Protein 6FZE (pdb70)

Organism: Borreliella burgdorferi (strain ATCC 35210 / DSM 4680 / CIP 102532 / B31) (NCBI:txid224326)

Sequence (410 aa):
GAMGKPNKQIKNKLLDDLKNLIETANEDRKKYEKKLEEEPSNQYGISIFKEIYWVASYETVADNTDRSKNYRKFTYATLNPINTNKLANLSKILIQSKQKTLLFGTFCNLGRTFDTAINHLYPKKDALDKLEISNLEKLKNSFEKLLSMKSIVSDMLNQLLLDYQDDKDSIKTDIAKLESHLTELYKQIEKKSSQATKLKNNILSISNLQIKNKLLDDLKNLIETANEDRKKYEKKLEEEPSNQYGISIFKEIYWVASYETVADNTDRSKNYRKFTYATLNPINTNKLANLSKILIQSKQKTLLFGTFCNLGRTFDTAINHLYPKKDALDKLEISNLEKLKNSFEKLLSMKSIVSDMLNQLLLDYQDDKDSIKTDIAKLESHLTELYKQIEKKSSQATKLKNNILSISNL

Secondary structure (DSSP, 8-state):
------HHHHHHHHHHHHHHHHHHHHHHHHHHHHHHHT--TTGGG-GGGGG-B-TTSS-BTTSSSHHHHHHHHHHHHHTTTS-GGGHHHHHHHHTT-TTHHHHHHHHHHHHHHHHHHHHHHGGGTTSGGGS-HHHHHHHHHHHHHHHHHHHHHHHHHHHHHHHHHTTGGGTTT-HHHHHHHHHHHHHHHHHHHHHHHHHHHHHHHT---/--HHHHHHHHHHHHHHHHHHHHHHHHHHHT--TTGGG-GGGGG-B-TTSS-BTTSSSHHHHHHHHHHHHHHTTS-TTTHHHHHHHHTT-TTHHHHHHHHHHHHHHHHHHHHHHGGGTT-GGGS-HHHHHHHHHHHHHHHHHHHHHHHHHHHHHHHHHTTGGGTTT-HHHHHHHHHHHHHHHHHHHHHHHHHHHHHHHHS--

InterPro domains:
  IPR008421 Borrelia lipoprotein paralogus family 54/60 [PF05714] (69-242)

Radius of gyration: 23.32 Å; Cα contacts (8 Å, |Δi|>4): 454; chains: 2; bounding box: 54×62×66 Å

Foldseek 3Di:
DDDDDDDVVLLVVLLVLLLVLLVVLVVLLVQLVVCLVPQDLCRLQLCVQCVADDDPDNDGLSDDDVVSSLLSSLLCSLLVVPPSNCNNVLNVLCVLEPCSNLLSVLSSLLSVLSVLQSVVCVVCSPVLSVADSVLSVVLSVLSVVSVVLSVVSNVLSVVVSVCCVVCPVVLVPDSVRSHVVSVVSSVVSVVSSVSSNVSSCSNCVRPPD/DCVVVLLVLQLVLLVVLVVLLVQLVVCLVPQDPCRLQLCVQCVADDDPDNDGLSDPDPNSSLLSSLLCSLQPVPPSNCNNVLSVLLVLEPCNNLQSVLSSLLSVLSVLLSVVDVVCSVVLVPADVVLSVLLSVLSVVSVVLSVVSNVVSVVVSVCCVVCPVPLVPDVVSVHVSVVVSSVVSVVSSVSSNVSSVSNCVSPVD

Nearest PDB structures (foldseek):
  6fze-assembly2_B  TM=9.910E-01  e=1.616E-23  Borreliella burgdorferi B31
  6fzz-assembly1_A  TM=9.660E-01  e=1.392E-14  Borreliella spielmanii A14S
  7unh-assembly1_A  TM=1.693E-01  e=1.681E-01  synthetic construct
  3ma9-assembly1_A  TM=4.115E-01  e=6.939E+00  Human immunodeficiency virus 1
  7jh5-assembly1_A  TM=2.436E-01  e=5.546E+00  synthetic construct

B-factor: mean 38.41, std 12.55, range [18.83, 102.34]

Structure (mmCIF, N/CA/C/O backbone):
data_6FZE
#
_entry.id   6FZE
#
_cell.length_a   73.820
_cell.length_b   77.410
_cell.length_c   87.390
_cell.angle_alpha   90.000
_cell.angle_beta   90.000
_cell.angle_gamma   90.000
#
_symmetry.space_group_name_H-M   'P 21 21 21'
#
loop_
_entity.id
_entity.type
_entity.pdbx_description
1 polymer 'Putative surface protein'
2 non-polymer GLUTATHIONE
3 non-polymer 'SULFATE ION'
4 water water
#
loop_
_atom_site.group_PDB
_atom_site.id
_atom_site.type_symbol
_atom_site.label_atom_id
_atom_site.label_alt_id
_atom_site.label_comp_id
_atom_site.label_asym_id
_atom_site.label_entity_id
_atom_site.label_seq_id
_atom_site.pdbx_PDB_ins_code
_atom_site.Cartn_x
_atom_site.Cartn_y
_atom_site.Cartn_z
_atom_site.occupancy
_atom_site.B_iso_or_equiv
_atom_site.auth_seq_id
_atom_site.auth_comp_id
_atom_site.auth_asym_id
_atom_site.auth_atom_id
_atom_site.pdbx_PDB_model_num
ATOM 1 N N . GLY A 1 1 ? -37.856 -18.024 -28.718 1.00 54.38 2 GLY A N 1
ATOM 2 C CA . GLY A 1 1 ? -37.875 -19.473 -28.313 1.00 56.06 2 GLY A CA 1
ATOM 3 C C . GLY A 1 1 ? -36.902 -19.598 -27.156 1.00 61.81 2 GLY A C 1
ATOM 4 O O . GLY A 1 1 ? -36.921 -18.706 -26.283 1.00 68.69 2 GLY A O 1
ATOM 5 N N . ALA A 1 2 ? -36.093 -20.675 -27.059 1.00 58.65 3 ALA A N 1
ATOM 6 C CA . ALA A 1 2 ? -36.415 -22.086 -27.454 1.00 57.33 3 ALA A CA 1
ATOM 7 C C . ALA A 1 2 ? -35.544 -22.842 -26.474 1.00 50.06 3 ALA A C 1
ATOM 8 O O . ALA A 1 2 ? -34.735 -23.656 -26.861 1.00 57.08 3 ALA A O 1
ATOM 10 N N . MET A 1 3 ? -35.789 -22.469 -25.214 1.00 46.89 4 MET A N 1
ATOM 11 C CA . MET A 1 3 ? -35.164 -22.797 -23.919 1.00 45.56 4 MET A CA 1
ATOM 12 C C . MET A 1 3 ? -33.885 -22.288 -23.272 1.00 48.34 4 MET A C 1
ATOM 13 O O . MET A 1 3 ? -33.191 -22.987 -22.581 1.00 57.08 4 MET A O 1
ATOM 18 N N . GLY A 1 4 ? -33.638 -21.004 -23.490 1.00 52.82 5 GLY A N 1
ATOM 19 C CA . GLY A 1 4 ? -32.370 -20.318 -23.299 1.00 56.84 5 GLY A CA 1
ATOM 20 C C . GLY A 1 4 ? -31.843 -20.444 -21.883 1.00 58.50 5 GLY A C 1
ATOM 21 O O . GLY A 1 4 ? -32.587 -20.770 -20.941 1.00 52.66 5 GLY A O 1
ATOM 22 N N . LYS A 1 5 ? -30.542 -20.174 -21.767 1.00 62.50 6 LYS A N 1
ATOM 23 C CA . LYS A 1 5 ? -29.744 -20.338 -20.525 1.00 64.89 6 LYS A CA 1
ATOM 24 C C . LYS A 1 5 ? -29.979 -19.209 -19.531 1.00 59.16 6 LYS A C 1
ATOM 25 O O . LYS A 1 5 ? -30.668 -18.261 -19.866 1.00 64.85 6 LYS A O 1
ATOM 31 N N . PRO A 1 7 ? -28.526 -16.546 -18.869 1.00 48.35 8 PRO A N 1
ATOM 32 C CA . PRO A 1 7 ? -27.905 -15.449 -19.638 1.00 54.40 8 PRO A CA 1
ATOM 33 C C . PRO A 1 7 ? -26.744 -14.839 -18.861 1.00 60.54 8 PRO A C 1
ATOM 34 O O . PRO A 1 7 ? -26.879 -14.570 -17.658 1.00 59.91 8 PRO A O 1
ATOM 38 N N . ASN A 1 8 ? -25.620 -14.623 -19.527 1.00 61.36 9 ASN A N 1
ATOM 39 C CA . ASN A 1 8 ? -24.400 -14.180 -18.826 1.00 64.36 9 ASN A CA 1
ATOM 40 C C . ASN A 1 8 ? -24.509 -12.842 -18.077 1.00 63.85 9 ASN A C 1
ATOM 41 O O . ASN A 1 8 ? -24.246 -12.777 -16.872 1.00 59.30 9 ASN A O 1
ATOM 46 N N . LYS A 1 9 ? -24.923 -11.795 -18.791 1.00 64.68 10 LYS A N 1
ATOM 47 C CA . LYS A 1 9 ? -24.991 -10.451 -18.227 1.00 61.85 10 LYS A CA 1
ATOM 48 C C . LYS A 1 9 ? -25.872 -10.399 -16.993 1.00 61.16 10 LYS A C 1
ATOM 49 O O . LYS A 1 9 ? -25.688 -9.576 -16.100 1.00 57.02 10 LYS A O 1
ATOM 55 N N . GLN A 1 10 ? -26.838 -11.295 -16.961 1.00 59.89 11 GLN A N 1
ATOM 56 C CA . GLN A 1 10 ? -27.734 -11.398 -15.849 1.00 57.18 11 GLN A CA 1
ATOM 57 C C . GLN A 1 10 ? -27.109 -12.203 -14.716 1.00 53.77 11 GLN A C 1
ATOM 58 O O . GLN A 1 10 ? -27.199 -11.827 -13.562 1.00 50.10 11 GLN A O 1
ATOM 64 N N . ILE A 1 11 ? -26.468 -13.313 -15.032 1.00 49.03 12 ILE A N 1
ATOM 65 C CA . ILE A 1 11 ? -25.730 -14.039 -14.002 1.00 47.74 12 ILE A CA 1
ATOM 66 C C . ILE A 1 11 ? -24.707 -13.097 -13.309 1.00 49.04 12 ILE A C 1
ATOM 67 O O . ILE A 1 11 ? -24.497 -13.175 -12.084 1.00 37.45 12 ILE A O 1
ATOM 72 N N . LYS A 1 12 ? -24.087 -12.214 -14.096 1.00 45.54 13 LYS A N 1
ATOM 73 C CA . LYS A 1 12 ? -23.111 -11.294 -13.559 1.00 45.97 13 LYS A CA 1
ATOM 74 C C . LYS A 1 12 ? -23.764 -10.280 -12.611 1.00 48.01 13 LYS A C 1
ATOM 75 O O . LYS A 1 12 ? -23.218 -10.006 -11.535 1.00 46.81 13 LYS A O 1
ATOM 81 N N . ASN A 1 13 ? -24.922 -9.747 -13.004 1.00 46.07 14 ASN A N 1
ATOM 82 C CA . ASN A 1 13 ? -25.622 -8.745 -12.196 1.00 43.84 14 ASN A CA 1
ATOM 83 C C . ASN A 1 13 ? -26.097 -9.255 -10.849 1.00 37.58 14 ASN A C 1
ATOM 84 O O . ASN A 1 13 ? -25.926 -8.601 -9.859 1.00 37.44 14 ASN A O 1
ATOM 89 N N . LYS A 1 14 ? -26.700 -10.423 -10.807 1.00 39.67 15 LYS A N 1
ATOM 90 C CA . LYS A 1 14 ? -27.049 -11.040 -9.527 1.00 43.08 15 LYS A CA 1
ATOM 91 C C . LYS A 1 14 ? -25.817 -11.239 -8.606 1.00 39.36 15 LYS A C 1
ATOM 92 O O . LYS A 1 14 ? -25.941 -11.046 -7.408 1.00 36.48 15 LYS A O 1
ATOM 98 N N . LEU A 1 15 ? -24.654 -11.608 -9.166 1.00 37.69 16 LEU A N 1
ATOM 99 C CA . LEU A 1 15 ? -23.416 -11.769 -8.384 1.00 36.97 16 LEU A CA 1
ATOM 100 C C . LEU A 1 15 ? -22.946 -10.405 -7.892 1.00 31.96 16 LEU A C 1
ATOM 101 O O . LEU A 1 15 ? -22.626 -10.266 -6.751 1.00 32.39 16 LEU A O 1
ATOM 106 N N . LEU A 1 16 ? -22.936 -9.404 -8.753 1.00 31.31 17 LEU A N 1
ATOM 107 C CA . LEU A 1 16 ? -22.622 -8.051 -8.334 1.00 30.19 17 LEU A CA 1
ATOM 108 C C . LEU A 1 16 ? -23.570 -7.532 -7.243 1.00 35.40 17 LEU A C 1
ATOM 109 O O . LEU A 1 16 ? -23.110 -7.062 -6.169 1.00 33.85 17 LEU A O 1
ATOM 114 N N . ASP A 1 17 ? -24.884 -7.673 -7.440 1.00 34.17 18 ASP A N 1
ATOM 115 C CA . ASP A 1 17 ? -25.799 -7.228 -6.411 1.00 36.44 18 ASP A CA 1
ATOM 116 C C . ASP A 1 17 ? -25.647 -7.994 -5.110 1.00 32.36 18 ASP A C 1
ATOM 117 O O . ASP A 1 17 ? -25.692 -7.372 -4.034 1.00 29.59 18 ASP A O 1
ATOM 122 N N . ASP A 1 18 ? -25.485 -9.312 -5.201 1.00 30.29 19 ASP A N 1
ATOM 123 C CA . ASP A 1 18 ? -25.199 -10.125 -4.014 1.00 33.26 19 ASP A CA 1
ATOM 124 C C . ASP A 1 18 ? -23.954 -9.590 -3.301 1.00 36.44 19 ASP A C 1
ATOM 125 O O . ASP A 1 18 ? -23.941 -9.472 -2.063 1.00 36.70 19 ASP A O 1
ATOM 130 N N . LEU A 1 19 ? -22.928 -9.235 -4.088 1.00 35.43 20 LEU A N 1
ATOM 131 C CA . LEU A 1 19 ? -21.667 -8.750 -3.518 1.00 35.27 20 LEU A CA 1
ATOM 132 C C . LEU A 1 19 ? -21.818 -7.387 -2.881 1.00 31.97 20 LEU A C 1
ATOM 133 O O . LEU A 1 19 ? -21.374 -7.179 -1.777 1.00 33.98 20 LEU A O 1
ATOM 138 N N . LYS A 1 20 ? -22.484 -6.465 -3.531 1.00 33.42 21 LYS A N 1
ATOM 139 C CA . LYS A 1 20 ? -22.636 -5.158 -2.924 1.00 35.04 21 LYS A CA 1
ATOM 140 C C . LYS A 1 20 ? -23.411 -5.265 -1.604 1.00 33.66 21 LYS A C 1
ATOM 141 O O . LYS A 1 20 ? -23.062 -4.580 -0.653 1.00 30.53 21 LYS A O 1
ATOM 147 N N . ASN A 1 21 ? -24.361 -6.200 -1.509 1.00 30.30 22 ASN A N 1
ATOM 148 C CA . ASN A 1 21 ? -25.084 -6.433 -0.260 1.00 32.07 22 ASN A CA 1
ATOM 149 C C . ASN A 1 21 ? -24.257 -7.076 0.863 1.00 30.56 22 ASN A C 1
ATOM 150 O O . ASN A 1 21 ? -24.410 -6.722 2.022 1.00 25.42 22 ASN A O 1
ATOM 155 N N . LEU A 1 22 ? -23.483 -8.106 0.545 1.00 25.76 23 LEU A N 1
ATOM 156 C CA . LEU A 1 22 ? -22.599 -8.687 1.555 1.00 27.55 23 LEU A CA 1
ATOM 157 C C . LEU A 1 22 ? -21.575 -7.644 2.048 1.00 24.75 23 LEU A C 1
ATOM 158 O O . LEU A 1 22 ? -21.276 -7.607 3.196 1.00 20.82 23 LEU A O 1
ATOM 163 N N . ILE A 1 23 ? -21.023 -6.857 1.133 1.00 25.64 24 ILE A N 1
ATOM 164 C CA . ILE A 1 23 ? -20.033 -5.853 1.451 1.00 25.29 24 ILE A CA 1
ATOM 165 C C . ILE A 1 23 ? -20.696 -4.789 2.362 1.00 29.58 24 ILE A C 1
ATOM 166 O O . ILE A 1 23 ? -20.105 -4.358 3.362 1.00 27.96 24 ILE A O 1
ATOM 171 N N . GLU A 1 24 ? -21.934 -4.409 2.066 1.00 31.75 25 GLU A N 1
ATOM 172 C CA . GLU A 1 24 ? -22.572 -3.377 2.891 1.00 34.55 25 GLU A CA 1
ATOM 173 C C . GLU A 1 24 ? -22.838 -3.869 4.265 1.00 29.55 25 GLU A C 1
ATOM 174 O O . GLU A 1 24 ? -22.551 -3.192 5.246 1.00 26.26 25 GLU A O 1
ATOM 180 N N . THR A 1 25 ? -23.359 -5.078 4.353 1.00 28.95 26 THR A N 1
ATOM 181 C CA . THR A 1 25 ? -23.626 -5.662 5.648 1.00 29.81 26 THR A CA 1
ATOM 182 C C . THR A 1 25 ? -22.332 -5.996 6.455 1.00 29.48 26 THR A C 1
ATOM 183 O O . THR A 1 25 ? -22.262 -5.750 7.664 1.00 30.15 26 THR A O 1
ATOM 187 N N . ALA A 1 26 ? -21.291 -6.480 5.785 1.00 28.98 27 ALA A N 1
ATOM 188 C CA . ALA A 1 26 ? -19.948 -6.609 6.424 1.00 27.96 27 ALA A CA 1
ATOM 189 C C . ALA A 1 26 ? -19.461 -5.284 6.998 1.00 28.86 27 ALA A C 1
ATOM 190 O O . ALA A 1 26 ? -18.977 -5.235 8.117 1.00 27.12 27 ALA A O 1
ATOM 192 N N . ASN A 1 27 ? -19.594 -4.219 6.217 1.00 26.89 28 ASN A N 1
ATOM 193 C CA . ASN A 1 27 ? -19.195 -2.922 6.670 1.00 29.73 28 ASN A CA 1
ATOM 194 C C . ASN A 1 27 ? -19.939 -2.339 7.902 1.00 28.78 28 ASN A C 1
ATOM 195 O O . ASN A 1 27 ? -19.330 -1.648 8.703 1.00 29.54 28 ASN A O 1
ATOM 200 N N . GLU A 1 28 ? -21.223 -2.619 8.032 1.00 29.81 29 GLU A N 1
ATOM 201 C CA . GLU A 1 28 ? -21.983 -2.261 9.206 1.00 32.60 29 GLU A CA 1
ATOM 202 C C . GLU A 1 28 ? -21.432 -3.023 10.402 1.00 32.97 29 GLU A C 1
ATOM 203 O O . GLU A 1 28 ? -21.354 -2.473 11.503 1.00 34.34 29 GLU A O 1
ATOM 209 N N . ASP A 1 29 ? -21.064 -4.288 10.184 1.00 28.62 30 ASP A N 1
ATOM 210 C CA . ASP A 1 29 ? -20.517 -5.110 11.242 1.00 27.38 30 ASP A CA 1
ATOM 211 C C . ASP A 1 29 ? -19.224 -4.446 11.697 1.00 27.72 30 ASP A C 1
ATOM 212 O O . ASP A 1 29 ? -19.043 -4.212 12.898 1.00 26.69 30 ASP A O 1
ATOM 217 N N . ARG A 1 30 ? -18.376 -4.064 10.737 1.00 27.35 31 ARG A N 1
ATOM 218 C CA . ARG A 1 30 ? -17.139 -3.343 11.033 1.00 29.08 31 ARG A CA 1
ATOM 219 C C . ARG A 1 30 ? -17.356 -2.008 11.803 1.00 31.11 31 ARG A C 1
ATOM 220 O O . ARG A 1 30 ? -16.659 -1.706 12.760 1.00 28.89 31 ARG A O 1
ATOM 228 N N . LYS A 1 31 ? -18.292 -1.195 11.347 1.00 34.29 32 LYS A N 1
ATOM 229 C CA . LYS A 1 31 ? -18.577 0.039 12.021 1.00 32.77 32 LYS A CA 1
ATOM 230 C C . LYS A 1 31 ? -19.047 -0.267 13.414 1.00 29.67 32 LYS A C 1
ATOM 231 O O . LYS A 1 31 ? -18.637 0.352 14.356 1.00 32.59 32 LYS A O 1
ATOM 237 N N . LYS A 1 32 ? -19.832 -1.294 13.596 1.00 28.87 33 LYS A N 1
ATOM 238 C CA . LYS A 1 32 ? -20.187 -1.668 14.974 1.00 27.26 33 LYS A CA 1
ATOM 239 C C . LYS A 1 32 ? -19.025 -2.168 15.881 1.00 29.15 33 LYS A C 1
ATOM 240 O O . LYS A 1 32 ? -19.056 -1.890 17.091 1.00 27.43 33 LYS A O 1
ATOM 246 N N . TYR A 1 33 ? -17.990 -2.859 15.361 1.00 27.78 34 TYR A N 1
ATOM 247 C CA . TYR A 1 33 ? -16.951 -3.279 16.296 1.00 25.73 34 TY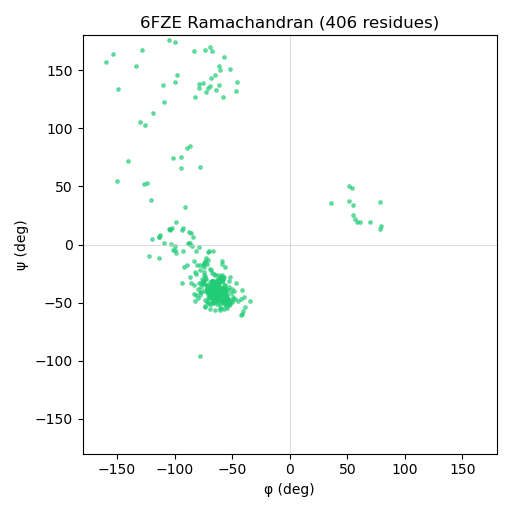R A CA 1
ATOM 248 C C . TYR A 1 33 ? -15.917 -2.214 16.488 1.00 25.05 34 TYR A C 1
ATOM 249 O O . TYR A 1 33 ? -15.308 -2.160 17.541 1.00 24.73 34 TYR A O 1
ATOM 258 N N . GLU A 1 34 ? -15.718 -1.372 15.489 1.00 24.08 35 GLU A N 1
ATOM 259 C CA . GLU A 1 34 ? -14.948 -0.154 15.693 1.00 26.38 35 GLU A CA 1
ATOM 260 C C . GLU A 1 34 ? -15.575 0.746 16.806 1.00 27.94 35 GLU A C 1
ATOM 261 O O . GLU A 1 34 ? -14.894 1.211 17.701 1.00 29.06 35 GLU A O 1
ATOM 267 N N . LYS A 1 35 ? -16.866 0.959 16.751 1.00 26.75 36 LYS A N 1
ATOM 268 C CA . LYS A 1 35 ? -17.525 1.726 17.767 1.00 31.50 36 LYS A CA 1
ATOM 269 C C . LYS A 1 35 ? -17.394 1.029 19.126 1.00 31.85 36 LYS A C 1
ATOM 270 O O . LYS A 1 35 ? -17.138 1.669 20.177 1.00 32.78 36 LYS A O 1
ATOM 276 N N . LYS A 1 36 ? -17.532 -0.293 19.119 1.00 28.87 37 LYS A N 1
ATOM 277 C CA . LYS A 1 36 ? -17.406 -1.058 20.372 1.00 29.56 37 LYS A CA 1
ATOM 278 C C . LYS A 1 36 ? -16.026 -0.870 21.040 1.00 29.28 37 LYS A C 1
ATOM 279 O O . LYS A 1 36 ? -15.889 -0.913 22.263 1.00 25.96 37 LYS A O 1
ATOM 285 N N . LEU A 1 37 ? -15.002 -0.614 20.230 1.00 30.61 38 LEU A N 1
ATOM 286 C CA . LEU A 1 37 ? -13.694 -0.270 20.784 1.00 31.26 38 LEU A CA 1
ATOM 287 C C . LEU A 1 37 ? -13.641 1.187 21.202 1.00 34.39 38 LEU A C 1
ATOM 288 O O . LEU A 1 37 ? -13.156 1.499 22.290 1.00 34.64 38 LEU A O 1
ATOM 293 N N . GLU A 1 38 ? -14.116 2.081 20.345 1.00 35.04 39 GLU A N 1
ATOM 294 C CA . GLU A 1 38 ? -14.039 3.498 20.628 1.00 36.20 39 GLU A CA 1
ATOM 295 C C . GLU A 1 38 ? -14.733 3.755 21.968 1.00 34.30 39 GLU A C 1
ATOM 296 O O . GLU A 1 38 ? -14.191 4.467 22.784 1.00 32.60 39 GLU A O 1
ATOM 302 N N . GLU A 1 39 ? -15.860 3.094 22.213 1.00 30.07 40 GLU A N 1
ATOM 303 C CA . GLU A 1 39 ? -16.690 3.304 23.411 1.00 31.87 40 GLU A CA 1
ATOM 304 C C . GLU A 1 39 ? -16.465 2.267 24.513 1.00 31.79 40 GLU A C 1
ATOM 305 O O . GLU A 1 39 ? -17.305 2.043 25.377 1.00 29.53 40 GLU A O 1
ATOM 311 N N . GLU A 1 40 ? -15.336 1.597 24.437 1.00 32.46 41 GLU A N 1
ATOM 312 C CA . GLU A 1 40 ? -14.996 0.589 25.383 1.00 34.51 41 GLU A CA 1
ATOM 313 C C . GLU A 1 40 ? -14.983 1.164 26.803 1.00 36.95 41 GLU A C 1
ATOM 314 O O . GLU A 1 40 ? -14.248 2.116 27.051 1.00 40.24 41 GLU A O 1
ATOM 320 N N . PRO A 1 41 ? -15.714 0.545 27.754 1.00 34.47 42 PRO A N 1
ATOM 321 C CA . PRO A 1 41 ? -15.620 0.941 29.175 1.00 34.69 42 PRO A CA 1
ATOM 322 C C . PRO A 1 41 ? -14.276 0.623 29.776 1.00 36.14 42 PRO A C 1
ATOM 323 O O . PRO A 1 41 ? -13.496 -0.142 29.208 1.00 40.84 42 PRO A O 1
ATOM 327 N N . SER A 1 42 ? -14.008 1.178 30.942 1.00 34.89 43 SER A N 1
ATOM 328 C CA . SER A 1 42 ? -12.723 0.991 31.608 1.00 36.19 43 SER A CA 1
ATOM 329 C C . SER A 1 42 ? -12.499 -0.437 31.946 1.00 30.83 43 SER A C 1
ATOM 330 O O . SER A 1 42 ? -11.388 -0.890 31.907 1.00 36.01 43 SER A O 1
ATOM 333 N N . ASN A 1 43 ? -13.545 -1.164 32.276 1.00 28.97 44 ASN A N 1
ATOM 334 C CA . ASN A 1 43 ? -13.401 -2.570 32.536 1.00 28.46 44 ASN A CA 1
ATOM 335 C C . ASN A 1 43 ? -13.516 -3.462 31.274 1.00 29.83 44 ASN A C 1
ATOM 336 O O . ASN A 1 43 ? -13.659 -4.677 31.397 1.00 32.59 44 ASN A O 1
ATOM 341 N N . GLN A 1 44 ? -13.517 -2.871 30.076 1.00 29.49 45 GLN A N 1
ATOM 342 C CA . GLN A 1 44 ? -13.485 -3.645 28.847 1.00 28.91 45 GLN A CA 1
ATOM 343 C C . GLN A 1 44 ? -14.601 -4.642 28.837 1.00 29.56 45 GLN A C 1
ATOM 344 O O . GLN A 1 44 ? -14.358 -5.832 28.612 1.00 28.64 45 GLN A O 1
ATOM 350 N N . TYR A 1 45 ? 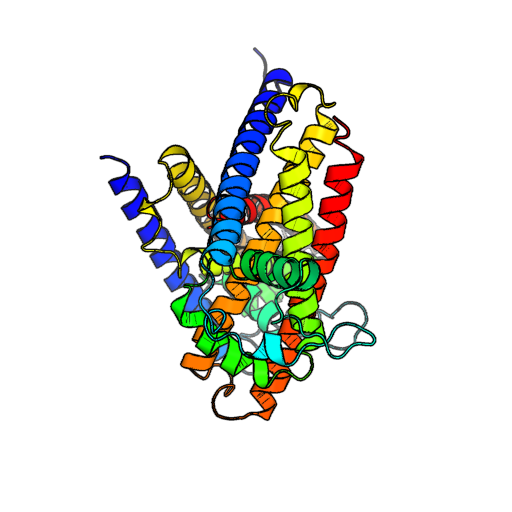-15.815 -4.155 29.161 1.00 28.71 46 TYR A N 1
ATOM 351 C CA . TYR A 1 45 ? -17.052 -4.973 29.179 1.00 26.99 46 TYR A CA 1
ATOM 352 C C . TYR A 1 45 ? -16.938 -6.130 30.128 1.00 27.22 46 TYR A C 1
ATOM 353 O O . TYR A 1 45 ? -17.653 -7.102 30.020 1.00 30.86 46 TYR A O 1
ATOM 362 N N . GLY A 1 46 ? -16.009 -6.043 31.059 1.00 30.47 47 GLY A N 1
ATOM 363 C CA . GLY A 1 46 ? -15.824 -7.127 32.013 1.00 30.03 47 GLY A CA 1
ATOM 364 C C . GLY A 1 46 ? -15.048 -8.278 31.438 1.00 29.00 47 GLY A C 1
ATOM 365 O O . GLY A 1 46 ? -15.064 -9.345 32.002 1.00 30.73 47 GLY A O 1
ATOM 366 N N . ILE A 1 47 ? -14.351 -8.089 30.323 1.00 31.24 48 ILE A N 1
ATOM 367 C CA . ILE A 1 47 ? -13.557 -9.197 29.775 1.00 29.29 48 ILE A CA 1
ATOM 368 C C . ILE A 1 47 ? -12.209 -9.150 30.443 1.00 27.54 48 ILE A C 1
ATOM 369 O O . ILE A 1 47 ? -11.295 -8.559 29.911 1.00 25.39 48 ILE A O 1
ATOM 374 N N . SER A 1 48 ? -12.117 -9.762 31.614 1.00 26.90 49 SER A N 1
ATOM 375 C CA . SER A 1 48 ? -10.939 -9.637 32.476 1.00 27.85 49 SER A CA 1
ATOM 376 C C . SER A 1 48 ? -9.797 -10.503 31.982 1.00 28.12 49 SER A C 1
ATOM 377 O O . SER A 1 48 ? -8.629 -10.298 32.346 1.00 30.50 49 SER A O 1
ATOM 380 N N . ILE A 1 49 ? -10.139 -11.454 31.131 1.00 28.56 50 ILE A N 1
ATOM 381 C CA . ILE A 1 49 ? -9.158 -12.326 30.493 1.00 28.45 50 ILE A CA 1
ATOM 382 C C . ILE A 1 49 ? -8.144 -11.529 29.699 1.00 28.38 50 ILE A C 1
ATOM 383 O O . ILE A 1 49 ? -7.007 -11.990 29.542 1.00 30.28 50 ILE A O 1
ATOM 388 N N . PHE A 1 50 ? -8.526 -10.355 29.167 1.00 27.98 51 PHE A N 1
ATOM 389 C CA . PHE A 1 50 ? -7.562 -9.540 28.432 1.00 27.61 51 PHE A CA 1
ATOM 390 C C . PHE A 1 50 ? -6.372 -9.177 29.303 1.00 29.82 51 PHE A C 1
ATOM 391 O O . PHE A 1 50 ? -5.271 -9.018 28.806 1.00 32.56 51 PHE A O 1
ATOM 399 N N . LYS A 1 51 ? -6.607 -9.026 30.602 1.00 34.27 52 LYS A N 1
ATOM 400 C CA . LYS A 1 51 ? -5.541 -8.698 31.546 1.00 38.51 52 LYS A CA 1
ATOM 401 C C . LYS A 1 51 ? -4.636 -9.889 31.831 1.00 37.61 52 LYS A C 1
ATOM 402 O O . LYS A 1 51 ? -3.577 -9.697 32.406 1.00 40.01 52 LYS A O 1
ATOM 408 N N . GLU A 1 52 ? -5.041 -11.109 31.506 1.00 32.73 53 GLU A N 1
ATOM 409 C CA . GLU A 1 52 ? -4.131 -12.256 31.708 1.00 33.70 53 GLU A CA 1
ATOM 410 C C . GLU A 1 52 ? -3.450 -12.751 30.423 1.00 31.85 53 GLU A C 1
ATOM 411 O O . GLU A 1 52 ? -2.934 -13.889 30.399 1.00 26.40 53 GLU A O 1
ATOM 417 N N . ILE A 1 53 ? -3.495 -11.977 29.336 1.00 32.30 54 ILE A N 1
ATOM 418 C CA . ILE A 1 53 ? -2.928 -12.472 28.073 1.00 28.40 54 ILE A CA 1
ATOM 419 C C . ILE A 1 53 ? -1.832 -11.527 27.717 1.00 28.77 54 ILE A C 1
ATOM 420 O O . ILE A 1 53 ? -2.114 -10.358 27.406 1.00 30.74 54 ILE A O 1
ATOM 425 N N . TYR A 1 54 ? -0.599 -12.042 27.758 1.00 29.37 55 TYR A N 1
ATOM 426 C CA . TYR A 1 54 ? 0.644 -11.271 27.504 1.00 31.46 55 TYR A CA 1
ATOM 427 C C . TYR A 1 54 ? 1.146 -11.486 26.086 1.00 30.74 55 TYR A C 1
ATOM 428 O O . TYR A 1 54 ? 1.081 -12.590 25.550 1.00 34.31 55 TYR A O 1
ATOM 437 N N . TRP A 1 55 ? 1.618 -10.421 25.472 1.00 30.89 56 TRP A N 1
ATOM 438 C CA . TRP A 1 55 ? 2.435 -10.495 24.245 1.00 30.86 56 TRP A CA 1
ATOM 439 C C . TRP A 1 55 ? 3.732 -11.247 24.476 1.00 33.23 56 TRP A C 1
ATOM 440 O O . TRP A 1 55 ? 4.272 -11.232 25.585 1.00 34.16 56 TRP A O 1
ATOM 451 N N . VAL A 1 56 ? 4.237 -11.826 23.392 1.00 34.86 57 VAL A N 1
ATOM 452 C CA . VAL A 1 56 ? 5.281 -12.834 23.399 1.00 39.64 57 VAL A CA 1
ATOM 453 C C . VAL A 1 56 ? 6.466 -12.715 24.364 1.00 48.38 57 VAL A C 1
ATOM 454 O O . VAL A 1 56 ? 6.880 -13.725 24.961 1.00 59.18 57 VAL A O 1
ATOM 458 N N . ALA A 1 57 ? 7.090 -11.570 24.520 1.00 45.00 58 ALA A N 1
ATOM 459 C CA . ALA A 1 57 ? 8.168 -11.589 25.524 1.00 44.47 58 ALA A CA 1
ATOM 460 C C . ALA A 1 57 ? 8.051 -10.285 26.210 1.00 43.02 58 ALA A C 1
ATOM 461 O O . ALA A 1 57 ? 8.832 -9.400 25.972 1.00 39.60 58 ALA A O 1
ATOM 463 N N . SER A 1 58 ? 7.008 -10.155 27.019 1.00 42.28 59 SER A N 1
ATOM 464 C CA . SER A 1 58 ? 6.535 -8.860 27.412 1.00 38.83 59 SER A CA 1
ATOM 465 C C . SER A 1 58 ? 5.701 -8.949 28.670 1.00 38.86 59 SER A C 1
ATOM 466 O O . SER A 1 58 ? 5.195 -10.006 29.032 1.00 41.76 59 SER A O 1
ATOM 469 N N . TYR A 1 59 ? 5.628 -7.827 29.359 1.00 38.50 60 TYR A N 1
ATOM 470 C CA . TYR A 1 59 ? 4.763 -7.638 30.494 1.00 40.99 60 TYR A CA 1
ATOM 471 C C . TYR A 1 59 ? 3.542 -6.901 30.020 1.00 38.67 60 TYR A C 1
ATOM 472 O O . TYR A 1 59 ? 2.678 -6.611 30.803 1.00 39.64 60 TYR A O 1
ATOM 481 N N . GLU A 1 60 ? 3.494 -6.548 28.745 1.00 35.89 61 GLU A N 1
ATOM 482 C CA . GLU A 1 60 ? 2.341 -5.834 28.229 1.00 36.27 61 GLU A CA 1
ATOM 483 C C . GLU A 1 60 ? 1.209 -6.848 27.994 1.00 37.34 61 GLU A C 1
ATOM 484 O O . GLU A 1 60 ? 1.443 -7.957 27.447 1.00 33.81 61 GLU A O 1
ATOM 490 N N . THR A 1 61 ? 0.001 -6.478 28.425 1.00 36.01 62 THR A N 1
ATOM 491 C CA . THR A 1 61 ? -1.163 -7.324 28.234 1.00 35.60 62 THR A CA 1
ATOM 492 C C . THR A 1 61 ? -1.976 -6.843 27.043 1.00 32.99 62 THR A C 1
ATOM 493 O O . THR A 1 61 ? -1.739 -5.811 26.440 1.00 34.20 62 THR A O 1
ATOM 497 N N . VAL A 1 62 ? -2.981 -7.629 26.731 1.00 30.52 63 VAL A N 1
ATOM 498 C CA . VAL A 1 62 ? -3.876 -7.347 25.638 1.00 28.49 63 VAL A CA 1
ATOM 499 C C . VAL A 1 62 ? -4.899 -6.313 26.126 1.00 28.10 63 VAL A C 1
ATOM 500 O O . VAL A 1 62 ? -5.501 -5.590 25.344 1.00 30.71 63 VAL A O 1
ATOM 504 N N . ALA A 1 63 ? -5.003 -6.188 27.435 1.00 28.92 64 ALA A N 1
ATOM 505 C CA . ALA A 1 63 ? -5.735 -5.095 28.088 1.00 31.86 64 ALA A CA 1
ATOM 506 C C . ALA A 1 63 ? -5.124 -3.681 27.987 1.00 32.46 64 ALA A C 1
ATOM 507 O O . ALA A 1 63 ? -5.822 -2.703 28.217 1.00 32.33 64 ALA A O 1
ATOM 509 N N . ASP A 1 64 ? -3.829 -3.565 27.716 1.00 34.82 65 ASP A N 1
ATOM 510 C CA . ASP A 1 64 ? -3.132 -2.264 27.842 1.00 34.42 65 ASP A CA 1
ATOM 511 C C . ASP A 1 64 ? -3.497 -1.339 26.719 1.00 35.17 65 ASP A C 1
ATOM 512 O O . ASP A 1 64 ? -4.044 -1.752 25.711 1.00 34.86 65 ASP A O 1
ATOM 517 N N . ASN A 1 65 ? -3.123 -0.086 26.902 1.00 35.35 66 ASN A N 1
ATOM 518 C CA . ASN A 1 65 ? -3.416 0.963 25.976 1.00 39.72 66 ASN A CA 1
ATOM 519 C C . ASN A 1 65 ? -2.261 1.203 24.975 1.00 44.62 66 ASN A C 1
ATOM 520 O O . ASN A 1 65 ? -1.512 2.163 25.078 1.00 52.45 66 ASN A O 1
ATOM 525 N N . THR A 1 66 ? -2.153 0.293 24.018 1.00 44.17 67 THR A N 1
ATOM 526 C CA . THR A 1 66 ? -1.149 0.258 22.969 1.00 40.35 67 THR A CA 1
ATOM 527 C C . THR A 1 66 ? -1.930 -0.011 21.691 1.00 38.50 67 THR A C 1
ATOM 528 O O . THR A 1 66 ? -3.002 -0.588 21.758 1.00 41.42 67 THR A O 1
ATOM 532 N N . ASP A 1 67 ? -1.452 0.397 20.534 1.00 37.19 68 ASP A N 1
ATOM 533 C CA . ASP A 1 67 ? -2.158 0.080 19.278 1.00 39.82 68 ASP A CA 1
ATOM 534 C C . ASP A 1 67 ? -2.367 -1.393 19.059 1.00 36.74 68 ASP A C 1
ATOM 535 O O . ASP A 1 67 ? -3.467 -1.820 18.680 1.00 36.76 68 ASP A O 1
ATOM 540 N N . ARG A 1 68 ? -1.316 -2.177 19.269 1.00 33.48 69 ARG A N 1
ATOM 541 C CA . ARG A 1 68 ? -1.458 -3.612 19.033 1.00 33.46 69 ARG A CA 1
ATOM 542 C C . ARG A 1 68 ? -2.469 -4.222 20.047 1.00 32.24 69 ARG A C 1
ATOM 543 O O . ARG A 1 68 ? -3.243 -5.081 19.681 1.00 26.71 69 ARG A O 1
ATOM 551 N N . SER A 1 69 ? -2.528 -3.709 21.280 1.00 29.79 70 SER A N 1
ATOM 552 C CA . SER A 1 69 ? -3.463 -4.245 22.220 1.00 29.52 70 SER A CA 1
ATOM 553 C C . SER A 1 69 ? -4.904 -3.792 21.928 1.00 29.27 70 SER A C 1
ATOM 554 O O . SER A 1 69 ? -5.831 -4.538 22.089 1.00 29.42 70 SER A O 1
ATOM 557 N N . LYS A 1 70 ? -5.085 -2.584 21.437 1.00 30.64 71 LYS A N 1
ATOM 558 C CA . LYS A 1 70 ? -6.408 -2.106 21.062 1.00 28.47 71 LYS A CA 1
ATOM 559 C C . LYS A 1 70 ? -6.956 -2.823 19.827 1.00 26.50 71 LYS A C 1
ATOM 560 O O . LYS A 1 70 ? -8.161 -3.073 19.738 1.00 23.00 71 LYS A O 1
ATOM 566 N N . ASN A 1 71 ? -6.081 -3.155 18.881 1.00 25.37 72 ASN A N 1
ATOM 567 C CA . ASN A 1 71 ? -6.492 -3.963 17.724 1.00 26.00 72 ASN A CA 1
ATOM 568 C C . ASN A 1 71 ? -6.837 -5.334 18.084 1.00 24.60 72 ASN A C 1
ATOM 569 O O . ASN A 1 71 ? -7.792 -5.867 17.572 1.00 25.70 72 ASN A O 1
ATOM 574 N N . TYR A 1 72 ? -6.061 -5.933 18.988 1.00 26.84 73 TYR A N 1
ATOM 575 C CA . TYR A 1 72 ? -6.367 -7.261 19.435 1.00 24.36 73 TYR A CA 1
ATOM 576 C C . TYR A 1 72 ? -7.782 -7.271 19.975 1.00 24.71 73 TYR A C 1
ATOM 577 O O . TYR A 1 72 ? -8.586 -8.146 19.607 1.00 26.91 73 TYR A O 1
ATOM 586 N N . ARG A 1 73 ? -8.082 -6.336 20.876 1.00 24.58 74 ARG A N 1
ATOM 587 C CA . ARG A 1 73 ? -9.405 -6.285 21.477 1.00 25.06 74 ARG A CA 1
ATOM 588 C C . ARG A 1 73 ? -10.474 -5.959 20.432 1.00 25.84 74 ARG A C 1
ATOM 589 O O . ARG A 1 73 ? 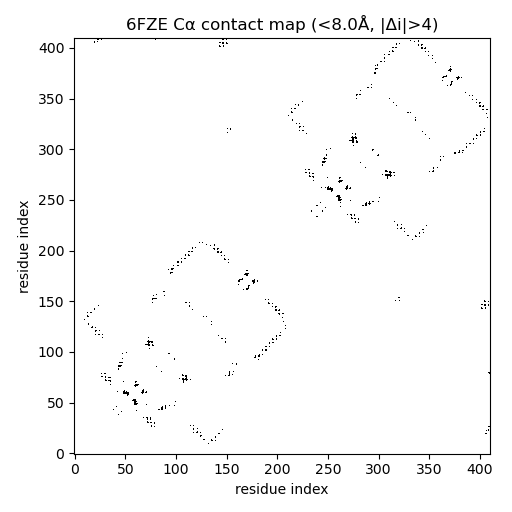-11.563 -6.527 20.470 1.00 25.84 74 ARG A O 1
ATOM 597 N N . LYS A 1 74 ? -10.163 -5.090 19.478 1.00 25.31 75 LYS A N 1
ATOM 598 C CA . LYS A 1 74 ? -11.130 -4.778 18.397 1.00 25.31 75 LYS A CA 1
ATOM 599 C C . LYS A 1 74 ? -11.455 -6.033 17.548 1.00 25.20 75 LYS A C 1
ATOM 600 O O . LYS A 1 74 ? -12.629 -6.292 17.191 1.00 22.71 75 LYS A O 1
ATOM 606 N N . PHE A 1 75 ? -10.416 -6.795 17.189 1.00 23.69 76 PHE A N 1
ATOM 607 C CA . PHE A 1 75 ? -10.649 -7.978 16.389 1.00 22.96 76 PHE A CA 1
ATOM 608 C C . PHE A 1 75 ? -11.417 -9.013 17.230 1.00 22.41 76 PHE A C 1
ATOM 609 O O . PHE A 1 75 ? -12.297 -9.736 16.723 1.00 22.77 76 PHE A O 1
ATOM 617 N N . THR A 1 76 ? -11.158 -9.027 18.525 1.00 21.57 77 THR A N 1
ATOM 618 C CA . THR A 1 76 ? -11.954 -9.871 19.413 1.00 21.80 77 THR A CA 1
ATOM 619 C C . THR A 1 76 ? -13.411 -9.470 19.440 1.00 23.58 77 THR A C 1
ATOM 620 O O . THR A 1 76 ? -14.315 -10.340 19.374 1.00 26.42 77 THR A O 1
ATOM 624 N N . TYR A 1 77 ? -13.661 -8.162 19.487 1.00 24.11 78 TYR A N 1
ATOM 625 C CA . TYR A 1 77 ? -15.036 -7.667 19.468 1.00 23.66 78 TYR A CA 1
ATOM 626 C C . TYR A 1 77 ? -15.687 -7.987 18.131 1.00 23.60 78 TYR A C 1
ATOM 627 O O . TYR A 1 77 ? -16.900 -8.208 18.094 1.00 24.91 78 TYR A O 1
ATOM 636 N N . ALA A 1 78 ? -14.925 -8.005 17.024 1.00 22.85 79 ALA A N 1
ATOM 637 C CA . ALA A 1 78 ? -15.524 -8.384 15.738 1.00 23.91 79 ALA A CA 1
ATOM 638 C C . ALA A 1 78 ? -16.147 -9.789 15.834 1.00 23.87 79 ALA A C 1
ATOM 639 O O . ALA A 1 78 ? -17.282 -10.000 15.501 1.00 27.81 79 ALA A O 1
ATOM 641 N N . THR A 1 79 ? -15.410 -10.715 16.393 1.00 23.81 80 THR A N 1
ATOM 642 C CA . THR A 1 79 ? -15.883 -12.071 16.637 1.00 24.63 80 THR A CA 1
ATOM 643 C C . THR A 1 79 ? -17.002 -12.168 17.677 1.00 26.42 80 THR A C 1
ATOM 644 O O . THR A 1 79 ? -17.899 -12.997 17.536 1.00 27.97 80 THR A O 1
ATOM 648 N N . LEU A 1 80 ? -16.959 -11.343 18.722 1.00 26.11 81 LEU A N 1
ATOM 649 C CA . LEU A 1 80 ? -18.003 -11.346 19.722 1.00 27.15 81 LEU A CA 1
ATOM 650 C C . LEU A 1 80 ? -19.100 -10.322 19.420 1.00 26.78 81 LEU A C 1
ATOM 651 O O . LEU A 1 80 ? -19.960 -10.085 20.255 1.00 26.83 81 LEU A O 1
ATOM 656 N N . ASN A 1 81 ? -19.132 -9.799 18.198 1.00 26.53 82 ASN A N 1
ATOM 657 C CA . ASN A 1 81 ? -19.944 -8.654 17.920 1.00 27.26 82 ASN A CA 1
ATOM 658 C C . ASN A 1 81 ? -21.428 -8.820 18.178 1.00 30.82 82 ASN A C 1
ATOM 659 O O . ASN A 1 81 ? -22.004 -7.898 18.716 1.00 31.15 82 ASN A O 1
ATOM 664 N N . PRO A 1 82 ? -22.044 -9.956 17.759 1.00 29.42 83 PRO A N 1
ATOM 665 C CA . PRO A 1 82 ? -23.499 -10.085 17.910 1.00 30.49 83 PRO A CA 1
ATOM 666 C C . PRO A 1 82 ? -23.971 -10.326 19.304 1.00 30.48 83 PRO A C 1
ATOM 667 O O . PRO A 1 82 ? -25.142 -10.256 19.520 1.00 35.56 83 PRO A O 1
ATOM 671 N N . ILE A 1 83 ? -23.097 -10.694 20.228 1.00 32.11 84 ILE A N 1
ATOM 672 C CA . ILE A 1 83 ? -23.513 -11.027 21.589 1.00 31.68 84 ILE A CA 1
ATOM 673 C C . ILE A 1 83 ? -23.742 -9.726 22.334 1.00 31.68 84 ILE A C 1
ATOM 674 O O . ILE A 1 83 ? -22.955 -8.801 22.205 1.00 29.01 84 ILE A O 1
ATOM 679 N N . ASN A 1 84 ? -24.808 -9.666 23.114 1.00 32.00 85 ASN A N 1
ATOM 680 C CA . ASN A 1 84 ? -25.174 -8.428 23.772 1.00 33.50 85 ASN A CA 1
ATOM 681 C C . ASN A 1 84 ? -24.072 -8.111 24.698 1.00 35.69 85 ASN A C 1
ATOM 682 O O . ASN A 1 84 ? -23.627 -8.967 25.467 1.00 37.25 85 ASN A O 1
ATOM 687 N N . THR A 1 85 ? -23.673 -6.859 24.628 1.00 36.31 86 THR A N 1
ATOM 688 C CA . THR A 1 85 ? -22.537 -6.328 25.335 1.00 38.09 86 THR A CA 1
ATOM 689 C C . THR A 1 85 ? -22.595 -6.645 26.839 1.00 39.04 86 THR A C 1
ATOM 690 O O . THR A 1 85 ? -21.560 -6.761 27.496 1.00 36.05 86 THR A O 1
ATOM 694 N N . ASN A 1 86 ? -23.799 -6.808 27.377 1.00 36.55 87 ASN A N 1
ATOM 695 C CA . ASN A 1 86 ? -23.923 -7.059 28.797 1.00 38.80 87 ASN A CA 1
ATOM 696 C C . ASN A 1 86 ? -23.824 -8.494 29.171 1.00 34.84 87 ASN A C 1
ATOM 697 O O . ASN A 1 86 ? -23.947 -8.818 30.324 1.00 33.37 87 ASN A O 1
ATOM 702 N N . LYS A 1 87 ? -23.611 -9.378 28.208 1.00 33.66 88 LYS A N 1
ATOM 703 C CA . LYS A 1 87 ? -23.376 -10.772 28.546 1.00 32.03 88 LYS A CA 1
ATOM 704 C C . LYS A 1 87 ? -21.872 -11.130 28.484 1.00 27.70 88 LYS A C 1
ATOM 705 O O . LYS A 1 87 ? -21.474 -12.232 28.867 1.00 25.76 88 LYS A O 1
ATOM 711 N N . LEU A 1 88 ? -21.042 -10.187 28.054 1.00 26.97 89 LEU A N 1
ATOM 712 C CA . LEU A 1 88 ? -19.609 -10.469 27.825 1.00 29.45 89 LEU A CA 1
ATOM 713 C C . LEU A 1 88 ? -18.823 -10.835 29.106 1.00 31.59 89 LEU A C 1
ATOM 714 O O . LEU A 1 88 ? -17.802 -11.548 29.034 1.00 30.32 89 LEU A O 1
ATOM 719 N N . ALA A 1 89 ? -19.308 -10.350 30.257 1.00 30.46 90 ALA A N 1
ATOM 720 C CA . ALA A 1 89 ? -18.685 -10.580 31.549 1.00 28.55 90 ALA A CA 1
ATOM 721 C C . ALA A 1 89 ? -19.047 -11.979 31.960 1.00 29.67 90 ALA A C 1
ATOM 722 O O . ALA A 1 89 ? -18.205 -12.703 32.436 1.00 29.06 90 ALA A O 1
ATOM 724 N N . ASN A 1 90 ? -20.284 -12.408 31.738 1.00 29.98 91 ASN A N 1
ATOM 725 C CA . ASN A 1 90 ? -20.569 -13.834 31.929 1.00 33.08 91 ASN A CA 1
ATOM 726 C C . ASN A 1 90 ? -19.779 -14.717 30.971 1.00 30.34 91 ASN A C 1
ATOM 727 O O . ASN A 1 90 ? -19.430 -15.824 31.298 1.00 31.69 91 ASN A O 1
ATOM 732 N N . LEU A 1 91 ? -19.555 -14.269 29.756 1.00 31.13 92 LEU A N 1
ATOM 733 C CA . LEU A 1 91 ? -18.830 -15.136 28.810 1.00 31.94 92 LEU A CA 1
ATOM 734 C C . LEU A 1 91 ? -17.391 -15.250 29.313 1.00 32.46 92 LEU A C 1
ATOM 735 O O . LEU A 1 91 ? -16.797 -16.305 29.304 1.00 32.02 92 LEU A O 1
ATOM 740 N N . SER A 1 92 ? -16.862 -14.136 29.774 1.00 33.33 93 SER A N 1
ATOM 741 C CA . SER A 1 92 ? -15.525 -14.092 30.280 1.00 34.02 93 SER A CA 1
ATOM 742 C C . SER A 1 92 ? -15.379 -14.991 31.496 1.00 33.76 93 SER A C 1
ATOM 743 O O . SER A 1 92 ? -14.378 -15.701 31.619 1.00 36.46 93 SER A O 1
ATOM 746 N N . LYS A 1 93 ? -16.374 -15.004 32.365 1.00 32.31 94 LYS A N 1
ATOM 747 C CA . LYS A 1 93 ? -16.257 -15.778 33.591 1.00 35.08 94 LYS A CA 1
ATOM 748 C C . LYS A 1 93 ? -16.276 -17.239 33.235 1.00 32.57 94 LYS A C 1
ATOM 749 O O . LYS A 1 93 ? -15.646 -18.064 33.889 1.00 31.85 94 LYS A O 1
ATOM 755 N N . ILE A 1 94 ? -16.999 -17.584 32.197 1.00 31.56 95 ILE A N 1
ATOM 756 C CA . ILE A 1 94 ? -16.972 -18.968 31.802 1.00 29.40 95 ILE A CA 1
ATOM 757 C C . ILE A 1 94 ? -15.579 -19.336 31.277 1.00 28.03 95 ILE A C 1
ATOM 758 O O . ILE A 1 94 ? -14.976 -20.291 31.780 1.00 29.44 95 ILE A O 1
ATOM 763 N N . LEU A 1 95 ? -15.044 -18.532 30.373 1.00 27.55 96 LEU A N 1
ATOM 764 C CA . LEU A 1 95 ? -13.761 -18.818 29.652 1.00 26.12 96 LEU A CA 1
ATOM 765 C C . LEU A 1 95 ? -12.489 -18.782 30.497 1.00 27.27 96 LEU A C 1
ATOM 766 O O . LEU A 1 95 ? -11.475 -19.359 30.117 1.00 27.92 96 LEU A O 1
ATOM 771 N N . ILE A 1 96 ? -12.539 -18.083 31.627 1.00 27.88 97 ILE A N 1
ATOM 772 C CA . ILE A 1 96 ? -11.516 -18.140 32.646 1.00 30.57 97 ILE A CA 1
ATOM 773 C C . ILE A 1 96 ? -11.137 -19.572 32.958 1.00 29.91 97 ILE A C 1
ATOM 774 O O . ILE A 1 96 ? -10.022 -19.832 33.341 1.00 31.60 97 ILE A O 1
ATOM 779 N N . GLN A 1 97 ? -12.091 -20.486 32.863 1.00 32.10 98 GLN A N 1
ATOM 780 C CA . GLN A 1 97 ? -11.871 -21.912 33.189 1.00 33.29 98 GLN A CA 1
ATOM 781 C C . GLN A 1 97 ? -11.353 -22.710 31.989 1.00 32.62 98 GLN A C 1
ATOM 782 O O . GLN A 1 97 ? -11.149 -23.910 32.100 1.00 29.85 98 GLN A O 1
ATOM 788 N N . SER A 1 98 ? -11.161 -22.050 30.844 1.00 31.31 99 SER A N 1
ATOM 789 C CA . SER A 1 98 ? -10.559 -22.683 29.703 1.00 31.15 99 SER A CA 1
ATOM 790 C C . SER A 1 98 ? -9.109 -22.957 29.954 1.00 30.72 99 SER A C 1
ATOM 791 O O . SER A 1 98 ? -8.369 -22.115 30.386 1.00 29.92 99 SER A O 1
ATOM 794 N N . LYS A 1 99 ? -8.702 -24.131 29.568 1.00 33.31 100 LYS A N 1
ATOM 795 C CA . LYS A 1 99 ? -7.315 -24.540 29.636 1.00 35.67 100 LYS A CA 1
ATOM 796 C C . LYS A 1 99 ? -6.546 -23.842 28.501 1.00 33.62 100 LYS A C 1
ATOM 797 O O . LYS A 1 99 ? -5.322 -23.779 28.539 1.00 34.21 100 LYS A O 1
ATOM 803 N N . GLN A 1 100 ? -7.249 -23.326 27.488 1.00 32.38 101 GLN A N 1
ATOM 804 C CA . GLN A 1 100 ? -6.598 -22.767 26.286 1.00 33.18 101 GLN A CA 1
ATOM 805 C C . GLN A 1 100 ? -6.934 -21.305 26.037 1.00 31.59 101 GLN A C 1
ATOM 806 O O . GLN A 1 100 ? -7.089 -20.889 24.895 1.00 30.10 101 GLN A O 1
ATOM 812 N N . LYS A 1 101 ? -7.034 -20.502 27.067 1.00 31.01 102 LYS A N 1
ATOM 813 C CA . LYS A 1 101 ? -7.702 -19.250 26.838 1.00 33.37 102 LYS A CA 1
ATOM 814 C C . LYS A 1 101 ? -6.807 -18.322 26.021 1.00 30.19 102 LYS A C 1
ATOM 815 O O . LYS A 1 101 ? -7.332 -17.564 25.235 1.00 31.28 102 LYS A O 1
ATOM 821 N N . THR A 1 102 ? -5.489 -18.438 26.151 1.00 25.82 103 THR A N 1
ATOM 822 C CA . THR A 1 102 ? -4.563 -17.700 25.325 1.00 30.93 103 THR A CA 1
ATOM 823 C C . THR A 1 102 ? -4.726 -18.068 23.838 1.00 29.54 103 THR A C 1
ATOM 824 O O . THR A 1 102 ? -4.874 -17.200 22.975 1.00 28.80 103 THR A O 1
ATOM 828 N N . LEU A 1 103 ? -4.784 -19.347 23.561 1.00 26.85 104 LEU A N 1
ATOM 829 C CA . LEU A 1 103 ? -5.066 -19.796 22.195 1.00 26.75 104 LEU A CA 1
ATOM 830 C C . LEU A 1 103 ? -6.490 -19.490 21.688 1.00 24.04 104 LEU A C 1
ATOM 831 O O . LEU A 1 103 ? -6.703 -19.187 20.534 1.00 25.30 104 LEU A O 1
ATOM 836 N N . LEU A 1 104 ? -7.457 -19.569 22.568 1.00 24.47 105 LEU A N 1
ATOM 837 C CA . LEU A 1 104 ? -8.830 -19.395 22.198 1.00 23.60 105 LEU A CA 1
ATOM 838 C C . LEU A 1 104 ? -8.997 -17.934 21.870 1.00 22.40 105 LEU A C 1
ATOM 839 O O . LEU A 1 104 ? -9.484 -17.623 20.797 1.00 19.05 105 LEU A O 1
ATOM 844 N N . PHE A 1 105 ? -8.527 -17.042 22.773 1.00 23.06 106 PHE A N 1
ATOM 845 C CA . PHE A 1 105 ? -8.599 -15.602 22.493 1.00 25.02 106 PHE A CA 1
ATOM 846 C C . PHE A 1 105 ? -7.797 -15.201 21.259 1.00 24.11 106 PHE A C 1
ATOM 847 O O . PHE A 1 105 ? -8.166 -14.278 20.549 1.00 27.08 106 PHE A O 1
ATOM 855 N N . GLY A 1 106 ? -6.726 -15.911 20.989 1.00 24.82 107 GLY A N 1
ATOM 856 C CA . GLY A 1 106 ? -5.976 -15.731 19.752 1.00 24.23 107 GLY A CA 1
ATOM 857 C C . GLY A 1 106 ? -6.761 -16.063 18.508 1.00 23.61 107 GLY A C 1
ATOM 858 O O . GLY A 1 106 ? -6.627 -15.366 17.479 1.00 23.08 107 GLY A O 1
ATOM 859 N N . THR A 1 107 ? -7.584 -17.100 18.568 1.00 22.27 108 THR A N 1
ATOM 860 C CA . THR A 1 107 ? -8.446 -17.375 17.411 1.00 25.12 108 THR A CA 1
ATOM 861 C C . THR A 1 107 ? -9.568 -16.325 17.279 1.00 24.68 108 THR A C 1
ATOM 862 O O . THR A 1 107 ? -9.871 -15.878 16.184 1.00 21.30 108 THR A O 1
ATOM 866 N N . PHE A 1 108 ? -10.100 -15.845 18.404 1.00 23.90 109 PHE A N 1
ATOM 867 C CA . PHE A 1 108 ? -11.035 -14.732 18.312 1.00 21.98 109 PHE A CA 1
ATOM 868 C C . PHE A 1 108 ? -10.368 -13.617 17.522 1.00 22.18 109 PHE A C 1
ATOM 869 O O . PHE A 1 108 ? -10.938 -13.066 16.601 1.00 23.35 109 PHE A O 1
ATOM 877 N N . CYS A 1 109 ? -9.154 -13.276 17.893 1.00 22.07 110 CYS A N 1
ATOM 878 C CA . CYS A 1 109 ? -8.521 -12.126 17.318 1.00 23.36 110 CYS A CA 1
ATOM 879 C C . CYS A 1 109 ? -8.301 -12.401 15.838 1.00 24.49 110 CYS A C 1
ATOM 880 O O . CYS A 1 109 ? -8.618 -11.595 14.970 1.00 24.79 110 CYS A O 1
ATOM 883 N N . ASN A 1 110 ? -7.790 -13.582 15.544 1.00 28.83 111 ASN A N 1
ATOM 884 C CA . ASN A 1 110 ? -7.484 -13.935 14.165 1.00 29.64 111 ASN A CA 1
ATOM 885 C C . ASN A 1 110 ? -8.674 -13.923 13.222 1.00 30.07 111 ASN A C 1
ATOM 886 O O . ASN A 1 110 ? -8.613 -13.414 12.085 1.00 27.94 111 ASN A O 1
ATOM 891 N N . LEU A 1 111 ? -9.758 -14.515 13.690 1.00 27.45 112 LEU A N 1
ATOM 892 C CA . LEU A 1 111 ? -11.018 -14.398 13.006 1.00 27.72 112 LEU A CA 1
ATOM 893 C C . LEU A 1 111 ? -11.439 -12.976 12.720 1.00 26.87 112 LEU A C 1
ATOM 894 O O . LEU A 1 111 ? -11.849 -12.667 11.612 1.00 26.90 112 LEU A O 1
ATOM 899 N N . GLY A 1 112 ? -11.415 -12.118 13.743 1.00 28.00 113 GLY A N 1
ATOM 900 C CA . GLY A 1 112 ? -11.828 -10.727 13.565 1.00 26.98 113 GLY A CA 1
ATOM 901 C C . GLY A 1 112 ? -10.928 -9.989 12.592 1.00 23.86 113 GLY A C 1
ATOM 902 O O . GLY A 1 112 ? -11.388 -9.190 11.762 1.00 21.54 113 GLY A O 1
ATOM 903 N N . ARG A 1 113 ? -9.629 -10.261 12.688 1.00 24.09 114 ARG A N 1
ATOM 904 C CA . ARG A 1 113 ? -8.660 -9.617 11.794 1.00 24.48 114 ARG A CA 1
ATOM 905 C C . ARG A 1 113 ? -8.771 -10.057 10.324 1.00 22.37 114 ARG A C 1
ATOM 906 O O . ARG A 1 113 ? -8.634 -9.269 9.364 1.00 21.62 114 ARG A O 1
ATOM 914 N N . THR A 1 114 ? -8.985 -11.338 10.143 1.00 22.45 115 THR A N 1
ATOM 915 C CA . THR A 1 114 ? -9.208 -11.901 8.801 1.00 23.97 115 THR A CA 1
ATOM 916 C C . THR A 1 114 ? -10.427 -11.251 8.182 1.00 23.48 115 THR A C 1
ATOM 917 O O . THR A 1 114 ? -10.411 -10.782 7.054 1.00 23.14 115 THR A O 1
ATOM 921 N N . PHE A 1 115 ? -11.484 -11.188 8.958 1.00 23.09 116 PHE A N 1
ATOM 922 C CA . PHE A 1 115 ? -12.687 -10.530 8.502 1.00 24.06 116 PHE A CA 1
ATOM 923 C C . PHE A 1 115 ? -12.462 -9.051 8.142 1.00 22.23 116 PHE A C 1
ATOM 924 O O . PHE A 1 115 ? -12.831 -8.576 7.068 1.00 22.83 116 PHE A O 1
ATOM 932 N N . ASP A 1 116 ? -11.806 -8.350 9.041 1.00 23.02 117 ASP A N 1
ATOM 933 C CA . ASP A 1 116 ? -11.543 -6.942 8.872 1.00 23.27 117 ASP A CA 1
ATOM 934 C C . ASP A 1 116 ? -10.673 -6.655 7.671 1.00 22.54 117 ASP A C 1
ATOM 935 O O . ASP A 1 116 ? -10.927 -5.694 6.939 1.00 20.74 117 ASP A O 1
ATOM 940 N N . THR A 1 117 ? -9.647 -7.471 7.472 1.00 21.60 118 THR A N 1
ATOM 941 C CA . THR A 1 117 ? -8.821 -7.391 6.277 1.00 21.28 118 THR A CA 1
ATOM 942 C C . THR A 1 117 ? -9.655 -7.574 4.996 1.00 22.36 118 THR A C 1
ATOM 943 O O . THR A 1 117 ? -9.518 -6.791 4.057 1.00 23.51 118 THR A O 1
ATOM 947 N N . ALA A 1 118 ? -10.521 -8.590 4.951 1.00 22.26 119 ALA A N 1
ATOM 948 C CA . ALA A 1 118 ? -11.440 -8.774 3.801 1.00 22.51 119 ALA A CA 1
ATOM 949 C C . ALA A 1 118 ? -12.341 -7.572 3.476 1.00 24.94 119 ALA A C 1
ATOM 950 O O . ALA A 1 118 ? -12.432 -7.157 2.308 1.00 26.22 119 ALA A O 1
ATOM 952 N N . ILE A 1 119 ? -13.025 -7.022 4.479 1.00 25.56 120 ILE A N 1
ATOM 953 C CA . ILE A 1 119 ? -13.972 -5.901 4.217 1.00 25.12 120 ILE A CA 1
ATOM 954 C C . ILE A 1 119 ? -13.205 -4.613 3.989 1.00 24.60 120 ILE A C 1
ATOM 955 O O . ILE A 1 119 ? -13.600 -3.790 3.163 1.00 20.90 120 ILE A O 1
ATOM 960 N N . ASN A 1 120 ? -12.030 -4.489 4.603 1.00 24.78 121 ASN A N 1
ATOM 961 C CA . ASN A 1 120 ? -11.181 -3.354 4.308 1.00 23.36 121 ASN A CA 1
ATOM 962 C C . ASN A 1 120 ? -10.668 -3.321 2.877 1.00 21.69 121 ASN A C 1
ATOM 963 O O . ASN A 1 120 ? -10.651 -2.298 2.234 1.00 21.74 121 ASN A O 1
ATOM 968 N N . HIS A 1 121 ? -10.330 -4.479 2.357 1.00 21.54 122 HIS A N 1
ATOM 969 C CA . HIS A 1 121 ? -9.997 -4.628 0.984 1.00 21.78 122 HIS A CA 1
ATOM 970 C C . HIS A 1 121 ? -11.189 -4.355 0.070 1.00 22.11 122 HIS A C 1
ATOM 971 O O . HIS A 1 121 ? -11.072 -3.665 -0.948 1.00 22.52 122 HIS A O 1
ATOM 978 N N . LEU A 1 122 ? -12.345 -4.892 0.394 1.00 21.96 123 LEU A N 1
ATOM 979 C CA . LEU A 1 122 ? -13.434 -4.848 -0.590 1.00 22.76 123 LEU A CA 1
ATOM 980 C C . LEU A 1 122 ? -14.278 -3.583 -0.575 1.00 22.38 123 LEU A C 1
ATOM 981 O O . LEU A 1 122 ? -14.751 -3.123 -1.636 1.00 22.74 123 LEU A O 1
ATOM 986 N N . TYR A 1 123 ? -14.475 -2.987 0.598 1.00 23.38 124 TYR A N 1
ATOM 987 C CA . TYR A 1 123 ? -15.384 -1.842 0.752 1.00 24.43 124 TYR A CA 1
ATOM 988 C C . TYR A 1 123 ? -15.173 -0.699 -0.270 1.00 25.60 124 TYR A C 1
ATOM 989 O O . TYR A 1 123 ? -16.137 -0.232 -0.906 1.00 23.24 124 TYR A O 1
ATOM 998 N N . PRO A 1 124 ? -13.918 -0.295 -0.469 1.00 24.28 125 PRO A N 1
ATOM 999 C CA . PRO A 1 124 ? -13.633 0.781 -1.402 1.00 25.83 125 PRO A CA 1
ATOM 1000 C C . PRO A 1 124 ? -13.818 0.404 -2.863 1.00 28.45 125 PRO A C 1
ATOM 1001 O O . PRO A 1 124 ? -13.775 1.260 -3.686 1.00 26.72 125 PRO A O 1
ATOM 1005 N N . LYS A 1 125 ? -13.937 -0.883 -3.158 1.00 31.60 126 LYS A N 1
ATOM 1006 C CA . LYS A 1 125 ? -14.035 -1.394 -4.501 1.00 29.44 126 LYS A CA 1
ATOM 1007 C C . LYS A 1 125 ? -15.478 -1.816 -4.797 1.00 27.62 126 LYS A C 1
ATOM 1008 O O . LYS A 1 125 ? -15.737 -2.443 -5.794 1.00 30.36 126 LYS A O 1
ATOM 1014 N N . LYS A 1 126 ? -16.429 -1.438 -3.966 1.00 27.61 127 LYS A N 1
ATOM 1015 C CA . LYS A 1 126 ? -17.745 -1.985 -4.131 1.00 34.16 127 LYS A CA 1
ATOM 1016 C C . LYS A 1 126 ? -18.471 -1.569 -5.419 1.00 34.80 127 LYS A C 1
ATOM 1017 O O . LYS A 1 126 ? -19.559 -2.050 -5.647 1.00 41.99 127 LYS A O 1
ATOM 1023 N N . ASP A 1 127 ? -17.895 -0.670 -6.218 1.00 35.89 128 ASP A N 1
ATOM 1024 C CA . ASP A 1 127 ? -18.377 -0.362 -7.558 1.00 37.49 128 ASP A CA 1
ATOM 1025 C C . ASP A 1 127 ? -17.345 -0.649 -8.600 1.00 32.70 128 ASP A C 1
ATOM 1026 O O . ASP A 1 127 ? -17.544 -0.318 -9.709 1.00 41.16 128 ASP A O 1
ATOM 1031 N N . ALA A 1 128 ? -16.212 -1.212 -8.266 1.00 33.52 129 ALA A N 1
ATOM 1032 C CA . ALA A 1 128 ? -15.294 -1.629 -9.297 1.00 30.44 129 ALA A CA 1
ATOM 1033 C C . ALA A 1 128 ? -15.297 -3.090 -9.511 1.00 29.28 129 ALA A C 1
ATOM 1034 O O . ALA A 1 128 ? -14.381 -3.588 -10.154 1.00 28.89 129 ALA A O 1
ATOM 1036 N N . LEU A 1 129 ? -16.274 -3.822 -8.976 1.00 29.16 130 LEU A N 1
ATOM 1037 C CA . LEU A 1 129 ? -16.191 -5.304 -9.032 1.00 28.77 130 LEU A CA 1
ATOM 1038 C C . LEU A 1 129 ? -16.573 -5.875 -10.398 1.00 29.97 130 LEU A C 1
ATOM 1039 O O . LEU A 1 129 ? -16.186 -6.991 -10.751 1.00 26.48 130 LEU A O 1
ATOM 1044 N N . ASP A 1 130 ? -17.325 -5.100 -11.170 1.00 34.54 131 ASP A N 1
ATOM 1045 C CA . ASP A 1 130 ? -17.625 -5.477 -12.567 1.00 38.91 131 ASP A CA 1
ATOM 1046 C C . ASP A 1 130 ? -16.426 -5.665 -13.430 1.00 38.09 131 ASP A C 1
ATOM 1047 O O . ASP A 1 130 ? -16.574 -6.217 -14.513 1.00 32.13 131 ASP A O 1
ATOM 1052 N N . LYS A 1 131 ? -15.271 -5.157 -12.986 1.00 40.56 132 LYS A N 1
ATOM 1053 C CA . LYS A 1 131 ? -14.003 -5.396 -13.667 1.00 39.35 132 LYS A CA 1
ATOM 1054 C C . LYS A 1 131 ? -13.578 -6.853 -13.635 1.00 38.44 132 LYS A C 1
ATOM 1055 O O . LYS A 1 131 ? -12.852 -7.267 -14.503 1.00 38.28 132 LYS A O 1
ATOM 1061 N N . LEU A 1 132 ? -14.022 -7.636 -12.653 1.00 40.19 133 LEU A N 1
ATOM 1062 C CA . LEU A 1 132 ? -13.629 -9.038 -12.590 1.00 42.80 133 LEU A CA 1
ATOM 1063 C C . LEU A 1 132 ? -14.199 -9.937 -13.706 1.00 45.25 133 LEU A C 1
ATOM 1064 O O . LEU A 1 132 ? -15.350 -9.817 -14.138 1.00 40.41 133 LEU A O 1
ATOM 1069 N N . GLU A 1 133 ? -13.356 -10.876 -14.120 1.00 48.47 134 GLU A N 1
ATOM 1070 C CA . GLU A 1 133 ? -13.774 -12.035 -14.866 1.00 57.45 134 GLU A CA 1
ATOM 1071 C C . GLU A 1 133 ? -14.995 -12.409 -14.007 1.00 60.81 134 GLU A C 1
ATOM 1072 O O . GLU A 1 133 ? -14.953 -12.286 -12.768 1.00 62.79 134 GLU A O 1
ATOM 1078 N N . ILE A 1 134 ? -16.081 -12.820 -14.677 1.00 55.11 135 ILE A N 1
ATOM 1079 C CA . ILE A 1 134 ? -17.275 -13.499 -14.110 1.00 53.18 135 ILE A CA 1
ATOM 1080 C C . ILE A 1 134 ? -17.067 -14.758 -13.241 1.00 51.87 135 ILE A C 1
ATOM 1081 O O . ILE A 1 134 ? -17.838 -15.067 -12.321 1.00 46.87 135 ILE A O 1
ATOM 1086 N N . SER A 1 135 ? -16.023 -15.494 -13.557 1.00 45.44 136 SER A N 1
ATOM 1087 C CA . SER A 1 135 ? -15.785 -16.725 -12.887 1.00 47.60 136 SER A CA 1
ATOM 1088 C C . SER A 1 135 ? -15.062 -16.516 -11.568 1.00 45.84 136 SER A C 1
ATOM 1089 O O . SER A 1 135 ? -15.272 -17.251 -10.616 1.00 44.18 136 SER A O 1
ATOM 1092 N N . ASN A 1 136 ? -14.170 -15.552 -11.486 1.00 47.65 137 ASN A N 1
ATOM 1093 C CA . ASN A 1 136 ? -13.637 -15.317 -10.185 1.00 49.25 137 ASN A CA 1
ATOM 1094 C C . ASN A 1 136 ? -14.437 -14.232 -9.430 1.00 39.95 137 ASN A C 1
ATOM 1095 O O . ASN A 1 136 ? -14.292 -14.059 -8.232 1.00 41.70 137 ASN A O 1
ATOM 1100 N N . LEU A 1 137 ? -15.387 -13.611 -10.106 1.00 32.35 138 LEU A N 1
ATOM 1101 C CA . LEU A 1 137 ? -16.441 -12.891 -9.395 1.00 36.24 138 LEU A CA 1
ATOM 1102 C C . LEU A 1 137 ? -17.297 -13.847 -8.531 1.00 35.60 138 LEU A C 1
ATOM 1103 O O . LEU A 1 137 ? -17.538 -13.618 -7.364 1.00 33.06 138 LEU A O 1
ATOM 1108 N N . GLU A 1 138 ? -17.651 -14.974 -9.102 1.00 36.08 139 GLU A N 1
ATOM 1109 C CA . GLU A 1 138 ? -18.321 -16.034 -8.395 1.00 36.83 139 GLU A CA 1
ATOM 1110 C C . GLU A 1 138 ? -17.491 -16.631 -7.304 1.00 34.86 139 GLU A C 1
ATOM 1111 O O . GLU A 1 138 ? -17.978 -16.972 -6.245 1.00 32.86 139 GLU A O 1
ATOM 1117 N N . LYS A 1 139 ? -16.214 -16.814 -7.563 1.00 34.67 140 LYS A N 1
ATOM 1118 C CA . LYS A 1 139 ? -15.379 -17.318 -6.499 1.00 33.31 140 LYS A CA 1
ATOM 1119 C C . LYS A 1 139 ? -15.279 -16.255 -5.368 1.00 26.53 140 LYS A C 1
ATOM 1120 O O . LYS A 1 139 ? -15.241 -16.576 -4.196 1.00 23.06 140 LYS A O 1
ATOM 1126 N N . LEU A 1 140 ? -15.177 -15.000 -5.749 1.00 24.93 141 LEU A N 1
ATOM 1127 C CA . LEU A 1 140 ? -15.102 -13.936 -4.784 1.00 28.70 141 LEU A CA 1
ATOM 1128 C C . LEU A 1 140 ? -16.390 -13.916 -3.895 1.00 28.24 141 LEU A C 1
ATOM 1129 O O . LEU A 1 140 ? -16.334 -14.056 -2.678 1.00 24.72 141 LEU A O 1
ATOM 1134 N N . LYS A 1 141 ? -17.525 -13.811 -4.552 1.00 28.53 142 LYS A N 1
ATOM 1135 C CA . LYS A 1 141 ? -18.801 -13.840 -3.895 1.00 28.52 142 LYS A CA 1
ATOM 1136 C C . LYS A 1 141 ? -18.946 -14.996 -2.930 1.00 28.46 142 LYS A C 1
ATOM 1137 O O . LYS A 1 141 ? -19.401 -14.775 -1.823 1.00 29.32 142 LYS A O 1
ATOM 1143 N N . ASN A 1 142 ? -18.544 -16.206 -3.340 1.00 29.20 143 ASN A N 1
ATOM 1144 C CA . ASN A 1 142 ? -18.690 -17.420 -2.522 1.00 28.08 143 ASN A CA 1
ATOM 1145 C C . ASN A 1 142 ? -17.733 -17.377 -1.360 1.00 27.81 143 ASN A C 1
ATOM 1146 O O . ASN A 1 142 ? -18.102 -17.745 -0.240 1.00 29.28 143 ASN A O 1
ATOM 1151 N N . SER A 1 143 ? -16.478 -17.017 -1.621 1.00 25.60 144 SER A N 1
ATOM 1152 C CA . SER A 1 143 ? -15.527 -16.935 -0.547 1.00 26.42 144 SER A CA 1
ATOM 1153 C C . SER A 1 143 ? -15.942 -15.885 0.510 1.00 24.54 144 SER A C 1
ATOM 1154 O O . SER A 1 143 ? -15.896 -16.142 1.705 1.00 25.05 144 SER A O 1
ATOM 1157 N N . PHE A 1 144 ? -16.365 -14.717 0.071 1.00 22.19 145 PHE A N 1
ATOM 1158 C CA . PHE A 1 144 ? -16.751 -13.690 1.022 1.00 24.21 145 PHE A CA 1
ATOM 1159 C C . PHE A 1 144 ? -18.016 -14.110 1.811 1.00 25.32 145 PHE A C 1
ATOM 1160 O O . PHE A 1 144 ? -18.023 -14.094 3.052 1.00 25.13 145 PHE A O 1
ATOM 1168 N N . GLU A 1 145 ? -19.038 -14.585 1.107 1.00 24.34 146 GLU A N 1
ATOM 1169 C CA . GLU A 1 145 ? -20.225 -15.104 1.793 1.00 24.74 146 GLU A CA 1
ATOM 1170 C C . GLU A 1 145 ? -19.807 -16.186 2.773 1.00 25.45 146 GLU A C 1
ATOM 1171 O O . GLU A 1 145 ? -20.236 -16.172 3.907 1.00 26.40 146 GLU A O 1
ATOM 1177 N N . LYS A 1 146 ? -18.941 -17.106 2.379 1.00 26.82 147 LYS A N 1
ATOM 1178 C CA . LYS A 1 146 ? -18.531 -18.143 3.331 1.00 28.40 147 LYS A CA 1
ATOM 1179 C C . LYS A 1 146 ? -17.785 -17.576 4.520 1.00 25.76 147 LYS A C 1
ATOM 1180 O O . LYS A 1 146 ? -17.878 -18.118 5.585 1.00 24.63 147 LYS A O 1
ATOM 1186 N N . LEU A 1 147 ? -16.986 -16.536 4.307 1.00 22.56 148 LEU A N 1
ATOM 1187 C CA . LEU A 1 147 ? -16.216 -15.939 5.377 1.00 21.46 148 LEU A CA 1
ATOM 1188 C C . LEU A 1 147 ? -17.164 -15.271 6.400 1.00 21.15 148 LEU A C 1
ATOM 1189 O O . LEU A 1 147 ? -17.013 -15.452 7.596 1.00 20.64 148 LEU A O 1
ATOM 1194 N N . LEU A 1 148 ? -18.134 -14.513 5.932 1.00 21.44 149 LEU A N 1
ATOM 1195 C CA . LEU A 1 148 ? -19.164 -13.950 6.867 1.00 24.97 149 LEU A CA 1
ATOM 1196 C C . LEU A 1 148 ? -19.890 -15.061 7.628 1.00 25.98 149 LEU A C 1
ATOM 1197 O O . LEU A 1 148 ? -20.028 -15.007 8.862 1.00 25.65 149 LEU A O 1
ATOM 1202 N N . SER A 1 149 ? -20.298 -16.102 6.902 1.00 25.51 150 SER A N 1
ATOM 1203 C CA . SER A 1 149 ? -20.877 -17.252 7.535 1.00 27.57 150 SER A CA 1
ATOM 1204 C C . SER A 1 149 ? -20.024 -17.876 8.643 1.00 30.95 150 SER A C 1
ATOM 1205 O O . SER A 1 149 ? -20.582 -18.318 9.651 1.00 31.92 150 SER A O 1
ATOM 1208 N N . MET A 1 150 ? -18.703 -17.945 8.459 1.00 32.16 151 MET A N 1
ATOM 1209 C CA . MET A 1 150 ? -17.808 -18.591 9.450 1.00 33.88 151 MET A CA 1
ATOM 1210 C C . MET A 1 150 ? -17.854 -17.770 10.716 1.00 31.67 151 MET A C 1
ATOM 1211 O O . MET A 1 150 ? -17.753 -18.323 11.844 1.00 26.75 151 MET A O 1
ATOM 1216 N N . LYS A 1 151 ? -17.885 -16.443 10.524 1.00 28.92 152 LYS A N 1
ATOM 1217 C CA . LYS A 1 151 ? -17.772 -15.572 11.682 1.00 28.89 152 LYS A CA 1
ATOM 1218 C C . LYS A 1 151 ? -19.077 -15.660 12.458 1.00 24.62 152 LYS A C 1
ATOM 1219 O O . LYS A 1 151 ? -19.014 -15.786 13.650 1.00 23.45 152 LYS A O 1
ATOM 1225 N N . SER A 1 152 ? -20.220 -15.681 11.760 1.00 24.72 153 SER A N 1
ATOM 1226 C CA . SER A 1 152 ? -21.528 -15.879 12.395 1.00 25.37 153 SER A CA 1
ATOM 1227 C C . SER A 1 152 ? -21.569 -17.152 13.208 1.00 23.54 153 SER A C 1
ATOM 1228 O O . SER A 1 152 ? -22.064 -17.135 14.315 1.00 24.21 153 SER A O 1
ATOM 1231 N N . ILE A 1 153 ? -21.047 -18.249 12.668 1.00 23.64 154 ILE A N 1
ATOM 1232 C CA . ILE A 1 153 ? -21.214 -19.560 13.308 1.00 25.39 154 ILE A CA 1
ATOM 1233 C C . ILE A 1 153 ? -20.463 -19.522 14.603 1.00 22.99 154 ILE A C 1
ATOM 1234 O O . ILE A 1 153 ? -20.958 -19.972 15.596 1.00 21.69 154 ILE A O 1
ATOM 1239 N N . VAL A 1 154 ? -19.279 -18.924 14.597 1.00 23.02 155 VAL A N 1
ATOM 1240 C CA . VAL A 1 154 ? -18.536 -18.761 15.804 1.00 24.20 155 VAL A CA 1
ATOM 1241 C C . VAL A 1 154 ? -19.230 -17.862 16.830 1.00 24.66 155 VAL A C 1
ATOM 1242 O O . VAL A 1 154 ? -19.257 -18.184 18.005 1.00 26.21 155 VAL A O 1
ATOM 1246 N N . SER A 1 155 ? -19.745 -16.697 16.431 1.00 25.54 156 SER A N 1
ATOM 1247 C CA . SER A 1 155 ? -20.566 -15.901 17.387 1.00 24.51 156 SER A CA 1
ATOM 1248 C C . SER A 1 155 ? -21.747 -16.739 17.926 1.00 25.35 156 SER A C 1
ATOM 1249 O O . SER A 1 155 ? -22.010 -16.701 19.131 1.00 25.05 156 SER A O 1
ATOM 1252 N N . ASP A 1 156 ? -22.422 -17.536 17.069 1.00 23.36 157 ASP A N 1
ATOM 1253 C CA . ASP A 1 156 ? -23.533 -18.413 17.563 1.00 24.07 157 ASP A CA 1
ATOM 1254 C C . ASP A 1 156 ? -23.055 -19.388 18.595 1.00 25.84 157 ASP A C 1
ATOM 1255 O O . ASP A 1 156 ? -23.691 -19.560 19.638 1.00 25.71 157 ASP A O 1
ATOM 1260 N N . MET A 1 157 ? -21.891 -19.992 18.339 1.00 26.37 158 MET A N 1
ATOM 1261 C CA . MET A 1 157 ? -21.341 -21.007 19.252 1.00 28.02 158 MET A CA 1
ATOM 1262 C C . MET A 1 157 ? -21.054 -20.377 20.600 1.00 27.06 158 MET A C 1
ATOM 1263 O O . MET A 1 157 ? -21.278 -20.990 21.618 1.00 29.22 158 MET A O 1
ATOM 1268 N N . LEU A 1 158 ? -20.559 -19.150 20.619 1.00 26.47 159 LEU A N 1
ATOM 1269 C CA . LEU A 1 158 ? -20.229 -18.514 21.913 1.00 28.52 159 LEU A CA 1
ATOM 1270 C C . LEU A 1 158 ? -21.465 -18.055 22.667 1.00 28.39 159 LEU A C 1
ATOM 1271 O O . LEU A 1 158 ? -21.524 -18.096 23.899 1.00 30.97 159 LEU A O 1
ATOM 1276 N N . ASN A 1 159 ? -22.462 -17.638 21.919 1.00 30.82 160 ASN A N 1
ATOM 1277 C CA . ASN A 1 159 ? -23.737 -17.304 22.505 1.00 31.68 160 ASN A CA 1
ATOM 1278 C C . ASN A 1 159 ? -24.460 -18.527 23.055 1.00 33.90 160 ASN A C 1
ATOM 1279 O O . ASN A 1 159 ? -25.194 -18.444 24.027 1.00 36.08 160 ASN A O 1
ATOM 1284 N N . GLN A 1 160 ? -24.269 -19.649 22.384 1.00 33.34 161 GLN A N 1
ATOM 1285 C CA . GLN A 1 160 ? -24.832 -20.900 22.789 1.00 32.83 161 GLN A CA 1
ATOM 1286 C C . GLN A 1 160 ? -24.110 -21.426 24.040 1.00 33.21 161 GLN A C 1
ATOM 1287 O O . GLN A 1 160 ? -24.735 -21.967 24.946 1.00 32.16 161 GLN A O 1
ATOM 1293 N N . LEU A 1 161 ? -22.789 -21.271 24.108 1.00 29.47 162 LEU A N 1
ATOM 1294 C CA . LEU A 1 161 ? -22.119 -21.593 25.347 1.00 29.71 162 LEU A CA 1
ATOM 1295 C C . LEU A 1 161 ? -22.757 -20.908 26.580 1.00 31.53 162 LEU A C 1
ATOM 1296 O O . LEU A 1 161 ? -22.866 -21.527 27.631 1.00 30.07 162 LEU A O 1
ATOM 1301 N N . LEU A 1 162 ? -23.144 -19.638 26.471 1.00 32.58 163 LEU A N 1
ATOM 1302 C CA . LEU A 1 162 ? -23.831 -18.954 27.601 1.00 33.97 163 LEU A CA 1
ATOM 1303 C C . LEU A 1 162 ? -25.127 -19.679 27.985 1.00 39.16 163 LEU A C 1
ATOM 1304 O O . LEU A 1 162 ? -25.434 -19.850 29.158 1.00 37.71 163 LEU A O 1
ATOM 1309 N N . LEU A 1 163 ? -25.888 -20.126 27.002 1.00 38.98 164 LEU A N 1
ATOM 1310 C CA . LEU A 1 163 ? -27.183 -20.682 27.315 1.00 41.00 164 LEU A CA 1
ATOM 1311 C C . LEU A 1 163 ? -27.005 -22.094 27.867 1.00 40.84 164 LEU A C 1
ATOM 1312 O O . LEU A 1 163 ? -27.695 -22.509 28.770 1.00 38.39 164 LEU A O 1
ATOM 1317 N N . ASP A 1 164 ? -26.043 -22.829 27.346 1.00 41.21 165 ASP A N 1
ATOM 1318 C CA . ASP A 1 164 ? -25.816 -24.178 27.817 1.00 38.11 165 ASP A CA 1
ATOM 1319 C C . ASP A 1 164 ? -25.292 -24.179 29.272 1.00 39.37 165 ASP A C 1
ATOM 1320 O O . ASP A 1 164 ? -25.600 -25.056 30.073 1.00 41.66 165 ASP A O 1
ATOM 1325 N N . TYR A 1 165 ? -24.488 -23.191 29.610 1.00 40.34 166 TYR A N 1
ATOM 1326 C CA . TYR A 1 165 ? -23.949 -23.083 30.946 1.00 38.99 166 TYR A CA 1
ATOM 1327 C C . TYR A 1 165 ? -25.114 -22.759 31.843 1.00 44.64 166 TYR A C 1
ATOM 1328 O O . TYR A 1 165 ? -25.340 -23.417 32.846 1.00 43.90 166 TYR A O 1
ATOM 1337 N N . GLN A 1 166 ? -25.855 -21.727 31.445 1.00 48.95 167 GLN A N 1
ATOM 1338 C CA . GLN A 1 166 ? -27.086 -21.334 32.098 1.00 52.43 167 GLN A CA 1
ATOM 1339 C C . GLN A 1 166 ? -27.904 -22.560 32.495 1.00 51.99 167 GLN A C 1
ATOM 1340 O O . GLN A 1 166 ? -28.199 -22.777 33.665 1.00 47.56 167 GLN A O 1
ATOM 1346 N N . ASP A 1 167 ? -28.214 -23.381 31.505 1.00 51.85 168 ASP A N 1
ATOM 1347 C CA . ASP A 1 167 ? -29.061 -24.535 31.688 1.00 52.11 168 ASP A CA 1
ATOM 1348 C C . ASP A 1 167 ? -28.312 -25.760 32.160 1.00 51.05 168 ASP A C 1
ATOM 1349 O O . ASP A 1 167 ? -28.878 -26.829 32.150 1.00 58.03 168 ASP A O 1
ATOM 1354 N N . ASP A 1 168 ? -27.052 -25.660 32.543 1.00 48.11 169 ASP A N 1
ATOM 1355 C CA . ASP A 1 168 ? -26.308 -26.869 32.909 1.00 41.40 169 ASP A CA 1
ATOM 1356 C C . ASP A 1 168 ? -26.293 -27.950 31.831 1.00 39.53 169 ASP A C 1
ATOM 1357 O O . ASP A 1 168 ? -26.109 -29.122 32.121 1.00 45.19 169 ASP A O 1
ATOM 1362 N N . LYS A 1 169 ? -26.455 -27.610 30.574 1.00 42.33 170 LYS A N 1
ATOM 1363 C CA . LYS A 1 169 ? -26.371 -28.647 29.550 1.00 43.74 170 LYS A CA 1
ATOM 1364 C C . LYS A 1 169 ? -25.118 -29.526 29.814 1.00 47.09 170 LYS A C 1
ATOM 1365 O O . LYS A 1 169 ? -24.056 -28.988 30.094 1.00 46.11 170 LYS A O 1
ATOM 1371 N N . ASP A 1 170 ? -25.269 -30.862 29.787 1.00 46.79 171 ASP A N 1
ATOM 1372 C CA . ASP A 1 170 ? -24.184 -31.847 30.000 1.00 48.09 171 ASP A CA 1
ATOM 1373 C C . ASP A 1 170 ? -23.394 -31.744 31.334 1.00 47.43 171 ASP A C 1
ATOM 1374 O O . ASP A 1 170 ? -22.252 -32.219 31.429 1.00 52.65 171 ASP A O 1
ATOM 1379 N N . SER A 1 171 ? -24.004 -31.121 32.343 1.00 45.73 172 SER A N 1
ATOM 1380 C CA . SER A 1 171 ? -23.399 -30.860 33.663 1.00 46.63 172 SER A CA 1
ATOM 1381 C C . SER A 1 171 ? -22.276 -29.822 33.693 1.00 50.17 172 SER A C 1
ATOM 1382 O O . SER A 1 171 ? -21.499 -29.762 34.697 1.00 46.52 172 SER A O 1
ATOM 1385 N N . ILE A 1 172 ? -22.207 -28.971 32.660 1.00 48.47 173 ILE A N 1
ATOM 1386 C CA . ILE A 1 172 ? -21.043 -28.072 32.536 1.00 45.84 173 ILE A CA 1
ATOM 1387 C C . ILE A 1 172 ? -21.023 -27.045 33.623 1.00 43.38 173 ILE A C 1
ATOM 1388 O O . ILE A 1 172 ? -19.963 -26.547 33.990 1.00 49.00 173 ILE A O 1
ATOM 1393 N N . LYS A 1 173 ? -22.185 -26.748 34.172 1.00 43.32 174 LYS A N 1
ATOM 1394 C CA . LYS A 1 173 ? -22.258 -25.766 35.223 1.00 40.51 174 LYS A CA 1
ATOM 1395 C C . LYS A 1 173 ? -21.891 -26.349 36.613 1.00 45.20 174 LYS A C 1
ATOM 1396 O O . LYS A 1 173 ? -21.455 -25.629 37.521 1.00 42.27 174 LYS A O 1
ATOM 1402 N N . THR A 1 174 ? -22.067 -27.641 36.807 1.00 44.48 175 THR A N 1
ATOM 1403 C CA . THR A 1 174 ? -21.905 -28.190 38.161 1.00 47.69 175 THR A CA 1
ATOM 1404 C C . THR A 1 174 ? -20.721 -29.128 38.261 1.00 46.61 175 THR A C 1
ATOM 1405 O O . THR A 1 174 ? -20.358 -29.502 39.370 1.00 43.44 175 THR A O 1
ATOM 1409 N N . ASP A 1 175 ? -20.144 -29.515 37.116 1.00 44.95 176 ASP A N 1
ATOM 1410 C CA . ASP A 1 175 ? -18.967 -30.384 37.077 1.00 40.94 176 ASP A CA 1
ATOM 1411 C C . ASP A 1 175 ? -17.910 -29.662 36.251 1.00 40.05 176 ASP A C 1
ATOM 1412 O O . ASP A 1 175 ? -17.978 -29.612 35.012 1.00 44.44 176 ASP A O 1
ATOM 1417 N N . ILE A 1 176 ? -16.941 -29.097 36.948 1.00 39.86 177 ILE A N 1
ATOM 1418 C CA . ILE A 1 176 ? -15.857 -28.376 36.307 1.00 39.21 177 ILE A CA 1
ATOM 1419 C C . ILE A 1 176 ? -15.057 -29.230 35.320 1.00 35.16 177 ILE A C 1
ATOM 1420 O O . ILE A 1 176 ? -14.579 -28.730 34.315 1.00 38.09 177 ILE A O 1
ATOM 1425 N N . ALA A 1 177 ? -14.921 -30.522 35.544 1.00 34.03 178 ALA A N 1
ATOM 1426 C CA . ALA A 1 177 ? -14.190 -31.295 34.548 1.00 33.68 178 ALA A CA 1
ATOM 1427 C C . ALA A 1 177 ? -14.890 -31.354 33.204 1.00 33.85 178 ALA A C 1
ATOM 1428 O O . ALA A 1 177 ? -14.241 -31.478 32.151 1.00 37.48 178 ALA A O 1
ATOM 1430 N N . LYS A 1 178 ? -16.210 -31.329 33.232 1.00 38.55 179 LYS A N 1
ATOM 1431 C CA . LYS A 1 178 ? -16.995 -31.406 31.998 1.00 40.80 179 LYS A CA 1
ATOM 1432 C C . LYS A 1 178 ? -17.055 -30.087 31.273 1.00 35.84 179 LYS A C 1
ATOM 1433 O O . LYS A 1 178 ? -17.120 -30.066 30.053 1.00 33.35 179 LYS A O 1
ATOM 1439 N N . LEU A 1 179 ? -17.055 -28.997 32.030 1.00 32.36 180 LEU A N 1
ATOM 1440 C CA . LEU A 1 179 ? -16.910 -27.695 31.445 1.00 35.27 180 LEU A CA 1
ATOM 1441 C C . LEU A 1 179 ? -15.588 -27.635 30.703 1.00 36.62 180 LEU A C 1
ATOM 1442 O O . LEU A 1 179 ? -15.542 -27.221 29.576 1.00 35.69 180 LEU A O 1
ATOM 1447 N N . GLU A 1 180 ? -14.513 -28.095 31.335 1.00 40.64 181 GLU A N 1
ATOM 1448 C CA . GLU A 1 180 ? -13.213 -27.975 30.730 1.00 43.85 181 GLU A CA 1
ATOM 1449 C C . GLU A 1 180 ? -13.133 -28.726 29.460 1.00 39.58 181 GLU A C 1
ATOM 1450 O O . GLU A 1 180 ? -12.532 -28.236 28.489 1.00 39.11 181 GLU A O 1
ATOM 1456 N N . SER A 1 181 ? -13.639 -29.949 29.444 1.00 34.70 182 SER A N 1
ATOM 1457 C CA . SER A 1 181 ? -13.478 -30.661 28.185 1.00 36.67 182 SER A CA 1
ATOM 1458 C C . SER A 1 181 ? -14.468 -30.098 27.132 1.00 31.23 182 SER A C 1
ATOM 1459 O O . SER A 1 181 ? -14.180 -30.129 25.964 1.00 27.78 182 SER A O 1
ATOM 1462 N N . HIS A 1 182 ? -15.555 -29.486 27.568 1.00 30.64 183 HIS A N 1
ATOM 1463 C CA . HIS A 1 182 ? -16.479 -28.832 26.640 1.00 33.74 183 HIS A CA 1
ATOM 1464 C C . HIS A 1 182 ? -15.812 -27.584 26.074 1.00 33.01 183 HIS A C 1
ATOM 1465 O O . HIS A 1 182 ? -15.885 -27.355 24.867 1.00 34.60 183 HIS A O 1
ATOM 1472 N N . LEU A 1 183 ? -15.108 -26.826 26.911 1.00 30.23 184 LEU A N 1
ATOM 1473 C CA . LEU A 1 183 ? -14.389 -25.648 26.406 1.00 29.85 184 LEU A CA 1
ATOM 1474 C C . LEU A 1 183 ? -13.260 -26.066 25.486 1.00 28.83 184 LEU A C 1
ATOM 1475 O O . LEU A 1 183 ? -12.921 -25.351 24.545 1.00 31.86 184 LEU A O 1
ATOM 1480 N N . THR A 1 184 ? -12.672 -27.217 25.746 1.00 27.01 185 THR A N 1
ATOM 1481 C CA . THR A 1 184 ? -11.584 -27.692 24.903 1.00 26.55 185 THR A CA 1
ATOM 1482 C C . THR A 1 184 ? -12.065 -28.074 23.511 1.00 27.34 185 THR A C 1
ATOM 1483 O O . THR A 1 184 ? -11.382 -27.850 22.534 1.00 28.74 185 THR A O 1
ATOM 1487 N N . GLU A 1 185 ? -13.230 -28.701 23.435 1.00 29.71 186 GLU A N 1
ATOM 1488 C CA . GLU A 1 185 ? -13.826 -29.087 22.161 1.00 33.39 186 GLU A CA 1
ATOM 1489 C C . GLU A 1 185 ? -14.226 -27.844 21.377 1.00 33.34 186 GLU A C 1
ATOM 1490 O O . GLU A 1 185 ? -14.118 -27.795 20.167 1.00 33.25 186 GLU A O 1
ATOM 1496 N N . LEU A 1 186 ? -14.690 -26.837 22.096 1.00 33.31 187 LEU A N 1
ATOM 1497 C CA . LEU A 1 186 ? -15.151 -25.621 21.501 1.00 32.72 187 LEU A CA 1
ATOM 1498 C C . LEU A 1 186 ? -13.962 -24.883 20.897 1.00 32.11 187 LEU A C 1
ATOM 1499 O O . LEU A 1 186 ? -14.053 -24.335 19.809 1.00 29.92 187 LEU A O 1
ATOM 1504 N N . TYR A 1 187 ? -12.833 -24.892 21.588 1.00 31.62 188 TYR A N 1
ATOM 1505 C CA . TYR A 1 187 ? -11.628 -24.312 21.044 1.00 31.98 188 TYR A CA 1
ATOM 1506 C C . TYR A 1 187 ? -11.216 -24.994 19.747 1.00 32.41 188 TYR A C 1
ATOM 1507 O O . TYR A 1 187 ? -10.879 -24.338 18.767 1.00 30.57 188 TYR A O 1
ATOM 1516 N N . LYS A 1 188 ? -11.264 -26.308 19.712 1.00 37.30 189 LYS A N 1
ATOM 1517 C CA . LYS A 1 188 ? -10.868 -27.007 18.470 1.00 41.42 189 LYS A CA 1
ATOM 1518 C C . LYS A 1 188 ? -11.751 -26.601 17.315 1.00 38.76 189 LYS A C 1
ATOM 1519 O O . LYS A 1 188 ? -11.283 -26.316 16.212 1.00 41.59 189 LYS A O 1
ATOM 1525 N N . GLN A 1 189 ? -13.039 -26.548 17.575 1.00 34.11 190 GLN A N 1
ATOM 1526 C CA . GLN A 1 189 ? -13.946 -26.137 16.548 1.00 31.86 190 GLN A CA 1
ATOM 1527 C C . GLN A 1 189 ? -13.727 -24.725 16.057 1.00 31.46 190 GLN A C 1
ATOM 1528 O O . GLN A 1 189 ? -13.790 -24.463 14.849 1.00 28.58 190 GLN A O 1
ATOM 1534 N N . ILE A 1 190 ? -13.499 -23.804 16.992 1.00 29.44 191 ILE A N 1
ATOM 1535 C CA . ILE A 1 190 ? -13.305 -22.441 16.621 1.00 27.76 191 ILE A CA 1
ATOM 1536 C C . ILE A 1 190 ? -11.997 -22.279 15.873 1.00 26.64 191 ILE A C 1
ATOM 1537 O O . ILE A 1 190 ? -11.928 -21.569 14.858 1.00 24.53 191 ILE A O 1
ATOM 1542 N N . GLU A 1 191 ? -10.973 -22.987 16.314 1.00 27.99 192 GLU A N 1
ATOM 1543 C CA . GLU A 1 191 ? -9.698 -22.912 15.622 1.00 29.26 192 GLU A CA 1
ATOM 1544 C C . GLU A 1 191 ? -9.793 -23.353 14.173 1.00 29.15 192 GLU A C 1
ATOM 1545 O O . GLU A 1 191 ? -9.192 -22.794 13.276 1.00 26.27 192 GLU A O 1
ATOM 1551 N N . LYS A 1 192 ? -10.598 -24.361 13.940 1.00 31.00 193 LYS A N 1
ATOM 1552 C CA . LYS A 1 192 ? -10.797 -24.834 12.621 1.00 32.97 193 LYS A CA 1
ATOM 1553 C C . LYS A 1 192 ? -11.464 -23.756 11.758 1.00 31.32 193 LYS A C 1
ATOM 1554 O O . LYS A 1 192 ? -11.009 -23.512 10.647 1.00 32.10 193 LYS A O 1
ATOM 1560 N N . LYS A 1 193 ? -12.510 -23.097 12.261 1.00 29.34 194 LYS A N 1
ATOM 1561 C CA . LYS A 1 193 ? -13.233 -22.074 11.471 1.00 28.42 194 LYS A CA 1
ATOM 1562 C C . LYS A 1 193 ? -12.265 -20.924 11.120 1.00 27.47 194 LYS A C 1
ATOM 1563 O O . LYS A 1 193 ? -12.223 -20.319 10.042 1.00 25.82 194 LYS A O 1
ATOM 1569 N N . SER A 1 194 ? -11.413 -20.686 12.079 1.00 30.17 195 SER A N 1
ATOM 1570 C CA . SER A 1 194 ? -10.401 -19.683 11.969 1.00 30.44 195 SER A CA 1
ATOM 1571 C C . SER A 1 194 ? -9.371 -19.944 10.870 1.00 29.65 195 SER A C 1
ATOM 1572 O O . SER A 1 194 ? -9.009 -18.996 10.117 1.00 29.10 195 SER A O 1
ATOM 1575 N N . SER A 1 195 ? -8.896 -21.199 10.768 1.00 27.59 196 SER A N 1
ATOM 1576 C CA . SER A 1 195 ? -8.054 -21.646 9.629 1.00 26.13 196 SER A CA 1
ATOM 1577 C C . SER A 1 195 ? -8.777 -21.553 8.342 1.00 26.77 196 SER A C 1
ATOM 1578 O O . SER A 1 195 ? -8.232 -21.098 7.357 1.00 28.40 196 SER A O 1
ATOM 1581 N N . GLN A 1 196 ? -10.031 -21.956 8.347 1.00 27.77 197 GLN A N 1
ATOM 1582 C CA . GLN A 1 196 ? -10.806 -21.868 7.143 1.00 28.52 197 GLN A CA 1
ATOM 1583 C C . GLN A 1 196 ? -10.923 -20.437 6.748 1.00 25.22 197 GLN A C 1
ATOM 1584 O O . GLN A 1 196 ? -10.802 -20.130 5.573 1.00 21.78 197 GLN A O 1
ATOM 1590 N N . ALA A 1 197 ? -11.099 -19.556 7.732 1.00 25.22 198 ALA A N 1
ATOM 1591 C CA . ALA A 1 197 ? -11.268 -18.110 7.458 1.00 24.01 198 ALA A CA 1
ATOM 1592 C C . ALA A 1 197 ? -10.053 -17.471 6.773 1.00 23.52 198 ALA A C 1
ATOM 1593 O O . ALA A 1 197 ? -10.191 -16.699 5.803 1.00 22.39 198 ALA A O 1
ATOM 1595 N N . THR A 1 198 ? -8.877 -17.810 7.255 1.00 27.07 199 THR A N 1
ATOM 1596 C CA . THR A 1 198 ? -7.616 -17.424 6.568 1.00 28.44 199 THR A CA 1
ATOM 1597 C C . THR A 1 198 ? -7.613 -17.844 5.124 1.00 28.12 199 THR A C 1
ATOM 1598 O O . THR A 1 198 ? -7.324 -17.029 4.241 1.00 24.78 199 THR A O 1
ATOM 1602 N N . LYS A 1 199 ? -8.009 -19.088 4.865 1.00 30.00 200 LYS A N 1
ATOM 1603 C CA . LYS A 1 199 ? -8.019 -19.562 3.472 1.00 30.61 200 LYS A CA 1
ATOM 1604 C C . LYS A 1 199 ? -8.908 -18.696 2.607 1.00 29.11 200 LYS A C 1
ATOM 1605 O O . LYS A 1 199 ? -8.557 -18.344 1.480 1.00 27.17 200 LYS A O 1
ATOM 1611 N N . LEU A 1 200 ? -10.088 -18.394 3.133 1.00 26.79 201 LEU A N 1
ATOM 1612 C CA . LEU A 1 200 ? -11.068 -17.708 2.364 1.00 24.90 201 LEU A CA 1
ATOM 1613 C C . LEU A 1 200 ? -10.600 -16.322 2.129 1.00 22.53 201 LEU A C 1
ATOM 1614 O O . LEU A 1 200 ? -10.716 -15.780 1.014 1.00 23.78 201 LEU A O 1
ATOM 1619 N N . LYS A 1 201 ? -10.075 -15.719 3.178 1.00 23.14 202 LYS A N 1
ATOM 1620 C CA . LYS A 1 201 ? -9.509 -14.381 3.026 1.00 24.03 202 LYS A CA 1
ATOM 1621 C C . LYS A 1 201 ? -8.454 -14.264 1.945 1.00 24.01 202 LYS A C 1
ATOM 1622 O O . LYS A 1 201 ? -8.429 -13.307 1.188 1.00 25.38 202 LYS A O 1
ATOM 1628 N N . ASN A 1 202 ? -7.563 -15.240 1.888 1.00 25.91 203 ASN A N 1
ATOM 1629 C CA . ASN A 1 202 ? -6.532 -15.283 0.846 1.00 25.90 203 ASN A CA 1
ATOM 1630 C C . ASN A 1 202 ? -7.087 -15.519 -0.507 1.00 24.41 203 ASN A C 1
ATOM 1631 O O . ASN A 1 202 ? -6.647 -14.942 -1.482 1.00 21.73 203 ASN A O 1
ATOM 1636 N N . ASN A 1 203 ? -8.066 -16.393 -0.588 1.00 24.48 204 ASN A N 1
ATOM 1637 C CA . ASN A 1 203 ? -8.777 -16.517 -1.834 1.00 26.99 204 ASN A CA 1
ATOM 1638 C C . ASN A 1 203 ? -9.275 -15.202 -2.315 1.00 26.58 204 ASN A C 1
ATOM 1639 O O . ASN A 1 203 ? -9.062 -14.832 -3.466 1.00 29.49 204 ASN A O 1
ATOM 1644 N N . ILE A 1 204 ? -9.986 -14.498 -1.440 1.00 26.68 205 ILE A N 1
ATOM 1645 C CA . ILE A 1 204 ? -10.556 -13.206 -1.808 1.00 28.30 205 ILE A CA 1
ATOM 1646 C C . ILE A 1 204 ? -9.497 -12.216 -2.265 1.00 27.23 205 ILE A C 1
ATOM 1647 O O . ILE A 1 204 ? -9.720 -11.429 -3.209 1.00 24.14 205 ILE A O 1
ATOM 1652 N N . LEU A 1 205 ? -8.387 -12.159 -1.519 1.00 27.12 206 LEU A N 1
ATOM 1653 C CA . LEU A 1 205 ? -7.330 -11.185 -1.862 1.00 27.26 206 LEU A CA 1
ATOM 1654 C C . LEU A 1 205 ? -6.672 -11.555 -3.209 1.00 27.71 206 LEU A C 1
ATOM 1655 O O . LEU A 1 205 ? -6.440 -10.700 -4.082 1.00 29.29 206 LEU A O 1
ATOM 1660 N N . SER A 1 206 ? -6.379 -12.832 -3.378 1.00 27.03 207 SER A N 1
ATOM 1661 C CA . SER A 1 206 ? -5.620 -13.250 -4.546 1.00 30.81 207 SER A CA 1
ATOM 1662 C C . SER A 1 206 ? -6.316 -12.918 -5.872 1.00 30.39 207 SER A C 1
ATOM 1663 O O . SER A 1 206 ? -5.652 -12.711 -6.858 1.00 33.42 207 SER A O 1
ATOM 1666 N N . ILE A 1 207 ? -7.642 -12.844 -5.892 1.00 32.79 208 ILE A N 1
ATOM 1667 C CA . ILE A 1 207 ? -8.379 -12.659 -7.149 1.00 32.02 208 ILE A CA 1
ATOM 1668 C C . ILE A 1 207 ? -9.083 -11.345 -7.231 1.00 31.36 208 ILE A C 1
ATOM 1669 O O . ILE A 1 207 ? -9.813 -11.120 -8.183 1.00 30.19 208 ILE A O 1
ATOM 1674 N N . SER A 1 208 ? -8.881 -10.448 -6.267 1.00 31.74 209 SER A N 1
ATOM 1675 C CA . SER A 1 208 ? -9.515 -9.111 -6.399 1.00 30.54 209 SER A CA 1
ATOM 1676 C C . SER A 1 208 ? -8.529 -8.006 -6.274 1.00 28.68 209 SER A C 1
ATOM 1677 O O . SER A 1 208 ? -8.743 -7.073 -5.493 1.00 28.05 209 SER A O 1
ATOM 1680 N N . ASN A 1 209 ? -7.462 -8.087 -7.057 1.00 27.39 210 ASN A N 1
ATOM 1681 C CA . ASN A 1 209 ? -6.441 -7.043 -7.046 1.00 27.58 210 ASN A CA 1
ATOM 1682 C C . ASN A 1 209 ? -6.915 -5.846 -7.825 1.00 27.23 210 ASN A C 1
ATOM 1683 O O . ASN A 1 209 ? -6.368 -5.494 -8.858 1.00 29.74 210 ASN A O 1
ATOM 1688 N N . LEU A 1 210 ? -7.934 -5.193 -7.319 1.00 28.99 211 LEU A N 1
ATOM 1689 C CA . LEU A 1 210 ? -8.321 -3.934 -7.889 1.00 33.24 211 LEU A CA 1
ATOM 1690 C C . LEU A 1 210 ? -7.760 -2.838 -6.987 1.00 33.55 211 LEU A C 1
ATOM 1691 O O . LEU A 1 210 ? -7.933 -1.687 -7.342 1.00 40.17 211 LEU A O 1
ATOM 1696 N N . GLN B 1 10 ? -44.578 -1.595 6.884 1.00 66.39 11 GLN B N 1
ATOM 1697 C CA . GLN B 1 10 ? -46.078 -1.760 6.870 1.00 71.14 11 GLN B CA 1
ATOM 1698 C C . GLN B 1 10 ? -46.570 -3.176 6.438 1.00 73.85 11 GLN B C 1
ATOM 1699 O O . GLN B 1 10 ? -47.460 -3.747 7.068 1.00 68.69 11 GLN B O 1
ATOM 1705 N N . ILE B 1 11 ? -45.995 -3.716 5.363 1.00 78.54 12 ILE B N 1
ATOM 1706 C CA . ILE B 1 11 ? -46.155 -5.134 4.968 1.00 73.32 12 ILE B CA 1
ATOM 1707 C C . ILE B 1 11 ? -44.860 -5.973 5.079 1.00 77.58 12 ILE B C 1
ATOM 1708 O O . ILE B 1 11 ? -44.804 -7.128 4.664 1.00 74.26 12 ILE B O 1
ATOM 1713 N N . LYS B 1 12 ? -43.823 -5.379 5.668 1.00 75.25 13 LYS B N 1
ATOM 1714 C CA . LYS B 1 12 ? -42.728 -5.884 6.489 1.00 71.79 13 LYS B CA 1
ATOM 1715 C C . LYS B 1 12 ? -43.180 -6.592 7.769 1.00 67.73 13 LYS B C 1
ATOM 1716 O O . LYS B 1 12 ? -42.461 -7.433 8.305 1.00 68.46 13 LYS B O 1
ATOM 1722 N N . ASN B 1 13 ? -44.352 -6.247 8.279 1.00 62.39 14 ASN B N 1
ATOM 1723 C CA . ASN B 1 13 ? -44.835 -6.866 9.502 1.00 63.23 14 ASN B CA 1
ATOM 1724 C C . ASN B 1 13 ? -45.316 -8.280 9.226 1.00 54.30 14 ASN B C 1
ATOM 1725 O O . ASN B 1 13 ? -45.216 -9.154 10.081 1.00 49.26 14 ASN B O 1
ATOM 1730 N N . LYS B 1 14 ? -45.826 -8.488 8.018 1.00 50.71 15 LYS B N 1
ATOM 1731 C CA . LYS B 1 14 ? -46.132 -9.818 7.528 1.00 51.65 15 LYS B CA 1
ATOM 1732 C C . LYS B 1 14 ? -44.838 -10.659 7.489 1.00 46.69 15 LYS B C 1
ATOM 1733 O O . LYS B 1 14 ? -44.765 -11.729 8.089 1.00 44.02 15 LYS B O 1
ATOM 1739 N N . LEU B 1 15 ? -43.813 -10.161 6.813 1.00 48.30 16 LEU B N 1
ATOM 1740 C CA . LEU B 1 15 ? -42.533 -10.846 6.782 1.00 46.33 16 LEU B CA 1
ATOM 1741 C C . LEU B 1 15 ? -42.110 -11.335 8.157 1.00 48.19 16 LEU B C 1
ATOM 1742 O O . LEU B 1 15 ? -41.759 -12.504 8.328 1.00 52.13 16 LEU B O 1
ATOM 1747 N N . LEU B 1 16 ? -42.175 -10.462 9.148 1.00 46.73 17 LEU B N 1
ATOM 1748 C CA . LEU B 1 16 ? -41.775 -10.813 10.477 1.00 42.63 17 LEU B CA 1
ATOM 1749 C C . LEU B 1 16 ? -42.613 -11.938 11.056 1.00 46.29 17 LEU B C 1
ATOM 1750 O O . LEU B 1 16 ? -42.099 -12.866 11.742 1.00 45.57 17 LEU B O 1
ATOM 1755 N N . ASP B 1 17 ? -43.915 -11.860 10.816 1.00 46.51 18 ASP B N 1
ATOM 1756 C CA . ASP B 1 17 ? -44.835 -12.873 11.343 1.00 45.80 18 ASP B CA 1
ATOM 1757 C C . ASP B 1 17 ? -44.634 -14.239 10.661 1.00 38.47 18 ASP B C 1
ATOM 1758 O O . ASP B 1 17 ? -44.650 -15.285 11.326 1.00 36.06 18 ASP B O 1
ATOM 1763 N N . ASP B 1 18 ? -44.490 -14.214 9.334 1.00 35.99 19 ASP B N 1
ATOM 1764 C CA . ASP B 1 18 ? -44.215 -15.440 8.534 1.00 40.21 19 ASP B CA 1
ATOM 1765 C C . ASP B 1 18 ? -42.931 -16.082 9.062 1.00 42.41 19 ASP B C 1
ATOM 1766 O O . ASP B 1 18 ? -42.903 -17.241 9.568 1.00 40.20 19 ASP B O 1
ATOM 1771 N N . LEU B 1 19 ? -41.894 -15.257 9.062 1.00 41.09 20 LEU B N 1
ATOM 1772 C CA . LEU B 1 19 ? -40.565 -15.695 9.461 1.00 44.92 20 LEU B CA 1
ATOM 1773 C C . LEU B 1 19 ? -40.574 -16.309 10.876 1.00 43.67 20 LEU B C 1
ATOM 1774 O O . LEU B 1 19 ? -40.190 -17.486 11.071 1.00 37.78 20 LEU B O 1
ATOM 1779 N N . LYS B 1 20 ? -41.109 -15.562 11.832 1.00 40.68 21 LYS B N 1
ATOM 1780 C CA . LYS B 1 20 ? -41.185 -16.042 13.202 1.00 40.90 21 LYS B CA 1
ATOM 1781 C C . LYS B 1 20 ? -42.042 -17.309 13.325 1.00 35.80 21 LYS B C 1
ATOM 1782 O O . LYS B 1 20 ? -41.754 -18.208 14.138 1.00 39.13 21 LYS B O 1
ATOM 1788 N N . ASN B 1 21 ? -43.054 -17.435 12.491 1.00 30.60 22 ASN B N 1
ATOM 1789 C CA . ASN B 1 21 ? -43.782 -18.692 12.445 1.00 32.44 22 ASN B CA 1
ATOM 1790 C C . ASN B 1 21 ? -42.928 -19.875 11.976 1.00 29.98 22 ASN B C 1
ATOM 1791 O O . ASN B 1 21 ? -42.905 -20.905 12.607 1.00 33.87 22 ASN B O 1
ATOM 1796 N N . LEU B 1 22 ? -42.201 -19.708 10.887 1.00 32.17 23 LEU B N 1
ATOM 1797 C CA . LEU B 1 22 ? -41.224 -20.757 10.422 1.00 34.79 23 LEU B CA 1
ATOM 1798 C C . LEU B 1 22 ? -40.131 -21.103 11.434 1.00 30.14 23 LEU B C 1
ATOM 1799 O O . LEU B 1 22 ? -39.767 -22.238 11.620 1.00 30.19 23 LEU B O 1
ATOM 1804 N N . ILE B 1 23 ? -39.653 -20.099 12.145 1.00 36.11 24 ILE B N 1
ATOM 1805 C CA . ILE B 1 23 ? -38.670 -20.302 13.212 1.00 32.87 24 ILE B CA 1
ATOM 1806 C C . ILE B 1 23 ? -39.260 -21.194 14.280 1.00 30.99 24 ILE B C 1
ATOM 1807 O O . ILE B 1 23 ? -38.624 -22.120 14.777 1.00 29.12 24 ILE B O 1
ATOM 1812 N N . GLU B 1 24 ? -40.510 -20.894 14.616 1.00 33.51 25 GLU B N 1
ATOM 1813 C CA . GLU B 1 24 ? -41.214 -21.577 15.672 1.00 33.57 25 GLU B CA 1
ATOM 1814 C C . GLU B 1 24 ? -41.490 -23.000 15.254 1.00 32.78 25 GLU B C 1
ATOM 1815 O O . GLU B 1 24 ? -41.268 -23.941 16.045 1.00 34.85 25 GLU B O 1
ATOM 1821 N N . THR B 1 25 ? -41.927 -23.177 14.005 1.00 31.02 26 THR B N 1
ATOM 1822 C CA . THR B 1 25 ? -42.055 -24.543 13.402 1.00 32.94 26 THR B CA 1
ATOM 1823 C C . THR B 1 25 ? -40.714 -25.325 13.484 1.00 29.34 26 THR B C 1
ATOM 1824 O O . THR B 1 25 ? -40.625 -26.432 14.033 1.00 32.07 26 THR B O 1
ATOM 1828 N N . ALA B 1 26 ? -39.664 -24.715 12.961 1.00 30.20 27 ALA B N 1
ATOM 1829 C CA . ALA B 1 26 ? -38.345 -25.353 12.954 1.00 30.70 27 ALA B CA 1
ATOM 1830 C C . ALA B 1 26 ? -37.846 -25.577 14.338 1.00 31.08 27 ALA B C 1
ATOM 1831 O O . ALA B 1 26 ? -37.214 -26.609 14.585 1.00 30.74 27 ALA B O 1
ATOM 1833 N N . ASN B 1 27 ? -38.141 -24.657 15.276 1.00 32.05 28 ASN B N 1
ATOM 1834 C CA . ASN B 1 27 ? -37.736 -24.942 16.677 1.00 36.90 28 ASN B CA 1
ATOM 1835 C C . ASN B 1 27 ? -38.444 -26.137 17.308 1.00 34.59 28 ASN B C 1
ATOM 1836 O O . ASN B 1 27 ? -37.836 -26.897 18.090 1.00 36.73 28 ASN B O 1
ATOM 1841 N N . GLU B 1 28 ? -39.700 -26.341 16.932 1.00 34.11 29 GLU B N 1
ATOM 1842 C CA . GLU B 1 28 ? -40.433 -27.555 17.331 1.00 36.05 29 GLU B CA 1
ATOM 1843 C C . GLU B 1 28 ? -39.850 -28.826 16.715 1.00 35.08 29 GLU B C 1
ATOM 1844 O O . GLU B 1 28 ? -39.697 -29.834 17.389 1.00 33.24 29 GLU B O 1
ATOM 1850 N N . ASP B 1 29 ? -39.531 -28.778 15.428 1.00 34.15 30 ASP B N 1
ATOM 1851 C CA . ASP B 1 29 ? -38.850 -29.884 14.775 1.00 36.55 30 ASP B CA 1
ATOM 1852 C C . ASP B 1 29 ? -37.496 -30.139 15.513 1.00 35.44 30 ASP B C 1
ATOM 1853 O O . ASP B 1 29 ? -37.143 -31.275 15.811 1.00 32.16 30 ASP B O 1
ATOM 1858 N N . ARG B 1 30 ? -36.768 -29.100 15.882 1.00 32.65 31 ARG B N 1
ATOM 1859 C CA . ARG B 1 30 ? -35.508 -29.353 16.527 1.00 36.49 31 ARG B CA 1
ATOM 1860 C C . ARG B 1 30 ? -35.638 -30.000 17.915 1.00 40.55 31 ARG B C 1
ATOM 1861 O O . ARG B 1 30 ? -34.862 -30.895 18.280 1.00 36.97 31 ARG B O 1
ATOM 1869 N N . LYS B 1 31 ? -36.584 -29.516 18.706 1.00 40.84 32 LYS B N 1
ATOM 1870 C CA . LYS B 1 31 ? -36.856 -30.137 19.995 1.00 39.10 32 LYS B CA 1
ATOM 1871 C C . LYS B 1 31 ? -37.206 -31.587 19.823 1.00 36.12 32 LYS B C 1
ATOM 1872 O O . LYS B 1 31 ? -36.707 -32.459 20.532 1.00 39.95 32 LYS B O 1
ATOM 1878 N N . LYS B 1 32 ? -38.002 -31.889 18.832 1.00 33.96 33 LYS B N 1
ATOM 1879 C CA . LYS B 1 32 ? -38.250 -33.303 18.560 1.00 36.02 33 LYS B CA 1
ATOM 1880 C C . LYS B 1 32 ? -36.966 -34.130 18.238 1.00 36.98 33 LYS B C 1
ATOM 1881 O O . LYS B 1 32 ? -36.774 -35.219 18.769 1.00 35.51 33 LYS B O 1
ATOM 1887 N N . TYR B 1 33 ? -36.077 -33.648 17.371 1.00 35.35 34 TYR B N 1
ATOM 1888 C CA . TYR B 1 33 ? -34.950 -34.508 17.000 1.00 35.09 34 TYR B CA 1
ATOM 1889 C C . TYR B 1 33 ? -33.924 -34.605 18.126 1.00 35.99 34 TYR B C 1
ATOM 1890 O O . TYR B 1 33 ? -33.235 -35.605 18.328 1.00 38.57 34 TYR B O 1
ATOM 1899 N N . GLU B 1 34 ? -33.905 -33.573 18.921 1.00 37.06 35 GLU B N 1
ATOM 1900 C CA . GLU B 1 34 ? -33.022 -33.528 20.023 1.00 41.40 35 GLU B CA 1
ATOM 1901 C C . GLU B 1 34 ? -33.489 -34.494 21.071 1.00 41.85 35 GLU B C 1
ATOM 1902 O O . GLU B 1 34 ? -32.689 -35.171 21.698 1.00 41.09 35 GLU B O 1
ATOM 1908 N N . LYS B 1 35 ? -34.806 -34.576 21.223 1.00 41.26 36 LYS B N 1
ATOM 1909 C CA . LYS B 1 35 ? -35.400 -35.522 22.133 1.00 43.72 36 LYS B CA 1
ATOM 1910 C C . LYS B 1 35 ? -35.187 -36.943 21.636 1.00 44.52 36 LYS B C 1
ATOM 1911 O O . LYS B 1 35 ? -35.054 -37.919 22.433 1.00 36.51 36 LYS B O 1
ATOM 1917 N N . LYS B 1 36 ? -35.146 -37.080 20.315 1.00 40.98 37 LYS B N 1
ATOM 1918 C CA . LYS B 1 36 ? -34.968 -38.399 19.751 1.00 40.70 37 LYS B CA 1
ATOM 1919 C C . LYS B 1 36 ? -33.574 -38.917 20.084 1.00 38.23 37 LYS B C 1
ATOM 1920 O O . LYS B 1 36 ? -33.385 -40.104 20.282 1.00 38.53 37 LYS B O 1
ATOM 1926 N N . LEU B 1 37 ? -32.609 -38.011 20.195 1.00 41.31 38 LEU B N 1
ATOM 1927 C CA . LEU B 1 37 ? -31.252 -38.378 20.647 1.00 43.07 38 LEU B CA 1
ATOM 1928 C C . LEU B 1 37 ? -31.285 -38.649 22.155 1.00 43.66 38 LEU B C 1
ATOM 1929 O O . LEU B 1 37 ? -30.870 -39.698 22.630 1.00 36.27 38 LEU B O 1
ATOM 1934 N N . GLU B 1 38 ? -31.793 -37.664 22.872 1.00 43.31 39 GLU B N 1
ATOM 1935 C CA . GLU B 1 38 ? -31.987 -37.746 24.287 1.00 47.94 39 GLU B CA 1
ATOM 1936 C C . GLU B 1 38 ? -32.553 -39.093 24.754 1.00 47.32 39 GLU B C 1
ATOM 1937 O O . GLU B 1 38 ? -31.919 -39.799 25.507 1.00 49.10 39 GLU B O 1
ATOM 1943 N N . GLU B 1 39 ? -33.736 -39.459 24.300 1.00 52.26 40 GLU B N 1
ATOM 1944 C CA . GLU B 1 39 ? -34.367 -40.699 24.736 1.00 54.45 40 GLU B CA 1
ATOM 1945 C C . GLU B 1 39 ? -34.004 -41.830 23.815 1.00 52.18 40 GLU B C 1
ATOM 1946 O O . GLU B 1 39 ? -34.812 -42.720 23.569 1.00 59.29 40 GLU B O 1
ATOM 1952 N N . GLU B 1 40 ? -32.817 -41.808 23.257 1.00 54.27 41 GLU B N 1
ATOM 1953 C CA . GLU B 1 40 ? -32.430 -42.873 22.355 1.00 53.08 41 GLU B CA 1
ATOM 1954 C C . GLU B 1 40 ? -32.215 -44.129 23.174 1.00 53.43 41 GLU B C 1
ATOM 1955 O O . GLU B 1 40 ? -31.583 -44.079 24.220 1.00 50.97 41 GLU B O 1
ATOM 1961 N N . PRO B 1 41 ? -32.738 -45.254 22.697 1.00 52.03 42 PRO B N 1
ATOM 1962 C CA . PRO B 1 41 ? -32.448 -46.532 23.286 1.00 54.55 42 PRO B CA 1
ATOM 1963 C C . PRO B 1 41 ? -31.141 -47.154 22.797 1.00 59.26 42 PRO B C 1
ATOM 1964 O O . PRO B 1 41 ? -30.562 -46.715 21.805 1.00 60.30 42 PRO B O 1
ATOM 1968 N N . SER B 1 42 ? -30.720 -48.187 23.521 1.00 60.17 43 SER B N 1
ATOM 1969 C CA . SER B 1 42 ? -29.671 -49.146 23.147 1.00 59.48 43 SER B CA 1
ATOM 1970 C C . SER B 1 42 ? -29.487 -49.747 21.780 1.00 54.86 43 SER B C 1
ATOM 1971 O O . SER B 1 42 ? -28.366 -49.945 21.334 1.00 59.40 43 SER B O 1
ATOM 1974 N N . ASN B 1 43 ? -30.601 -50.075 21.146 1.00 47.45 44 ASN B N 1
ATOM 1975 C CA . ASN B 1 43 ? -30.619 -50.509 19.751 1.00 48.78 44 ASN B CA 1
ATOM 1976 C C . ASN B 1 43 ? -30.664 -49.350 18.679 1.00 47.67 44 ASN B C 1
ATOM 1977 O O . ASN B 1 43 ? -30.697 -49.626 17.445 1.00 45.88 44 ASN B O 1
ATOM 1982 N N . GLN B 1 44 ? -30.713 -48.087 19.128 1.00 41.83 45 GLN B N 1
ATOM 1983 C CA . GLN B 1 44 ? -30.803 -46.932 18.219 1.00 41.47 45 GLN B CA 1
ATOM 1984 C C . GLN B 1 44 ? -31.942 -47.092 17.228 1.00 42.11 45 GLN B C 1
ATOM 1985 O O . GLN B 1 44 ? -31.777 -46.992 16.002 1.00 40.80 45 GLN B O 1
ATOM 1991 N N . TYR B 1 45 ? -33.114 -47.402 17.779 1.00 41.70 46 TYR B N 1
ATOM 1992 C CA . TYR B 1 45 ? -34.329 -47.474 16.998 1.00 37.72 46 TYR B CA 1
ATOM 1993 C C . TYR B 1 45 ? -34.217 -48.533 15.934 1.00 36.67 46 TYR B C 1
ATOM 1994 O O . TYR B 1 45 ? -34.969 -48.519 14.970 1.00 42.96 46 TYR B O 1
ATOM 2003 N N . GLY B 1 46 ? -33.288 -49.468 16.101 1.00 40.75 47 GLY B N 1
ATOM 2004 C CA . GLY B 1 46 ? -33.029 -50.512 15.075 1.00 39.32 47 GLY B CA 1
ATOM 2005 C C . GLY B 1 46 ? -32.199 -50.052 13.888 1.00 39.57 47 GLY B C 1
ATOM 2006 O O . GLY B 1 46 ? -32.114 -50.732 12.895 1.00 42.95 47 GLY B O 1
ATOM 2007 N N . ILE B 1 47 ? -31.560 -48.892 13.971 1.00 41.12 48 ILE B N 1
ATOM 2008 C CA . ILE B 1 47 ? -30.814 -48.383 12.820 1.00 38.51 48 ILE B CA 1
ATOM 2009 C C . ILE B 1 47 ? -29.443 -48.955 12.976 1.00 35.57 48 ILE B C 1
ATOM 2010 O O . ILE B 1 47 ? -28.566 -48.324 13.509 1.00 33.90 48 ILE B O 1
ATOM 2015 N N . SER B 1 48 ? -29.241 -50.177 12.536 1.00 37.38 49 SER B N 1
ATOM 2016 C CA . SER B 1 48 ? -27.947 -50.782 12.774 1.00 37.01 49 SER B CA 1
ATOM 2017 C C . SER B 1 48 ? -26.891 -50.354 11.784 1.00 38.66 49 SER B C 1
ATOM 2018 O O . SER B 1 48 ? -25.714 -50.708 11.958 1.00 41.77 49 SER B O 1
ATOM 2021 N N . ILE B 1 49 ? -27.269 -49.588 10.751 1.00 39.50 50 ILE B N 1
ATOM 2022 C CA . ILE B 1 49 ? -26.295 -49.039 9.795 1.00 34.19 50 ILE B CA 1
ATOM 2023 C C . ILE B 1 49 ? -25.296 -48.159 10.530 1.00 34.00 50 ILE B C 1
ATOM 2024 O O . ILE B 1 49 ? -24.158 -48.004 10.112 1.00 34.98 50 ILE B O 1
ATOM 2029 N N . PHE B 1 50 ? -25.699 -47.578 11.637 1.00 31.41 51 PHE B N 1
ATOM 2030 C CA . PHE B 1 50 ? -24.807 -46.727 12.363 1.00 32.59 51 PHE B CA 1
ATOM 2031 C C . PHE B 1 50 ? -23.537 -47.487 12.738 1.00 34.47 51 PHE B C 1
ATOM 2032 O O . PHE B 1 50 ? -22.432 -46.935 12.730 1.00 33.86 51 PHE B O 1
ATOM 2040 N N . LYS B 1 51 ? -23.714 -48.757 13.085 1.00 40.37 52 LYS B N 1
ATOM 2041 C CA . LYS B 1 51 ? -22.620 -49.609 13.598 1.00 42.36 52 LYS B CA 1
ATOM 2042 C C . LYS B 1 51 ? -21.689 -50.001 12.479 1.00 41.07 52 LYS B C 1
ATOM 2043 O O . LYS B 1 51 ? -20.615 -50.488 12.724 1.00 43.38 52 LYS B O 1
ATOM 2049 N N . GLU B 1 52 ? -22.118 -49.834 11.239 1.00 41.94 53 GLU B N 1
ATOM 2050 C CA . GLU B 1 52 ? -21.284 -50.180 10.101 1.00 40.22 53 GLU B CA 1
ATOM 2051 C C . GLU B 1 52 ? -20.671 -48.951 9.445 1.00 36.42 53 GLU B C 1
ATOM 2052 O O . GLU B 1 52 ? -19.922 -49.088 8.500 1.00 36.07 53 GLU B O 1
ATOM 2058 N N . ILE B 1 53 ? -20.939 -47.760 9.969 1.00 33.56 54 ILE B N 1
ATOM 2059 C CA . ILE B 1 53 ? -20.372 -46.550 9.399 1.00 32.79 54 ILE B CA 1
ATOM 2060 C C . ILE B 1 53 ? -19.324 -45.947 10.312 1.00 32.31 54 ILE B C 1
ATOM 2061 O O . ILE B 1 53 ? -19.643 -45.521 11.404 1.00 36.19 54 ILE B O 1
ATOM 2066 N N . TYR B 1 54 ? -18.117 -45.791 9.771 1.00 34.92 55 TYR B N 1
ATOM 2067 C CA . TYR B 1 54 ? -16.877 -45.492 10.491 1.00 35.81 55 TYR B CA 1
ATOM 2068 C C . TYR B 1 54 ? -16.316 -44.099 10.259 1.00 37.54 55 TYR B C 1
ATOM 2069 O O . TYR B 1 54 ? -16.253 -43.658 9.142 1.00 36.11 55 TYR B O 1
ATOM 2078 N N . TRP B 1 55 ? -15.858 -43.419 11.298 1.00 35.65 56 TRP B N 1
ATOM 2079 C CA . TRP B 1 55 ? -15.099 -42.213 11.065 1.00 36.64 56 TRP B CA 1
ATOM 2080 C C . TRP B 1 55 ? -13.841 -42.511 10.261 1.00 36.96 56 TRP B C 1
ATOM 2081 O O . TRP B 1 55 ? -13.268 -43.594 10.351 1.00 35.79 56 TRP B O 1
ATOM 2092 N N . VAL B 1 56 ? -13.413 -41.529 9.490 1.00 40.47 57 VAL B N 1
ATOM 2093 C CA . VAL B 1 56 ? -12.454 -41.752 8.434 1.00 45.92 57 VAL B CA 1
ATOM 2094 C C . VAL B 1 56 ? -11.292 -42.700 8.771 1.00 52.03 57 VAL B C 1
ATOM 2095 O O . VAL B 1 56 ? -11.132 -43.728 8.102 1.00 65.00 57 VAL B O 1
ATOM 2099 N N . ALA B 1 57 ? -10.476 -42.391 9.771 1.00 45.45 58 ALA B N 1
ATOM 2100 C CA . ALA B 1 57 ? -9.235 -43.178 9.946 1.00 45.58 58 ALA B CA 1
ATOM 2101 C C . ALA B 1 57 ? -9.226 -43.740 11.348 1.00 47.86 58 ALA B C 1
ATOM 2102 O O . ALA B 1 57 ? -8.277 -43.551 12.084 1.00 45.44 58 ALA B O 1
ATOM 2104 N N . SER B 1 58 ? -10.311 -44.420 11.711 1.00 47.60 59 SER B N 1
ATOM 2105 C CA . SER B 1 58 ? -10.608 -44.701 13.096 1.00 44.96 59 SER B CA 1
ATOM 2106 C C . SER B 1 58 ? -11.446 -45.960 13.119 1.00 44.87 59 SER B C 1
ATOM 2107 O O . SER B 1 58 ? -11.902 -46.397 12.066 1.00 48.42 59 SER B O 1
ATOM 2110 N N . TYR B 1 59 ? -11.557 -46.573 14.299 1.00 39.55 60 TYR B N 1
ATOM 2111 C CA . TYR B 1 59 ? -12.355 -47.780 14.537 1.00 40.59 60 TYR B CA 1
ATOM 2112 C C . TYR B 1 59 ? -13.670 -47.361 15.164 1.00 38.34 60 TYR B C 1
ATOM 2113 O O . TYR B 1 59 ? -14.545 -48.190 15.411 1.00 39.41 60 TYR B O 1
ATOM 2122 N N . GLU B 1 60 ? -13.793 -46.075 15.444 1.00 36.13 61 GLU B N 1
ATOM 2123 C CA . GLU B 1 60 ? -15.027 -45.525 15.983 1.00 36.19 61 GLU B CA 1
ATOM 2124 C C . GLU B 1 60 ? -16.099 -45.485 14.866 1.00 38.04 61 GLU B C 1
ATOM 2125 O O . GLU B 1 60 ? -15.839 -45.055 13.710 1.00 32.53 61 GLU B O 1
ATOM 2131 N N . THR B 1 61 ? -17.277 -46.000 15.200 1.00 38.85 62 THR B N 1
ATOM 2132 C CA . THR B 1 61 ? -18.408 -45.976 14.297 1.00 39.21 62 THR B CA 1
ATOM 2133 C C . THR B 1 61 ? -19.326 -44.906 14.832 1.00 40.15 62 THR B C 1
ATOM 2134 O O . THR B 1 61 ? -19.104 -44.296 15.887 1.00 37.60 62 THR B O 1
ATOM 2138 N N . VAL B 1 62 ? -20.382 -44.698 14.074 1.00 38.32 63 VAL B N 1
ATOM 2139 C CA . VAL B 1 62 ? -21.289 -43.611 14.293 1.00 35.38 63 VAL B CA 1
ATOM 2140 C C . VAL B 1 62 ? -22.300 -43.993 15.366 1.00 32.83 63 VAL B C 1
ATOM 2141 O O . VAL B 1 62 ? -23.022 -43.152 15.919 1.00 34.46 63 VAL B O 1
ATOM 2145 N N . ALA B 1 63 ? -22.335 -45.282 15.654 1.00 34.04 64 ALA B N 1
ATOM 2146 C CA . ALA B 1 63 ? -23.128 -45.831 16.742 1.00 33.90 64 ALA B CA 1
ATOM 2147 C C . ALA B 1 63 ? -22.531 -45.542 18.123 1.00 38.04 64 ALA B C 1
ATOM 2148 O O . ALA B 1 63 ? -23.262 -45.608 19.090 1.00 41.90 64 ALA B O 1
ATOM 2150 N N . ASP B 1 64 ? -21.239 -45.200 18.215 1.00 36.22 65 ASP B N 1
ATOM 2151 C CA . ASP B 1 64 ? -20.555 -45.031 19.492 1.00 37.56 65 ASP B CA 1
ATOM 2152 C C . ASP B 1 64 ? -21.005 -43.852 20.268 1.00 40.46 65 ASP B C 1
ATOM 2153 O O . ASP B 1 64 ? -21.724 -43.023 19.781 1.00 38.83 65 ASP B O 1
ATOM 2158 N N . ASN B 1 65 ? -20.539 -43.802 21.508 1.00 46.41 66 ASN B N 1
ATOM 2159 C CA . ASN B 1 65 ? -20.883 -42.758 22.446 1.00 48.38 66 ASN B CA 1
ATOM 2160 C C . ASN B 1 65 ? -19.763 -41.765 22.527 1.00 46.87 66 ASN B C 1
ATOM 2161 O O . ASN B 1 65 ? -18.994 -41.776 23.470 1.00 51.19 66 ASN B O 1
ATOM 2166 N N . THR B 1 66 ? -19.638 -40.940 21.505 1.00 45.60 67 THR B N 1
ATOM 2167 C CA . THR B 1 66 ? -18.780 -39.769 21.573 1.00 42.69 67 THR B CA 1
ATOM 2168 C C . THR B 1 66 ? -19.631 -38.593 21.136 1.00 42.95 67 THR B C 1
ATOM 2169 O O . THR B 1 66 ? -20.719 -38.797 20.581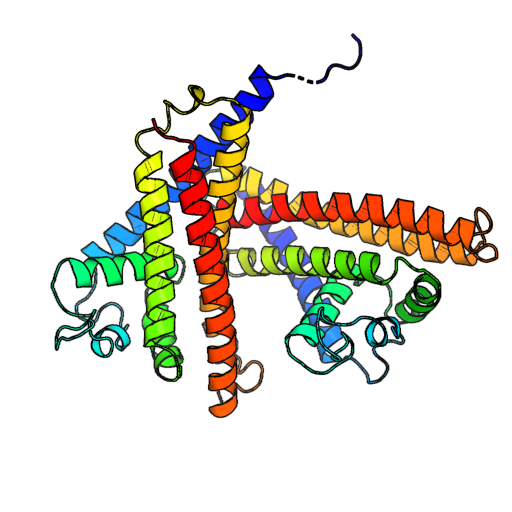 1.00 43.06 67 THR B O 1
ATOM 2173 N N . ASP B 1 67 ? -19.140 -37.379 21.362 1.00 41.67 68 ASP B N 1
ATOM 2174 C CA . ASP B 1 67 ? -19.852 -36.170 20.967 1.00 45.69 68 ASP B CA 1
ATOM 2175 C C . ASP B 1 67 ? -20.153 -36.166 19.455 1.00 46.42 68 ASP B C 1
ATOM 2176 O O . ASP B 1 67 ? -21.289 -35.880 19.048 1.00 43.70 68 ASP B O 1
ATOM 2181 N N . ARG B 1 68 ? -19.134 -36.463 18.640 1.00 42.25 69 ARG B N 1
ATOM 2182 C CA . ARG B 1 68 ? -19.280 -36.431 17.180 1.00 41.74 69 ARG B CA 1
ATOM 2183 C C . ARG B 1 68 ? -20.269 -37.483 16.650 1.00 40.79 69 ARG B C 1
ATOM 2184 O O . ARG B 1 68 ? -21.082 -37.178 15.771 1.00 37.37 69 ARG B O 1
ATOM 2192 N N . SER B 1 69 ? -20.224 -38.692 17.210 1.00 38.43 70 SER B N 1
ATOM 2193 C CA . SER B 1 69 ? -21.090 -39.749 16.749 1.00 38.69 70 SER B CA 1
ATOM 2194 C C . SER B 1 69 ? -22.536 -39.519 17.202 1.00 40.67 70 SER B C 1
ATOM 2195 O O . SER B 1 69 ? -23.489 -39.944 16.528 1.00 38.54 70 SER B O 1
ATOM 2198 N N . LYS B 1 70 ? -22.684 -38.860 18.348 1.00 36.35 71 LYS B N 1
ATOM 2199 C CA . LYS B 1 70 ? -23.998 -38.508 18.884 1.00 39.60 71 LYS B CA 1
ATOM 2200 C C . LYS B 1 70 ? -24.643 -37.398 18.074 1.00 32.89 71 LYS B C 1
ATOM 2201 O O . LYS B 1 70 ? -25.847 -37.386 17.858 1.00 34.16 71 LYS B O 1
ATOM 2207 N N . ASN B 1 71 ? -23.838 -36.455 17.649 1.00 28.14 72 ASN B N 1
ATOM 2208 C CA . ASN B 1 71 ? -24.289 -35.450 16.723 1.00 31.35 72 ASN B CA 1
ATOM 2209 C C . ASN B 1 71 ? -24.624 -35.999 15.318 1.00 26.96 72 ASN B C 1
ATOM 2210 O O . ASN B 1 71 ? -25.635 -35.619 14.748 1.00 28.05 72 ASN B O 1
ATOM 2215 N N . TYR B 1 72 ? -23.787 -36.871 14.782 1.00 23.76 73 TYR B N 1
ATOM 2216 C CA . TYR B 1 72 ? -24.089 -37.539 13.505 1.00 25.28 73 TYR B CA 1
ATOM 2217 C C . TYR B 1 72 ? -25.491 -38.141 13.593 1.00 28.18 73 TYR B C 1
ATOM 2218 O O . TYR B 1 72 ? -26.327 -37.898 12.727 1.00 30.09 73 TYR B O 1
ATOM 2227 N N . ARG B 1 73 ? -25.780 -38.859 14.678 1.00 28.51 74 ARG B N 1
ATOM 2228 C CA . ARG B 1 73 ? -27.086 -39.478 14.818 1.00 30.60 74 ARG B CA 1
ATOM 2229 C C . ARG B 1 73 ? -28.186 -38.451 14.952 1.00 30.76 74 ARG B C 1
ATOM 2230 O O . ARG B 1 73 ? -29.262 -38.604 14.356 1.00 33.53 74 ARG B O 1
ATOM 2238 N N . LYS B 1 74 ? -27.907 -37.397 15.703 1.00 29.69 75 LYS B N 1
ATOM 2239 C CA . LYS B 1 74 ? -28.873 -36.345 15.917 1.00 31.09 75 LYS B CA 1
ATOM 2240 C C . LYS B 1 74 ? -29.218 -35.699 14.567 1.00 32.40 75 LYS B C 1
ATOM 2241 O O . LYS B 1 74 ? -30.393 -35.547 14.239 1.00 28.51 75 LYS B O 1
ATOM 2247 N N . PHE B 1 75 ? -28.194 -35.302 13.811 1.00 31.31 76 PHE B N 1
ATOM 2248 C CA . PHE B 1 75 ? -28.451 -34.671 12.532 1.00 30.83 76 PHE B CA 1
ATOM 2249 C C . PHE B 1 75 ? -29.118 -35.654 11.590 1.00 30.13 76 PHE B C 1
ATOM 2250 O O . PHE B 1 75 ? -29.966 -35.253 10.793 1.00 30.04 76 PHE B O 1
ATOM 2258 N N . THR B 1 76 ? -28.819 -36.942 11.725 1.00 27.65 77 THR B N 1
ATOM 2259 C CA . THR B 1 76 ? -29.551 -37.933 10.936 1.00 28.25 77 THR B CA 1
ATOM 2260 C C . THR B 1 76 ? -31.055 -37.983 11.318 1.00 29.16 77 THR B C 1
ATOM 2261 O O . THR B 1 76 ? -31.911 -38.083 10.433 1.00 29.36 77 THR B O 1
ATOM 2265 N N . TYR B 1 77 ? -31.367 -37.930 12.626 1.00 29.26 78 TYR B N 1
ATOM 2266 C CA . TYR B 1 77 ? -32.777 -37.835 13.087 1.00 30.83 78 TYR B CA 1
ATOM 2267 C C . TYR B 1 77 ? -33.501 -36.547 12.655 1.00 30.92 78 TYR B C 1
ATOM 2268 O O . TYR B 1 77 ? -34.700 -36.576 12.395 1.00 32.76 78 TYR B O 1
ATOM 2277 N N . ALA B 1 78 ? -32.806 -35.413 12.607 1.00 28.36 79 ALA B N 1
ATOM 2278 C CA . ALA B 1 78 ? -33.393 -34.226 12.007 1.00 29.75 79 ALA B CA 1
ATOM 2279 C C . ALA B 1 78 ? -33.979 -34.524 10.615 1.00 28.89 79 ALA B C 1
ATOM 2280 O O . ALA B 1 78 ? -35.125 -34.197 10.301 1.00 29.38 79 ALA B O 1
ATOM 2282 N N . THR B 1 79 ? -33.178 -35.177 9.787 1.00 27.30 80 THR B N 1
ATOM 2283 C CA . THR B 1 79 ? -33.556 -35.452 8.410 1.00 25.40 80 THR B CA 1
ATOM 2284 C C . THR B 1 79 ? -34.640 -36.481 8.384 1.00 28.26 80 THR B C 1
ATOM 2285 O O . THR B 1 79 ? -35.573 -36.354 7.599 1.00 25.13 80 THR B O 1
ATOM 2289 N N . LEU B 1 80 ? -34.499 -37.514 9.226 1.00 25.96 81 LEU B N 1
ATOM 2290 C CA . LEU B 1 80 ? -35.461 -38.588 9.242 1.00 30.53 81 LEU B CA 1
ATOM 2291 C C . LEU B 1 80 ? -36.709 -38.309 10.108 1.00 33.39 81 LEU B C 1
ATOM 2292 O O . LEU B 1 80 ? -37.554 -39.171 10.220 1.00 35.73 81 LEU B O 1
ATOM 2297 N N . ASN B 1 81 ? -36.856 -37.102 10.645 1.00 38.64 82 ASN B N 1
ATOM 2298 C CA . ASN B 1 81 ? -37.676 -36.878 11.831 1.00 38.65 82 ASN B CA 1
ATOM 2299 C C . ASN B 1 81 ? -39.151 -37.164 11.751 1.00 42.61 82 ASN B C 1
ATOM 2300 O O . ASN B 1 81 ? -39.721 -37.702 12.682 1.00 49.37 82 ASN B O 1
ATOM 2305 N N . PRO B 1 82 ? -39.803 -36.758 10.682 1.00 38.52 83 PRO B N 1
ATOM 2306 C CA . PRO B 1 82 ? -41.202 -37.114 10.773 1.00 40.21 83 PRO B CA 1
ATOM 2307 C C . PRO B 1 82 ? -41.469 -38.622 10.626 1.00 39.90 83 PRO B C 1
ATOM 2308 O O . PRO B 1 82 ? -42.586 -39.023 10.790 1.00 47.99 83 PRO B O 1
ATOM 2312 N N . ILE B 1 83 ? -40.510 -39.468 10.307 1.00 35.12 84 ILE B N 1
ATOM 2313 C CA . ILE B 1 83 ? -40.854 -40.872 10.017 1.00 37.88 84 ILE B CA 1
ATOM 2314 C C . ILE B 1 83 ? -40.987 -41.659 11.335 1.00 39.19 84 ILE B C 1
ATOM 2315 O O . ILE B 1 83 ? -40.060 -41.635 12.106 1.00 36.99 84 ILE B O 1
ATOM 2320 N N . ASN B 1 84 ? -42.086 -42.375 11.601 1.00 38.83 85 ASN B N 1
ATOM 2321 C CA . ASN B 1 84 ? -42.277 -42.830 12.989 1.00 44.00 85 ASN B CA 1
ATOM 2322 C C . ASN B 1 84 ? -41.126 -43.737 13.370 1.00 40.86 85 ASN B C 1
ATOM 2323 O O . ASN B 1 84 ? -40.667 -44.545 12.563 1.00 36.61 85 ASN B O 1
ATOM 2328 N N . THR B 1 85 ? -40.622 -43.552 14.589 1.00 44.01 86 THR B N 1
ATOM 2329 C CA . THR B 1 85 ? -39.407 -44.247 15.037 1.00 48.56 86 THR B CA 1
ATOM 2330 C C . THR B 1 85 ? -39.580 -45.733 14.901 1.00 46.72 86 THR B C 1
ATOM 2331 O O . THR B 1 85 ? -38.621 -46.469 14.922 1.00 55.97 86 THR B O 1
ATOM 2335 N N . ASN B 1 86 ? -40.837 -46.147 14.814 1.00 47.66 87 ASN B N 1
ATOM 2336 C CA . ASN B 1 86 ? -41.268 -47.475 14.377 1.00 50.38 87 ASN B CA 1
ATOM 2337 C C . ASN B 1 86 ? -40.752 -47.969 13.092 1.00 44.61 87 ASN B C 1
ATOM 2338 O O . ASN B 1 86 ? -40.619 -49.150 12.955 1.00 45.03 87 ASN B O 1
ATOM 2343 N N . LYS B 1 87 ? -40.584 -47.100 12.104 1.00 50.86 88 LYS B N 1
ATOM 2344 C CA . LYS B 1 87 ? -40.256 -47.550 10.749 1.00 53.03 88 LYS B CA 1
ATOM 2345 C C . LYS B 1 87 ? -38.838 -47.232 10.307 1.00 49.55 88 LYS B C 1
ATOM 2346 O O . LYS B 1 87 ? -38.472 -47.499 9.157 1.00 54.18 88 LYS B O 1
ATOM 2352 N N . LEU B 1 88 ? -38.064 -46.617 11.187 1.00 43.91 89 LEU B N 1
ATOM 2353 C CA . LEU B 1 88 ? -36.656 -46.329 10.899 1.00 43.51 89 LEU B CA 1
ATOM 2354 C C . LEU B 1 88 ? -35.865 -47.620 10.722 1.00 40.23 89 LEU B C 1
ATOM 2355 O O . LEU B 1 88 ? -34.999 -47.707 9.843 1.00 41.52 89 LEU B O 1
ATOM 2360 N N . ALA B 1 89 ? -36.185 -48.618 11.540 1.00 38.75 90 ALA B N 1
ATOM 2361 C CA . ALA B 1 89 ? -35.623 -49.949 11.396 1.00 40.69 90 ALA B CA 1
ATOM 2362 C C . ALA B 1 89 ? -35.808 -50.529 10.017 1.00 44.47 90 ALA B C 1
ATOM 2363 O O . ALA B 1 89 ? -34.830 -51.057 9.463 1.00 51.15 90 ALA B O 1
ATOM 2365 N N . ASN B 1 90 ? -37.020 -50.459 9.439 1.00 48.90 91 ASN B N 1
ATOM 2366 C CA . ASN B 1 90 ? -37.221 -51.036 8.072 1.00 49.03 91 ASN B CA 1
ATOM 2367 C C . ASN B 1 90 ? -36.450 -50.227 7.061 1.00 43.36 91 ASN B C 1
ATOM 2368 O O . ASN B 1 90 ? -36.001 -50.759 6.041 1.00 41.07 91 ASN B O 1
ATOM 2373 N N . LEU B 1 91 ? -36.307 -48.938 7.331 1.00 39.50 92 LEU B N 1
ATOM 2374 C CA . LEU B 1 91 ? -35.494 -48.136 6.444 1.00 40.18 92 LEU B CA 1
ATOM 2375 C C . LEU B 1 91 ? -34.061 -48.670 6.518 1.00 37.90 92 LEU B C 1
ATOM 2376 O O . LEU B 1 91 ? -33.446 -48.939 5.494 1.00 31.57 92 LEU B O 1
ATOM 2381 N N . SER B 1 92 ? -33.537 -48.818 7.736 1.00 38.21 93 SER B N 1
ATOM 2382 C CA . SER B 1 92 ? -32.189 -49.372 7.899 1.00 41.91 93 SER B CA 1
ATOM 2383 C C . SER B 1 92 ? -32.116 -50.715 7.182 1.00 44.55 93 SER B C 1
ATOM 2384 O O . SER B 1 92 ? -31.188 -50.952 6.421 1.00 41.38 93 SER B O 1
ATOM 2387 N N . LYS B 1 93 ? -33.115 -51.577 7.366 1.00 44.69 94 LYS B N 1
ATOM 2388 C CA . LYS B 1 93 ? -33.091 -52.877 6.667 1.00 47.34 94 LYS B CA 1
ATOM 2389 C C . LYS B 1 93 ? -33.013 -52.784 5.154 1.00 42.41 94 LYS B C 1
ATOM 2390 O O . LYS B 1 93 ? -32.438 -53.638 4.503 1.00 44.53 94 LYS B O 1
ATOM 2396 N N . ILE B 1 94 ? -33.570 -51.735 4.577 1.00 39.85 95 ILE B N 1
ATOM 2397 C CA . ILE B 1 94 ? -33.431 -51.526 3.132 1.00 36.42 95 ILE B CA 1
ATOM 2398 C C . ILE B 1 94 ? -32.023 -51.071 2.792 1.00 34.46 95 ILE B C 1
ATOM 2399 O O . ILE B 1 94 ? -31.370 -51.636 1.943 1.00 32.73 95 ILE B O 1
ATOM 2404 N N . LEU B 1 95 ? -31.562 -50.031 3.459 1.00 33.17 96 LEU B N 1
ATOM 2405 C CA . LEU B 1 95 ? -30.330 -49.388 3.066 1.00 35.56 96 LEU B CA 1
ATOM 2406 C C . LEU B 1 95 ? -29.128 -50.233 3.429 1.00 33.28 96 LEU B C 1
ATOM 2407 O O . LEU B 1 95 ? -28.149 -50.167 2.710 1.00 31.45 96 LEU B O 1
ATOM 2412 N N . ILE B 1 96 ? -29.217 -51.078 4.464 1.00 35.01 97 ILE B N 1
ATOM 2413 C CA . ILE B 1 96 ? -28.068 -51.930 4.838 1.00 40.03 97 ILE B CA 1
ATOM 2414 C C . ILE B 1 96 ? -27.645 -52.810 3.663 1.00 35.68 97 ILE B C 1
ATOM 2415 O O . ILE B 1 96 ? -26.488 -53.156 3.546 1.00 39.65 97 ILE B O 1
ATOM 2420 N N . GLN B 1 97 ? -28.566 -53.153 2.785 1.00 36.16 98 GLN B N 1
ATOM 2421 C CA . GLN B 1 97 ? -28.236 -53.999 1.676 1.00 37.45 98 GLN B CA 1
ATOM 2422 C C . GLN B 1 97 ? -27.403 -53.265 0.627 1.00 41.77 98 GLN B C 1
ATOM 2423 O O . GLN B 1 97 ? -26.870 -53.895 -0.300 1.00 42.09 98 GLN B O 1
ATOM 2429 N N . SER B 1 98 ? -27.305 -51.943 0.739 1.00 39.88 99 SER B N 1
ATOM 2430 C CA . SER B 1 98 ? -26.730 -51.154 -0.326 1.00 40.49 99 SER B CA 1
ATOM 2431 C C . SER B 1 98 ? -25.297 -50.846 -0.058 1.00 41.53 99 SER B C 1
ATOM 2432 O O . SER B 1 98 ? -24.904 -50.597 1.067 1.00 46.73 99 SER B O 1
ATOM 2435 N N . LYS B 1 99 ? -24.528 -50.794 -1.132 1.00 44.13 100 LYS B N 1
ATOM 2436 C CA . LYS B 1 99 ? -23.150 -50.356 -1.060 1.00 46.28 100 LYS B CA 1
ATOM 2437 C C . LYS B 1 99 ? -23.022 -48.849 -0.986 1.00 44.89 100 LYS B C 1
ATOM 2438 O O . LYS B 1 99 ? -21.906 -48.384 -0.866 1.00 41.01 100 LYS B O 1
ATOM 2444 N N . GLN B 1 100 ? -24.143 -48.100 -1.044 1.00 45.45 101 GLN B N 1
ATOM 2445 C CA . GLN B 1 100 ? -24.129 -46.599 -0.994 1.00 44.25 101 GLN B CA 1
ATOM 2446 C C . GLN B 1 100 ? -24.565 -46.089 0.366 1.00 40.37 101 GLN B C 1
ATOM 2447 O O . GLN B 1 100 ? -24.865 -44.913 0.544 1.00 38.56 101 GLN B O 1
ATOM 2453 N N . LYS B 1 101 ? -24.630 -46.992 1.318 1.00 42.49 102 LYS B N 1
ATOM 2454 C CA . LYS B 1 101 ? -25.273 -46.697 2.581 1.00 42.60 102 LYS B CA 1
ATOM 2455 C C . LYS B 1 101 ? -24.540 -45.600 3.322 1.00 38.83 102 LYS B C 1
ATOM 2456 O O . LYS B 1 101 ? -25.164 -44.771 3.951 1.00 35.93 102 LYS B O 1
ATOM 2462 N N . THR B 1 102 ? -23.222 -45.604 3.235 1.00 34.36 103 THR B N 1
ATOM 2463 C CA . THR B 1 102 ? -22.405 -44.557 3.843 1.00 33.84 103 THR B CA 1
ATOM 2464 C C . THR B 1 102 ? -22.623 -43.218 3.212 1.00 32.23 103 THR B C 1
ATOM 2465 O O . THR B 1 102 ? -22.676 -42.194 3.913 1.00 28.23 103 THR B O 1
ATOM 2469 N N . LEU B 1 103 ? -22.754 -43.193 1.889 1.00 31.55 104 LEU B N 1
ATOM 2470 C CA . LEU B 1 103 ? -23.089 -41.918 1.234 1.00 31.83 104 LEU B CA 1
ATOM 2471 C C . LEU B 1 103 ? -24.482 -41.388 1.618 1.00 28.80 104 LEU B C 1
ATOM 2472 O O . LEU B 1 103 ? -24.626 -40.210 1.898 1.00 29.02 104 LEU B O 1
ATOM 2477 N N . LEU B 1 104 ? -25.491 -42.253 1.635 1.00 26.97 105 LEU B N 1
ATOM 2478 C CA . LEU B 1 104 ? -26.848 -41.838 1.925 1.00 27.32 105 LEU B CA 1
ATOM 2479 C C . LEU B 1 104 ? -26.920 -41.257 3.336 1.00 27.28 105 LEU B C 1
ATOM 2480 O O . LEU B 1 104 ? -27.430 -40.132 3.522 1.00 25.10 105 LEU B O 1
ATOM 2485 N N . PHE B 1 105 ? -26.326 -41.957 4.314 1.00 27.50 106 PHE B N 1
ATOM 2486 C CA . PHE B 1 105 ? -26.339 -41.476 5.707 1.00 26.53 106 PHE B CA 1
ATOM 2487 C C . PHE B 1 105 ? -25.508 -40.208 5.876 1.00 25.92 106 PHE B C 1
ATOM 2488 O O . PHE B 1 105 ? -25.957 -39.265 6.534 1.00 25.31 106 PHE B O 1
ATOM 2496 N N . GLY B 1 106 ? -24.361 -40.131 5.195 1.00 24.65 107 GLY B N 1
ATOM 2497 C CA . GLY B 1 106 ? -23.585 -38.865 5.090 1.00 21.37 107 GLY B CA 1
ATOM 2498 C C . GLY B 1 106 ? -24.477 -37.707 4.714 1.00 23.38 107 GLY B C 1
ATOM 2499 O O . GLY B 1 106 ? -24.445 -36.641 5.333 1.00 21.78 107 GLY B O 1
ATOM 2500 N N . THR B 1 107 ? -25.324 -37.896 3.704 1.00 25.30 108 THR B N 1
ATOM 2501 C CA . THR B 1 107 ? -26.200 -36.807 3.261 1.00 26.72 108 THR B CA 1
ATOM 2502 C C . THR B 1 107 ? -27.339 -36.513 4.282 1.00 25.54 108 THR B C 1
ATOM 2503 O O . THR B 1 107 ? -27.717 -35.367 4.443 1.00 26.78 108 THR B O 1
ATOM 2507 N N . PHE B 1 108 ? -27.857 -37.543 4.959 1.00 24.16 109 PHE B N 1
ATOM 2508 C CA . PHE B 1 108 ? -28.891 -37.344 5.950 1.00 22.95 109 PHE B CA 1
ATOM 2509 C 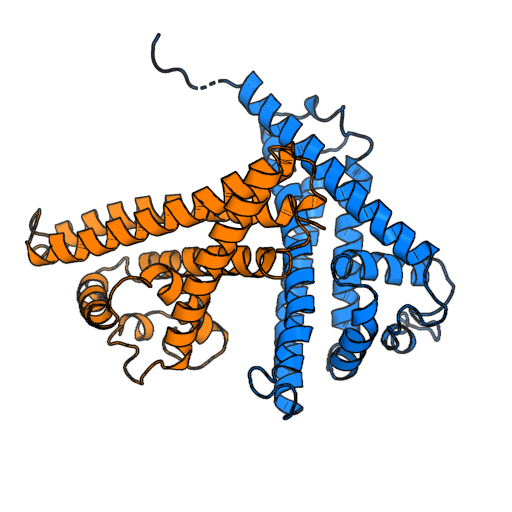C . PHE B 1 108 ? -28.273 -36.490 7.017 1.00 24.06 109 PHE B C 1
ATOM 2510 O O . PHE B 1 108 ? -28.894 -35.559 7.502 1.00 24.79 109 PHE B O 1
ATOM 2518 N N . CYS B 1 109 ? -27.018 -36.783 7.344 1.00 23.75 110 CYS B N 1
ATOM 2519 C CA . CYS B 1 109 ? -26.321 -36.064 8.375 1.00 22.63 110 CYS B CA 1
ATOM 2520 C C . CYS B 1 109 ? -26.124 -34.660 7.963 1.00 22.18 110 CYS B C 1
ATOM 2521 O O . CYS B 1 109 ? -26.465 -33.724 8.716 1.00 22.30 110 CYS B O 1
ATOM 2524 N N . ASN B 1 110 ? -25.607 -34.455 6.754 1.00 23.26 111 ASN B N 1
ATOM 2525 C CA . ASN B 1 110 ? -25.400 -33.069 6.260 1.00 22.84 111 ASN B CA 1
ATOM 2526 C C . ASN B 1 110 ? -26.664 -32.245 6.232 1.00 21.71 111 ASN B C 1
ATOM 2527 O O . ASN B 1 110 ? -26.678 -31.119 6.650 1.00 22.23 111 ASN B O 1
ATOM 2532 N N . LEU B 1 111 ? -27.760 -32.798 5.741 1.00 22.05 112 LEU B N 1
ATOM 2533 C CA . LEU B 1 111 ? -29.029 -32.018 5.763 1.00 21.09 112 LEU B CA 1
ATOM 2534 C C . LEU B 1 111 ? -29.425 -31.580 7.154 1.00 19.83 112 LEU B C 1
ATOM 2535 O O . LEU B 1 111 ? -29.758 -30.418 7.360 1.00 18.83 112 LEU B O 1
ATOM 2540 N N . GLY B 1 112 ? -29.360 -32.507 8.109 1.00 22.69 113 GLY B N 1
ATOM 2541 C CA . GLY B 1 112 ? -29.777 -32.253 9.504 1.00 21.72 113 GLY B CA 1
ATOM 2542 C C . GLY B 1 112 ? -28.948 -31.195 10.156 1.00 23.19 113 GLY B C 1
ATOM 2543 O O . GLY B 1 112 ? -29.454 -30.248 10.701 1.00 26.37 113 GLY B O 1
ATOM 2544 N N . ARG B 1 113 ? -27.651 -31.311 10.001 1.00 25.81 114 ARG B N 1
ATOM 2545 C CA . ARG B 1 113 ? -26.687 -30.287 10.476 1.00 26.80 114 ARG B CA 1
ATOM 2546 C C . ARG B 1 113 ? -26.908 -28.865 9.946 1.00 25.25 114 ARG B C 1
ATOM 2547 O O . ARG B 1 113 ? -26.905 -27.830 10.685 1.00 25.14 114 ARG B O 1
ATOM 2555 N N . THR B 1 114 ? -27.067 -28.809 8.643 1.00 23.92 115 THR B N 1
ATOM 2556 C CA . THR B 1 114 ? -27.352 -27.554 7.941 1.00 24.91 115 THR B CA 1
ATOM 2557 C C . THR B 1 114 ? -28.634 -26.885 8.479 1.00 25.95 115 THR B C 1
ATOM 2558 O O . THR B 1 114 ? -28.656 -25.692 8.788 1.00 28.27 115 THR B O 1
ATOM 2562 N N . PHE B 1 115 ? -29.696 -27.674 8.560 1.00 26.94 116 PHE B N 1
ATOM 2563 C CA . PHE B 1 115 ? -30.937 -27.230 9.133 1.00 27.89 116 PHE B CA 1
ATOM 2564 C C . PHE B 1 115 ? -30.704 -26.796 10.578 1.00 26.41 116 PHE B C 1
ATOM 2565 O O . PHE B 1 115 ? -31.111 -25.724 10.981 1.00 24.06 116 PHE B O 1
ATOM 2573 N N . ASP B 1 116 ? -29.977 -27.610 11.335 1.00 26.73 117 ASP B N 1
ATOM 2574 C CA . ASP B 1 116 ? -29.673 -27.290 12.721 1.00 28.66 117 ASP B CA 1
ATOM 2575 C C . ASP B 1 116 ? -28.938 -25.976 12.896 1.00 29.30 117 ASP B C 1
ATOM 2576 O O . ASP B 1 116 ? -29.322 -25.151 13.710 1.00 29.23 117 ASP B O 1
ATOM 2581 N N . THR B 1 117 ? -27.906 -25.771 12.089 1.00 27.69 118 THR B N 1
ATOM 2582 C CA . THR B 1 117 ? -27.141 -24.543 12.107 1.00 26.45 118 THR B CA 1
ATOM 2583 C C . THR B 1 117 ? -28.025 -23.329 11.800 1.00 28.52 118 THR B C 1
ATOM 2584 O O . THR B 1 117 ? -27.869 -22.270 12.423 1.00 26.82 118 THR B O 1
ATOM 2588 N N . ALA B 1 118 ? -28.916 -23.481 10.817 1.00 26.67 119 ALA B N 1
ATOM 2589 C CA . ALA B 1 118 ? -29.826 -22.421 10.396 1.00 27.46 119 ALA B CA 1
ATOM 2590 C C . ALA B 1 118 ? -30.812 -21.972 11.537 1.00 30.42 119 ALA B C 1
ATOM 2591 O O . ALA B 1 118 ? -31.029 -20.755 11.778 1.00 25.92 119 ALA B O 1
ATOM 2593 N N . ILE B 1 119 ? -31.360 -22.964 12.245 1.00 27.42 120 ILE B N 1
ATOM 2594 C CA . ILE B 1 119 ? -32.244 -22.705 13.354 1.00 29.33 120 ILE B CA 1
ATOM 2595 C C . ILE B 1 119 ? -31.477 -22.266 14.608 1.00 31.80 120 ILE B C 1
ATOM 2596 O O . ILE B 1 119 ? -31.977 -21.449 15.356 1.00 32.01 120 ILE B O 1
ATOM 2601 N N . ASN B 1 120 ? -30.262 -22.768 14.831 1.00 32.05 121 ASN B N 1
ATOM 2602 C CA . ASN B 1 120 ? -29.424 -22.197 15.887 1.00 31.10 121 ASN B CA 1
ATOM 2603 C C . ASN B 1 120 ? -29.060 -20.776 15.702 1.00 29.19 121 ASN B C 1
ATOM 2604 O O . ASN B 1 120 ? -28.856 -20.059 16.681 1.00 28.72 121 ASN B O 1
ATOM 2609 N N . HIS B 1 121 ? -28.962 -20.355 14.450 1.00 26.82 122 HIS B N 1
ATOM 2610 C CA . HIS B 1 121 ? -28.703 -18.995 14.178 1.00 25.55 122 HIS B CA 1
ATOM 2611 C C . HIS B 1 121 ? -29.942 -18.119 14.341 1.00 28.49 122 HIS B C 1
ATOM 2612 O O . HIS B 1 121 ? -29.847 -17.005 14.821 1.00 30.42 122 HIS B O 1
ATOM 2619 N N . LEU B 1 122 ? -31.101 -18.592 13.893 1.00 31.51 123 LEU B N 1
ATOM 2620 C CA . LEU B 1 122 ? -32.275 -17.717 13.778 1.00 31.18 123 LEU B CA 1
ATOM 2621 C C . LEU B 1 122 ? -33.004 -17.574 15.081 1.00 33.11 123 LEU B C 1
ATOM 2622 O O . LEU B 1 122 ? -33.414 -16.489 15.403 1.00 32.91 123 LEU B O 1
ATOM 2627 N N . TYR B 1 123 ? -33.172 -18.683 15.789 1.00 38.01 124 TYR B N 1
ATOM 2628 C CA . TYR B 1 123 ? -34.011 -18.773 16.976 1.00 42.09 124 TYR B CA 1
ATOM 2629 C C . TYR B 1 123 ? -33.668 -17.765 18.062 1.00 50.80 124 TYR B C 1
ATOM 2630 O O . TYR B 1 123 ? -34.572 -17.083 18.532 1.00 51.86 124 TYR B O 1
ATOM 2639 N N . PRO B 1 124 ? -32.366 -17.642 18.440 1.00 52.24 125 PRO B N 1
ATOM 2640 C CA . PRO B 1 124 ? -31.993 -16.659 19.467 1.00 52.93 125 PRO B CA 1
ATOM 2641 C C . PRO B 1 124 ? -32.102 -15.218 19.006 1.00 51.91 125 PRO B C 1
ATOM 2642 O O . PRO B 1 124 ? -31.926 -14.307 19.795 1.00 53.04 125 PRO B O 1
ATOM 2646 N N . LYS B 1 125 ? -32.395 -15.029 17.730 1.00 51.23 126 LYS B N 1
ATOM 2647 C CA . LYS B 1 125 ? -32.324 -13.743 17.068 1.00 50.25 126 LYS B CA 1
ATOM 2648 C C . LYS B 1 125 ? -33.732 -13.350 16.683 1.00 50.64 126 LYS B C 1
ATOM 2649 O O . LYS B 1 125 ? -33.931 -12.366 15.951 1.00 46.79 126 LYS B O 1
ATOM 2655 N N . LYS B 1 126 ? -34.706 -14.147 17.136 1.00 48.97 127 LYS B N 1
ATOM 2656 C CA . LYS B 1 126 ? -36.060 -14.091 16.570 1.00 54.38 127 LYS B CA 1
ATOM 2657 C C . LYS B 1 126 ? -36.818 -12.743 16.741 1.00 55.66 127 LYS B C 1
ATOM 2658 O O . LYS B 1 126 ? -37.635 -12.405 15.911 1.00 51.71 127 LYS B O 1
ATOM 2664 N N . ASP B 1 127 ? -36.503 -11.951 17.757 1.00 57.47 128 ASP B N 1
ATOM 2665 C CA . ASP B 1 127 ? -37.229 -10.681 17.979 1.00 59.43 128 ASP B CA 1
ATOM 2666 C C . ASP B 1 127 ? -36.503 -9.464 17.444 1.00 61.28 128 ASP B C 1
ATOM 2667 O O . ASP B 1 127 ? -37.058 -8.359 17.380 1.00 62.72 128 ASP B O 1
ATOM 2672 N N . ALA B 1 128 ? -35.277 -9.697 17.001 1.00 55.37 129 ALA B N 1
ATOM 2673 C CA . ALA B 1 128 ? -34.425 -8.665 16.490 1.00 48.27 129 ALA B CA 1
ATOM 2674 C C . ALA B 1 128 ? -34.502 -8.485 14.964 1.00 56.91 129 ALA B C 1
ATOM 2675 O O . ALA B 1 128 ? -33.654 -7.785 14.394 1.00 51.54 129 ALA B O 1
ATOM 2677 N N . LEU B 1 129 ? -35.494 -9.078 14.287 1.00 54.89 130 LEU B N 1
ATOM 2678 C CA . LEU B 1 129 ? -35.429 -9.138 12.834 1.00 55.80 130 LEU B CA 1
ATOM 2679 C C . LEU B 1 129 ? -35.906 -7.883 12.189 1.00 56.88 130 LEU B C 1
ATOM 2680 O O . LEU B 1 129 ? -35.569 -7.620 11.027 1.00 62.02 130 LEU B O 1
ATOM 2685 N N . ASP B 1 130 ? -36.732 -7.134 12.904 1.00 67.68 131 ASP B N 1
ATOM 2686 C CA . ASP B 1 130 ? -37.186 -5.804 12.416 1.00 76.48 131 ASP B CA 1
ATOM 2687 C C . ASP B 1 130 ? -36.037 -5.003 11.792 1.00 75.13 131 ASP B C 1
ATOM 2688 O O . ASP B 1 130 ? -36.144 -4.489 10.664 1.00 69.05 131 ASP B O 1
ATOM 2693 N N . LYS B 1 131 ? -34.909 -4.978 12.488 1.00 71.92 132 LYS B N 1
ATOM 2694 C CA . LYS B 1 131 ? -33.815 -4.117 12.089 1.00 69.40 132 LYS B CA 1
ATOM 2695 C C . LYS B 1 131 ? -33.288 -4.371 10.675 1.00 69.11 132 LYS B C 1
ATOM 2696 O O . LYS B 1 131 ? -32.558 -3.544 10.151 1.00 64.83 132 LYS B O 1
ATOM 2702 N N . LEU B 1 132 ? -33.636 -5.482 10.041 1.00 69.24 133 LEU B N 1
ATOM 2703 C CA . LEU B 1 132 ? -33.223 -5.649 8.649 1.00 70.57 133 LEU B CA 1
ATOM 2704 C C . LEU B 1 132 ? -34.083 -4.784 7.747 1.00 64.33 133 LEU B C 1
ATOM 2705 O O . LEU B 1 132 ? -35.277 -4.667 7.935 1.00 62.04 133 LEU B O 1
ATOM 2710 N N . GLU B 1 133 ? -33.439 -4.174 6.773 1.00 64.24 134 GLU B N 1
ATOM 2711 C CA . GLU B 1 133 ? -34.121 -3.506 5.711 1.00 68.48 134 GLU B CA 1
ATOM 2712 C C . GLU B 1 133 ? -35.039 -4.659 5.325 1.00 79.82 134 GLU B C 1
ATOM 2713 O O . GLU B 1 133 ? -34.678 -5.830 5.485 1.00 87.37 134 GLU B O 1
ATOM 2719 N N . ILE B 1 134 ? -36.216 -4.314 4.807 1.00 78.19 135 ILE B N 1
ATOM 2720 C CA . ILE B 1 134 ? -37.115 -5.137 4.017 1.00 73.36 135 ILE B CA 1
ATOM 2721 C C . ILE B 1 134 ? -36.445 -6.066 3.024 1.00 67.21 135 ILE B C 1
ATOM 2722 O O . ILE B 1 134 ? -36.693 -7.259 3.047 1.00 69.53 135 ILE B O 1
ATOM 2727 N N . SER B 1 135 ? -35.596 -5.528 2.160 1.00 67.11 136 SER B N 1
ATOM 2728 C CA . SER B 1 135 ? -35.131 -6.273 0.999 1.00 66.40 136 SER B CA 1
ATOM 2729 C C . SER B 1 135 ? -34.356 -7.524 1.454 1.00 67.61 136 SER B C 1
ATOM 2730 O O . SER B 1 135 ? -34.335 -8.581 0.784 1.00 58.39 136 SER B O 1
ATOM 2733 N N . ASN B 1 136 ? -33.744 -7.392 2.620 1.00 58.09 137 ASN B N 1
ATOM 2734 C CA . ASN B 1 136 ? -32.922 -8.436 3.149 1.00 55.72 137 ASN B CA 1
ATOM 2735 C C . ASN B 1 136 ? -33.691 -9.355 4.067 1.00 53.98 137 ASN B C 1
ATOM 2736 O O . ASN B 1 136 ? -33.387 -10.549 4.110 1.00 47.72 137 ASN B O 1
ATOM 2741 N N . LEU B 1 137 ? -34.676 -8.821 4.800 1.00 51.89 138 LEU B N 1
ATOM 2742 C CA . LEU B 1 137 ? -35.549 -9.667 5.619 1.00 47.60 138 LEU B CA 1
ATOM 2743 C C . LEU B 1 137 ? -36.314 -10.659 4.747 1.00 45.82 138 LEU B C 1
ATOM 2744 O O . LEU B 1 137 ? -36.574 -11.770 5.172 1.00 48.96 138 LEU B O 1
ATOM 2749 N N . GLU B 1 138 ? -36.635 -10.251 3.534 1.00 40.60 139 GLU B N 1
ATOM 2750 C CA . GLU B 1 138 ? -37.371 -11.056 2.593 1.00 50.02 139 GLU B CA 1
ATOM 2751 C C . GLU B 1 138 ? -36.501 -12.173 2.029 1.00 52.97 139 GLU B C 1
ATOM 2752 O O . GLU B 1 138 ? -36.929 -13.308 1.935 1.00 51.94 139 GLU B O 1
ATOM 2758 N N . LYS B 1 139 ? -35.296 -11.823 1.607 1.00 54.34 140 LYS B N 1
ATOM 2759 C CA . LYS B 1 139 ? -34.305 -12.804 1.204 1.00 51.62 140 LYS B CA 1
ATOM 2760 C C . LYS B 1 139 ? -34.010 -13.821 2.300 1.00 45.71 140 LYS B C 1
ATOM 2761 O O . LYS B 1 139 ? -33.747 -14.973 2.005 1.00 45.49 140 LYS B O 1
ATOM 2767 N N . LEU B 1 140 ? -34.044 -13.395 3.555 1.00 41.51 141 LEU B N 1
ATOM 2768 C CA . LEU B 1 140 ? -33.820 -14.298 4.710 1.00 43.03 141 LEU B CA 1
ATOM 2769 C C . LEU B 1 140 ? -35.035 -15.218 5.002 1.00 44.29 141 LEU B C 1
ATOM 2770 O O . LEU B 1 140 ? -34.935 -16.356 5.522 1.00 39.84 141 LEU B O 1
ATOM 2775 N N . LYS B 1 141 ? -36.201 -14.669 4.716 1.00 41.16 142 LYS B N 1
ATOM 2776 C CA . LYS B 1 141 ? -37.429 -15.400 4.852 1.00 41.90 142 LYS B CA 1
ATOM 2777 C C . LYS B 1 141 ? -37.477 -16.425 3.732 1.00 34.88 142 LYS B C 1
ATOM 2778 O O . LYS B 1 141 ? -37.661 -17.606 3.971 1.00 29.57 142 LYS B O 1
ATOM 2784 N N . ASN B 1 142 ? -37.222 -15.964 2.521 1.00 32.11 143 ASN B N 1
ATOM 2785 C CA . ASN B 1 142 ? -37.176 -16.855 1.367 1.00 33.95 143 ASN B CA 1
ATOM 2786 C C . ASN B 1 142 ? -36.139 -17.992 1.436 1.00 31.00 143 ASN B C 1
ATOM 2787 O O . ASN B 1 142 ? -36.473 -19.118 1.125 1.00 30.82 143 ASN B O 1
ATOM 2792 N N . SER B 1 143 ? -34.910 -17.700 1.864 1.00 27.09 144 SER B N 1
ATOM 2793 C CA . SER B 1 143 ? -33.888 -18.732 2.102 1.00 26.23 144 SER B CA 1
ATOM 2794 C C . SER B 1 143 ? -34.301 -19.774 3.157 1.00 26.86 144 SER B C 1
ATOM 2795 O O . SER B 1 143 ? -34.138 -20.997 2.958 1.00 26.25 144 SER B O 1
ATOM 2798 N N . PHE B 1 144 ? -34.838 -19.306 4.278 1.00 26.84 145 PHE B N 1
ATOM 2799 C CA . PHE B 1 144 ? -35.209 -20.229 5.357 1.00 27.05 145 PHE B CA 1
ATOM 2800 C C . PHE B 1 144 ? -36.476 -21.015 5.027 1.00 24.84 145 PHE B C 1
ATOM 2801 O O . PHE B 1 144 ? -36.567 -22.145 5.410 1.00 24.71 145 PHE B O 1
ATOM 2809 N N . GLU B 1 145 ? -37.474 -20.379 4.418 1.00 28.24 146 GLU B N 1
ATOM 2810 C CA . GLU B 1 145 ? -38.692 -21.060 3.920 1.00 31.04 146 GLU B CA 1
ATOM 2811 C C . GLU B 1 145 ? -38.331 -22.170 2.938 1.00 29.40 146 GLU B C 1
ATOM 2812 O O . GLU B 1 145 ? -38.810 -23.293 3.053 1.00 27.94 146 GLU B O 1
ATOM 2818 N N . LYS B 1 146 ? -37.438 -21.871 2.017 1.00 29.74 147 LYS B N 1
ATOM 2819 C CA . LYS B 1 146 ? -37.005 -22.887 1.064 1.00 33.17 147 LYS B CA 1
ATOM 2820 C C . LYS B 1 146 ? -36.303 -24.054 1.725 1.00 31.17 147 LYS B C 1
ATOM 2821 O O . LYS B 1 146 ? -36.443 -25.211 1.303 1.00 28.44 147 LYS B O 1
ATOM 2827 N N . LEU B 1 147 ? -35.586 -23.766 2.797 1.00 29.70 148 LEU B N 1
ATOM 2828 C CA . LEU B 1 147 ? -34.880 -24.812 3.519 1.00 28.04 148 LEU B CA 1
ATOM 2829 C C . LEU B 1 147 ? -35.846 -25.804 4.159 1.00 26.55 148 LEU B C 1
ATOM 2830 O O . LEU B 1 147 ? -35.666 -27.003 4.071 1.00 25.27 148 LEU B O 1
ATOM 2835 N N . LEU B 1 148 ? -36.899 -25.291 4.766 1.00 25.94 149 LEU B N 1
ATOM 2836 C CA . LEU B 1 148 ? -37.967 -26.122 5.315 1.00 25.71 149 LEU B CA 1
ATOM 2837 C C . LEU B 1 148 ? -38.713 -26.851 4.207 1.00 24.57 149 LEU B C 1
ATOM 2838 O O . LEU B 1 148 ? -38.987 -28.041 4.345 1.00 23.37 149 LEU B O 1
ATOM 2843 N N . SER B 1 149 ? -38.927 -26.181 3.081 1.00 24.36 150 SER B N 1
ATOM 2844 C CA . SER B 1 149 ? -39.557 -26.804 1.945 1.00 25.75 150 SER B CA 1
ATOM 2845 C C . SER B 1 149 ? -38.814 -27.996 1.417 1.00 26.76 150 SER B C 1
ATOM 2846 O O . SER B 1 149 ? -39.437 -28.999 1.164 1.00 27.77 150 SER B O 1
ATOM 2849 N N . MET B 1 150 ? -37.488 -27.889 1.291 1.00 27.11 151 MET B N 1
ATOM 2850 C CA . MET B 1 150 ? -36.643 -29.020 0.929 1.00 28.43 151 MET B CA 1
ATOM 2851 C C . MET B 1 150 ? -36.725 -30.132 1.892 1.00 27.73 151 MET B C 1
ATOM 2852 O O . MET B 1 150 ? -36.754 -31.289 1.509 1.00 31.13 151 MET B O 1
ATOM 2857 N N . LYS B 1 151 ? -36.709 -29.784 3.158 1.00 29.91 152 LYS B N 1
ATOM 2858 C CA . LYS B 1 151 ? -36.760 -30.758 4.202 1.00 31.27 152 LYS B CA 1
ATOM 2859 C C . LYS B 1 151 ? -38.001 -31.647 4.031 1.00 30.26 152 LYS B C 1
ATOM 2860 O O . LYS B 1 151 ? -37.902 -32.862 4.250 1.00 27.32 152 LYS B O 1
ATOM 2866 N N . SER B 1 152 ? -39.141 -31.064 3.605 1.00 27.31 153 SER B N 1
ATOM 2867 C CA . SER B 1 152 ? -40.365 -31.854 3.377 1.00 24.89 153 SER B CA 1
ATOM 2868 C C . SER B 1 152 ? -40.241 -32.706 2.141 1.00 27.32 153 SER B C 1
ATOM 2869 O O . SER B 1 152 ? -40.796 -33.815 2.087 1.00 30.31 153 SER B O 1
ATOM 2872 N N . ILE B 1 153 ? -39.615 -32.203 1.091 1.00 25.70 154 ILE B N 1
ATOM 2873 C CA . ILE B 1 153 ? -39.426 -33.056 -0.077 1.00 26.73 154 ILE B CA 1
ATOM 2874 C C . ILE B 1 153 ? -38.534 -34.273 0.172 1.00 26.81 154 ILE B C 1
ATOM 2875 O O . ILE B 1 153 ? -38.846 -35.402 -0.220 1.00 27.43 154 ILE B O 1
ATOM 2880 N N . VAL B 1 154 ? -37.433 -34.060 0.850 1.00 27.41 155 VAL B N 1
ATOM 2881 C CA . VAL B 1 154 ? -36.588 -35.196 1.253 1.00 27.07 155 VAL B CA 1
ATOM 2882 C C . VAL B 1 154 ? -37.362 -36.231 2.036 1.00 28.03 155 VAL B C 1
ATOM 2883 O O . VAL B 1 154 ? -37.249 -37.408 1.772 1.00 30.30 155 VAL B O 1
ATOM 2887 N N . SER B 1 155 ? -38.160 -35.816 3.006 1.00 28.60 156 SER B N 1
ATOM 2888 C CA . SER B 1 155 ? -38.950 -36.774 3.779 1.00 28.32 156 SER B CA 1
ATOM 2889 C C . SER B 1 155 ? -39.928 -37.533 2.894 1.00 26.29 156 SER B C 1
ATOM 2890 O O . SER B 1 155 ? -40.144 -38.740 3.060 1.00 24.59 156 SER B O 1
ATOM 2893 N N . ASP B 1 156 ? -40.529 -36.804 1.967 1.00 25.47 157 ASP B N 1
ATOM 2894 C CA . ASP B 1 156 ? -41.409 -37.412 0.999 1.00 28.38 157 ASP B CA 1
ATOM 2895 C C . ASP B 1 156 ? -40.661 -38.459 0.212 1.00 28.17 157 ASP B C 1
ATOM 2896 O O . ASP B 1 156 ? -41.100 -39.571 0.219 1.00 27.95 157 ASP B O 1
ATOM 2901 N N . MET B 1 157 ? -39.499 -38.146 -0.339 1.00 30.09 158 MET B N 1
ATOM 2902 C CA . MET B 1 157 ? -38.747 -39.164 -1.108 1.00 33.84 158 MET B CA 1
ATOM 2903 C C . MET B 1 157 ? -38.421 -40.438 -0.291 1.00 31.56 158 MET B C 1
ATOM 2904 O O . MET B 1 157 ? -38.400 -41.526 -0.818 1.00 33.04 158 MET B O 1
ATOM 2909 N N . LEU B 1 158 ? -38.168 -40.276 0.999 1.00 31.88 159 LEU B N 1
ATOM 2910 C CA . LEU B 1 158 ? -37.768 -41.366 1.804 1.00 31.52 159 LEU B CA 1
ATOM 2911 C C . LEU B 1 158 ? -38.965 -42.186 2.152 1.00 35.60 159 LEU B C 1
ATOM 2912 O O . LEU B 1 158 ? -38.854 -43.400 2.136 1.00 36.84 159 LEU B O 1
ATOM 2917 N N . ASN B 1 159 ? -40.083 -41.554 2.517 1.00 36.28 160 ASN B N 1
ATOM 2918 C CA . ASN B 1 159 ? -41.350 -42.312 2.652 1.00 37.82 160 ASN B CA 1
ATOM 2919 C C . ASN B 1 159 ? -41.698 -43.045 1.384 1.00 34.79 160 ASN B C 1
ATOM 2920 O O . ASN B 1 159 ? -42.128 -44.181 1.444 1.00 38.30 160 ASN B O 1
ATOM 2925 N N . GLN B 1 160 ? -41.440 -42.453 0.235 1.00 33.74 161 GLN B N 1
ATOM 2926 C CA . GLN B 1 160 ? -41.786 -43.142 -0.991 1.00 38.02 161 GLN B CA 1
ATOM 2927 C C . GLN B 1 160 ? -41.002 -44.448 -1.102 1.00 38.84 161 GLN B C 1
ATOM 2928 O O . GLN B 1 160 ? -41.512 -45.436 -1.601 1.00 41.59 161 GLN B O 1
ATOM 2934 N N . LEU B 1 161 ? -39.742 -44.416 -0.672 1.00 38.87 162 LEU B N 1
ATOM 2935 C CA . LEU B 1 161 ? -38.832 -45.530 -0.844 1.00 35.13 162 LEU B CA 1
ATOM 2936 C C . LEU B 1 161 ? -39.348 -46.712 -0.069 1.00 33.74 162 LEU B C 1
ATOM 2937 O O . LEU B 1 161 ? -39.380 -47.797 -0.580 1.00 38.84 162 LEU B O 1
ATOM 2942 N N . LEU B 1 162 ? -39.705 -46.503 1.178 1.00 30.84 163 LEU B N 1
ATOM 2943 C CA . LEU B 1 162 ? -40.239 -47.569 1.984 1.00 36.00 163 LEU B CA 1
ATOM 2944 C C . LEU B 1 162 ? -41.457 -48.201 1.313 1.00 39.00 163 LEU B C 1
ATOM 2945 O O . LEU B 1 162 ? -41.587 -49.429 1.337 1.00 34.49 163 LEU B O 1
ATOM 2950 N N . LEU B 1 163 ? -42.343 -47.374 0.727 1.00 38.60 164 LEU B N 1
ATOM 2951 C CA . LEU B 1 163 ? -43.516 -47.890 -0.004 1.00 40.76 164 LEU B CA 1
ATOM 2952 C C . LEU B 1 163 ? -43.124 -48.674 -1.233 1.00 39.64 164 LEU B C 1
ATOM 2953 O O . LEU B 1 163 ? -43.554 -49.805 -1.412 1.00 39.13 164 LEU B O 1
ATOM 2958 N N . ASP B 1 164 ? -42.367 -48.025 -2.104 1.00 38.12 165 ASP B N 1
ATOM 2959 C CA . ASP B 1 164 ? -41.815 -48.657 -3.280 1.00 36.95 165 ASP B CA 1
ATOM 2960 C C . ASP B 1 164 ? -41.126 -49.988 -2.970 1.00 39.52 165 ASP B C 1
ATOM 2961 O O . ASP B 1 164 ? -41.265 -50.955 -3.716 1.00 38.69 165 ASP B O 1
ATOM 2966 N N . TYR B 1 165 ? -40.413 -50.041 -1.857 1.00 38.26 166 TYR B N 1
ATOM 2967 C CA . TYR B 1 165 ? -39.758 -51.276 -1.455 1.00 42.47 166 TYR B CA 1
ATOM 2968 C C . TYR B 1 165 ? -40.792 -52.347 -1.037 1.00 44.99 166 TYR B C 1
ATOM 2969 O O . TYR B 1 165 ? -40.821 -53.453 -1.576 1.00 41.40 166 TYR B O 1
ATOM 2978 N N . GLN B 1 166 ? -41.637 -51.994 -0.077 1.00 48.86 167 GLN B N 1
ATOM 2979 C CA . GLN B 1 166 ? -42.864 -52.736 0.217 1.00 52.07 167 GLN B CA 1
ATOM 2980 C C . GLN B 1 166 ? -43.524 -53.328 -1.041 1.00 49.65 167 GLN B C 1
ATOM 2981 O O . GLN B 1 166 ? -43.835 -54.500 -1.067 1.00 48.50 167 GLN B O 1
ATOM 2987 N N . ASP B 1 167 ? -43.698 -52.536 -2.094 1.00 44.25 168 ASP B N 1
ATOM 2988 C CA . ASP B 1 167 ? -44.451 -52.989 -3.253 1.00 45.30 168 ASP B CA 1
ATOM 2989 C C . ASP B 1 167 ? -43.638 -53.698 -4.299 1.00 48.45 168 ASP B C 1
ATOM 2990 O O . ASP B 1 167 ? -44.180 -54.089 -5.317 1.00 46.66 168 ASP B O 1
ATOM 2995 N N . ASP B 1 168 ? -42.344 -53.860 -4.058 1.00 43.86 169 ASP B N 1
ATOM 2996 C CA . ASP B 1 168 ? -41.451 -54.369 -5.052 1.00 39.97 169 ASP B CA 1
ATOM 2997 C C . ASP B 1 168 ? -41.544 -53.635 -6.357 1.00 39.06 169 ASP B C 1
ATOM 2998 O O . ASP B 1 168 ? -41.405 -54.237 -7.395 1.00 34.72 169 ASP B O 1
ATOM 3003 N N . LYS B 1 169 ? -41.726 -52.328 -6.335 1.00 40.24 170 LYS B N 1
ATOM 3004 C CA . LYS B 1 169 ? -41.705 -51.601 -7.611 1.00 41.99 170 LYS B CA 1
ATOM 3005 C C . LYS B 1 169 ? -40.306 -51.692 -8.258 1.00 44.70 170 LYS B C 1
ATOM 3006 O O . LYS B 1 169 ? -39.301 -51.667 -7.531 1.00 42.94 170 LYS B O 1
ATOM 3012 N N . ASP B 1 170 ? -40.273 -51.748 -9.606 1.00 42.57 171 ASP B N 1
ATOM 3013 C CA . ASP B 1 170 ? -39.119 -52.119 -10.454 1.00 44.50 171 ASP B CA 1
ATOM 3014 C C . ASP B 1 170 ? -38.244 -53.196 -9.872 1.00 39.35 171 ASP B C 1
ATOM 3015 O O . ASP B 1 170 ? -37.030 -53.162 -10.063 1.00 39.68 171 ASP B O 1
ATOM 3020 N N . SER B 1 171 ? -38.855 -54.143 -9.185 1.00 37.47 172 SER B N 1
ATOM 3021 C CA . SER B 1 171 ? -38.154 -55.259 -8.556 1.00 39.61 172 SER B CA 1
ATOM 3022 C C . SER B 1 171 ? -37.029 -54.825 -7.598 1.00 40.08 172 SER B C 1
ATOM 3023 O O . SER B 1 171 ? -35.997 -55.508 -7.491 1.00 41.89 172 SER B O 1
ATOM 3026 N N . ILE B 1 172 ? -37.206 -53.698 -6.903 1.00 38.55 173 ILE B N 1
ATOM 3027 C CA . ILE B 1 172 ? -36.152 -53.262 -5.998 1.00 38.82 173 ILE B CA 1
ATOM 3028 C C . ILE B 1 172 ? -36.065 -54.127 -4.764 1.00 37.69 173 ILE B C 1
ATOM 3029 O O . ILE B 1 172 ? -35.052 -54.103 -4.087 1.00 35.71 173 ILE B O 1
ATOM 3034 N N . LYS B 1 173 ? -37.110 -54.898 -4.485 1.00 37.44 174 LYS B N 1
ATOM 3035 C CA . LYS B 1 173 ? -37.164 -55.706 -3.277 1.00 41.34 174 LYS B CA 1
ATOM 3036 C C . LYS B 1 173 ? -36.539 -57.086 -3.543 1.00 44.12 174 LYS B C 1
ATOM 3037 O O . LYS B 1 173 ? -36.147 -57.782 -2.617 1.00 46.12 174 LYS B O 1
ATOM 3043 N N . THR B 1 174 ? -36.407 -57.454 -4.807 1.00 43.34 175 THR B N 1
ATOM 3044 C CA . THR B 1 174 ? -35.857 -58.761 -5.166 1.00 45.81 175 THR B CA 1
ATOM 3045 C C . THR B 1 174 ? -34.615 -58.728 -6.064 1.00 43.35 175 THR B C 1
ATOM 3046 O O . THR B 1 174 ? -34.020 -59.783 -6.325 1.00 43.71 175 THR B O 1
ATOM 3050 N N . ASP B 1 175 ? -34.266 -57.565 -6.597 1.00 35.75 176 ASP B N 1
ATOM 3051 C CA . ASP B 1 175 ? -33.111 -57.475 -7.459 1.00 35.46 176 ASP B CA 1
ATOM 3052 C C . ASP B 1 175 ? -32.197 -56.339 -7.013 1.00 34.35 176 ASP B C 1
ATOM 3053 O O . ASP B 1 175 ? -32.469 -55.154 -7.248 1.00 31.59 176 ASP B O 1
ATOM 3058 N N . ILE B 1 176 ? -31.087 -56.747 -6.405 1.00 35.20 177 ILE B N 1
ATOM 3059 C CA . ILE B 1 176 ? -30.090 -55.839 -5.846 1.00 31.43 177 ILE B CA 1
ATOM 3060 C C . ILE B 1 176 ? -29.644 -54.745 -6.828 1.00 32.17 177 ILE B C 1
ATOM 3061 O O . ILE B 1 176 ? -29.453 -53.614 -6.428 1.00 28.61 177 ILE B O 1
ATOM 3066 N N . ALA B 1 177 ? -29.497 -55.077 -8.107 1.00 32.97 178 ALA B N 1
ATOM 3067 C CA . ALA B 1 177 ? -29.081 -54.085 -9.109 1.00 32.77 178 ALA B CA 1
ATOM 3068 C C . ALA B 1 177 ? -30.162 -52.966 -9.256 1.00 33.47 178 ALA B C 1
ATOM 3069 O O . ALA B 1 177 ? -29.835 -51.795 -9.468 1.00 31.99 178 ALA B O 1
ATOM 3071 N N . LYS B 1 178 ? -31.431 -53.350 -9.128 1.00 33.28 179 LYS B N 1
ATOM 3072 C CA . LYS B 1 178 ? -32.539 -52.424 -9.198 1.00 33.26 179 LYS B CA 1
ATOM 3073 C C . LYS B 1 178 ? -32.527 -51.554 -7.976 1.00 33.41 179 LYS B C 1
ATOM 3074 O O . LYS B 1 178 ? -32.583 -50.337 -8.095 1.00 33.38 179 LYS B O 1
ATOM 3080 N N . LEU B 1 179 ? -32.449 -52.175 -6.808 1.00 30.06 180 LEU B N 1
ATOM 3081 C CA . LEU B 1 179 ? -32.382 -51.423 -5.590 1.00 31.60 180 LEU B CA 1
ATOM 3082 C C . LEU B 1 179 ? -31.222 -50.414 -5.651 1.00 31.91 180 LEU B C 1
ATOM 3083 O O . LEU B 1 179 ? -31.405 -49.246 -5.404 1.00 33.25 180 LEU B O 1
ATOM 3088 N N . GLU B 1 180 ? -30.045 -50.883 -6.003 1.00 31.81 181 GLU B N 1
ATOM 3089 C CA . GLU B 1 180 ? -28.866 -50.058 -6.057 1.00 35.34 181 GLU B CA 1
ATOM 3090 C C . GLU B 1 180 ? -28.996 -48.853 -7.033 1.00 35.99 181 GLU B C 1
ATOM 3091 O O . GLU B 1 180 ? -28.586 -47.729 -6.688 1.00 30.85 181 GLU B O 1
ATOM 3097 N N . SER B 1 181 ? -29.612 -49.032 -8.210 1.00 33.28 182 SER B N 1
ATOM 3098 C CA . SER B 1 181 ? -29.773 -47.862 -9.123 1.00 31.58 182 SER B CA 1
ATOM 3099 C C . SER B 1 181 ? -30.820 -46.881 -8.650 1.00 30.87 182 SER B C 1
ATOM 3100 O O . SER B 1 181 ? -30.673 -45.723 -8.903 1.00 30.62 182 SER B O 1
ATOM 3103 N N . HIS B 1 182 ? -31.892 -47.345 -8.014 1.00 31.27 183 HIS B N 1
ATOM 3104 C CA . HIS B 1 182 ? -32.838 -46.449 -7.355 1.00 35.11 183 HIS B CA 1
ATOM 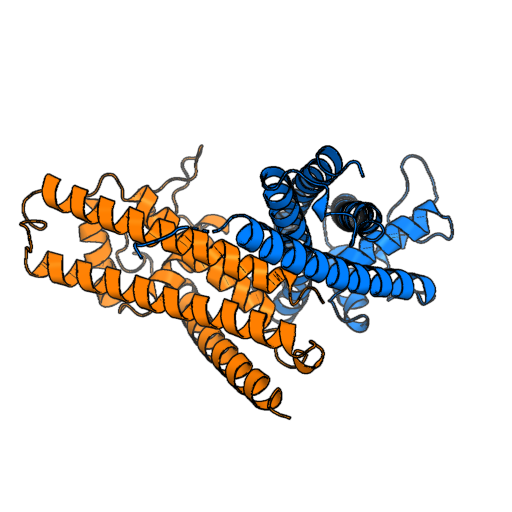3105 C C . HIS B 1 182 ? -32.196 -45.651 -6.287 1.00 31.17 183 HIS B C 1
ATOM 3106 O O . HIS B 1 182 ? -32.497 -44.508 -6.186 1.00 38.18 183 HIS B O 1
ATOM 3113 N N . LEU B 1 183 ? -31.368 -46.276 -5.464 1.00 27.86 184 LEU B N 1
ATOM 3114 C CA . LEU B 1 183 ? -30.677 -45.589 -4.410 1.00 29.06 184 LEU B CA 1
ATOM 3115 C C . LEU B 1 183 ? -29.680 -44.582 -4.972 1.00 31.06 184 LEU B C 1
ATOM 3116 O O . LEU B 1 183 ? -29.519 -43.499 -4.435 1.00 34.14 184 LEU B O 1
ATOM 3121 N N . THR B 1 184 ? -29.044 -44.920 -6.075 1.00 34.24 185 THR B N 1
ATOM 3122 C CA . THR B 1 184 ? -28.180 -43.983 -6.761 1.00 32.24 185 THR B CA 1
ATOM 3123 C C . THR B 1 184 ? -28.982 -42.759 -7.204 1.00 32.30 185 THR B C 1
ATOM 3124 O O . THR B 1 184 ? -28.557 -41.644 -7.064 1.00 30.84 185 THR B O 1
ATOM 3128 N N . GLU B 1 185 ? -30.168 -42.982 -7.720 1.00 31.94 186 GLU B N 1
ATOM 3129 C CA . GLU B 1 185 ? -30.971 -41.899 -8.142 1.00 31.17 186 GLU B CA 1
ATOM 3130 C C . GLU B 1 185 ? -31.353 -41.055 -6.939 1.00 32.09 186 GLU B C 1
ATOM 3131 O O . GLU B 1 185 ? -31.329 -39.834 -7.003 1.00 32.50 186 GLU B O 1
ATOM 3137 N N . LEU B 1 186 ? -31.724 -41.719 -5.854 1.00 29.25 187 LEU B N 1
ATOM 3138 C CA . LEU B 1 186 ? -32.138 -41.037 -4.682 1.00 31.70 187 LEU B CA 1
ATOM 3139 C C . LEU B 1 186 ? -30.960 -40.256 -4.058 1.00 31.04 187 LEU B C 1
ATOM 3140 O O . LEU B 1 186 ? -31.125 -39.084 -3.673 1.00 28.66 187 LEU B O 1
ATOM 3145 N N . TYR B 1 187 ? -29.792 -40.896 -3.956 1.00 32.65 188 TYR B N 1
ATOM 3146 C CA . TYR B 1 187 ? -28.590 -40.223 -3.437 1.00 33.49 188 TYR B CA 1
ATOM 3147 C C . TY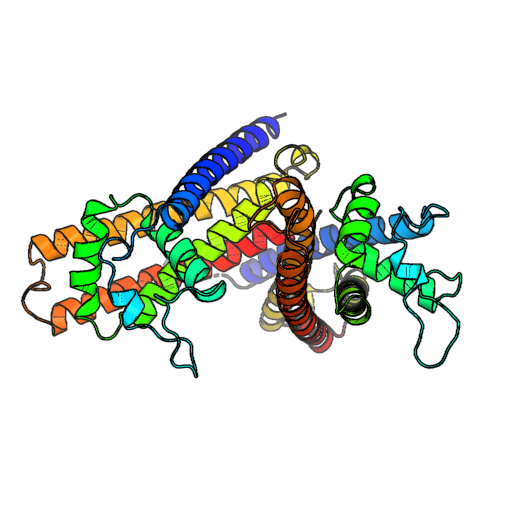R B 1 187 ? -28.400 -38.918 -4.208 1.00 33.38 188 TYR B C 1
ATOM 3148 O O . TYR B 1 187 ? -28.266 -37.825 -3.660 1.00 29.37 188 TYR B O 1
ATOM 3157 N N . LYS B 1 188 ? -28.431 -39.050 -5.512 1.00 34.72 189 LYS B N 1
ATOM 3158 C CA . LYS B 1 188 ? -28.178 -37.931 -6.400 1.00 36.26 189 LYS B CA 1
ATOM 3159 C C . LYS B 1 188 ? -29.156 -36.800 -6.184 1.00 30.13 189 LYS B C 1
ATOM 3160 O O . LYS B 1 188 ? -28.754 -35.663 -6.105 1.00 32.41 189 LYS B O 1
ATOM 3166 N N . GLN B 1 189 ? -30.421 -37.116 -6.052 1.00 29.85 190 GLN B N 1
ATOM 3167 C CA . GLN B 1 189 ? -31.447 -36.103 -5.746 1.00 32.85 190 GLN B CA 1
ATOM 3168 C C . GLN B 1 189 ? -31.241 -35.387 -4.379 1.00 29.99 190 GLN B C 1
ATOM 3169 O O . GLN B 1 189 ? -31.277 -34.176 -4.271 1.00 30.72 190 GLN B O 1
ATOM 3175 N N . ILE B 1 190 ? -30.960 -36.170 -3.372 1.00 25.65 191 ILE B N 1
ATOM 3176 C CA . ILE B 1 190 ? -30.812 -35.704 -2.011 1.00 30.01 191 ILE B CA 1
ATOM 3177 C C . ILE B 1 190 ? -29.497 -34.987 -1.773 1.00 29.03 191 ILE B C 1
ATOM 3178 O O . ILE B 1 190 ? -29.465 -33.999 -1.054 1.00 30.55 191 ILE B O 1
ATOM 3183 N N . GLU B 1 191 ? -28.446 -35.405 -2.452 1.00 28.83 192 GLU B N 1
ATOM 3184 C CA . GLU B 1 191 ? -27.177 -34.688 -2.485 1.00 31.47 192 GLU B CA 1
ATOM 3185 C C . GLU B 1 191 ? -27.300 -33.302 -3.092 1.00 31.26 192 GLU B C 1
ATOM 3186 O O . GLU B 1 191 ? -26.762 -32.319 -2.579 1.00 30.73 192 GLU B O 1
ATOM 3192 N N . LYS B 1 192 ? -27.987 -33.234 -4.209 1.00 30.53 193 LYS B N 1
ATOM 3193 C CA . LYS B 1 192 ? -28.350 -31.970 -4.782 1.00 32.77 193 LYS B CA 1
ATOM 3194 C C . LYS B 1 192 ? -29.094 -31.053 -3.786 1.00 31.14 193 LYS B C 1
ATOM 3195 O O . LYS B 1 192 ? -28.818 -29.859 -3.693 1.00 27.45 193 LYS B O 1
ATOM 3201 N N . LYS B 1 193 ? -30.079 -31.591 -3.073 1.00 33.11 194 LYS B N 1
ATOM 3202 C CA . LYS B 1 193 ? -30.820 -30.773 -2.074 1.00 33.25 194 LYS B CA 1
ATOM 3203 C C . LYS B 1 193 ? -29.858 -30.304 -0.975 1.00 30.05 194 LYS B C 1
ATOM 3204 O O . LYS B 1 193 ? -29.970 -29.203 -0.503 1.00 32.35 194 LYS B O 1
ATOM 3210 N N . SER B 1 194 ? -28.887 -31.142 -0.645 1.00 26.23 195 SER B N 1
ATOM 3211 C CA . SER B 1 194 ? -27.944 -30.876 0.375 1.00 25.56 195 SER B CA 1
ATOM 3212 C C . SER B 1 194 ? -27.040 -29.725 -0.040 1.00 28.06 195 SER B C 1
ATOM 3213 O O . SER B 1 194 ? -26.799 -28.868 0.783 1.00 29.42 195 SER B O 1
ATOM 3216 N N . SER B 1 195 ? -26.627 -29.613 -1.305 1.00 27.98 196 SER B N 1
ATOM 3217 C CA . SER B 1 195 ? -25.810 -28.418 -1.741 1.00 28.23 196 SER B CA 1
ATOM 3218 C C . SER B 1 195 ? -26.592 -27.165 -1.758 1.00 27.00 196 SER B C 1
ATOM 3219 O O . SER B 1 195 ? -26.092 -26.118 -1.380 1.00 27.66 196 SER B O 1
ATOM 3222 N N . GLN B 1 196 ? -27.808 -27.268 -2.276 1.00 25.33 197 GLN B N 1
ATOM 3223 C CA . GLN B 1 196 ? -28.712 -26.186 -2.218 1.00 26.30 197 GLN B CA 1
ATOM 3224 C C . GLN B 1 196 ? -28.922 -25.761 -0.789 1.00 25.94 197 GLN B C 1
ATOM 3225 O O . GLN B 1 196 ? -28.850 -24.585 -0.545 1.00 25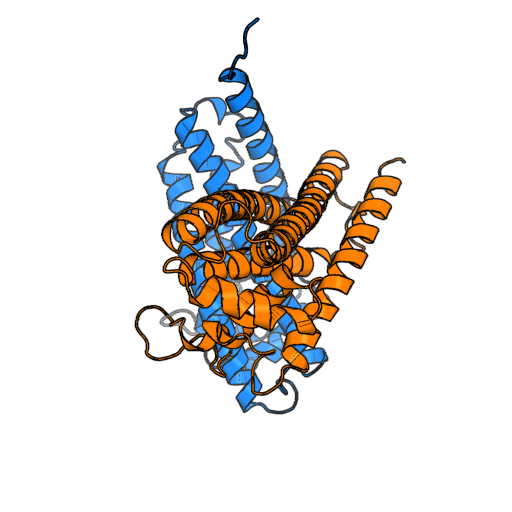.77 197 GLN B O 1
ATOM 3231 N N . ALA B 1 197 ? -29.146 -26.704 0.148 1.00 27.25 198 ALA B N 1
ATOM 3232 C CA . ALA B 1 197 ? -29.410 -26.376 1.544 1.00 27.39 198 ALA B CA 1
ATOM 3233 C C . ALA B 1 197 ? -28.237 -25.586 2.136 1.00 26.44 198 ALA B C 1
ATOM 3234 O O . ALA B 1 197 ? -28.421 -24.641 2.916 1.00 27.89 198 ALA B O 1
ATOM 3236 N N . THR B 1 198 ? -27.020 -26.011 1.799 1.00 28.20 199 THR B N 1
ATOM 3237 C CA . THR B 1 198 ? -25.783 -25.329 2.254 1.00 26.55 199 THR B CA 1
ATOM 3238 C C . THR B 1 198 ? -25.769 -23.863 1.880 1.00 24.70 199 THR B C 1
ATOM 3239 O O . THR B 1 198 ? -25.474 -22.988 2.692 1.00 23.09 199 THR B O 1
ATOM 3243 N N . LYS B 1 199 ? -26.122 -23.592 0.643 1.00 30.49 200 LYS B N 1
ATOM 3244 C CA . LYS B 1 199 ? -26.181 -22.216 0.138 1.00 31.39 200 LYS B CA 1
ATOM 3245 C C . LYS B 1 199 ? -27.215 -21.425 0.858 1.00 30.63 200 LYS B C 1
ATOM 3246 O O . LYS B 1 199 ? -26.921 -20.314 1.235 1.00 31.68 200 LYS B O 1
ATOM 3252 N N . LEU B 1 200 ? -28.396 -21.994 1.105 1.00 27.26 201 LEU B N 1
ATOM 3253 C CA . LEU B 1 200 ? -29.427 -21.236 1.836 1.00 27.29 201 LEU B CA 1
ATOM 3254 C C . LEU B 1 200 ? -29.026 -20.951 3.277 1.00 25.95 201 LEU B C 1
ATOM 3255 O O . LEU B 1 200 ? -29.275 -19.855 3.783 1.00 24.89 201 LEU B O 1
ATOM 3260 N N . LYS B 1 201 ? -28.414 -21.927 3.938 1.00 24.65 202 LYS B N 1
ATOM 3261 C CA . LYS B 1 201 ? -27.925 -21.735 5.305 1.00 27.44 202 LYS B CA 1
ATOM 3262 C C . LYS B 1 201 ? -26.912 -20.592 5.377 1.00 31.31 202 LYS B C 1
ATOM 3263 O O . LYS B 1 201 ? -26.933 -19.781 6.325 1.00 30.49 202 LYS B O 1
ATOM 3269 N N . ASN B 1 202 ? -26.004 -20.586 4.400 1.00 29.84 203 ASN B N 1
ATOM 3270 C CA . ASN B 1 202 ? -24.991 -19.573 4.309 1.00 29.52 203 ASN B CA 1
ATOM 3271 C C . ASN B 1 202 ? -25.568 -18.240 4.011 1.00 31.60 203 ASN B C 1
ATOM 3272 O O . ASN B 1 202 ? -25.024 -17.250 4.496 1.00 29.31 203 ASN B O 1
ATOM 3277 N N . ASN B 1 203 ? -26.631 -18.209 3.202 1.00 31.39 204 ASN B N 1
ATOM 3278 C CA . ASN B 1 203 ? -27.359 -16.963 2.951 1.00 31.54 204 ASN B CA 1
ATOM 3279 C C . ASN B 1 203 ? -27.920 -16.452 4.259 1.00 31.60 204 ASN B C 1
ATOM 3280 O O . ASN B 1 203 ? -27.884 -15.258 4.513 1.00 29.74 204 ASN B O 1
ATOM 3285 N N . ILE B 1 204 ? -28.419 -17.364 5.076 1.00 31.31 205 ILE B N 1
ATOM 3286 C CA . ILE B 1 204 ? -29.000 -17.023 6.358 1.00 32.28 205 ILE B CA 1
ATOM 3287 C C . ILE B 1 204 ? -27.932 -16.472 7.310 1.00 34.90 205 ILE B C 1
ATOM 3288 O O . ILE B 1 204 ? -28.114 -15.440 7.951 1.00 31.85 205 ILE B O 1
ATOM 3293 N N . LEU B 1 205 ? -26.825 -17.183 7.433 1.00 36.05 206 LEU B N 1
ATOM 3294 C CA . LEU B 1 205 ? -25.759 -16.746 8.323 1.00 33.82 206 LEU B CA 1
ATOM 3295 C C . LEU B 1 205 ? -25.159 -15.376 7.886 1.00 32.88 206 LEU B C 1
ATOM 3296 O O . LEU B 1 205 ? -24.793 -14.558 8.733 1.00 31.83 206 LEU B O 1
ATOM 3301 N N . SER B 1 206 ? -25.102 -15.120 6.581 1.00 29.62 207 SER B N 1
ATOM 3302 C CA . SER B 1 206 ? -24.506 -13.894 6.082 1.00 32.51 207 SER B CA 1
ATOM 3303 C C . SER B 1 206 ? -25.447 -12.686 5.855 1.00 38.52 207 SER B C 1
ATOM 3304 O O . SER B 1 206 ? -24.994 -11.559 5.720 1.00 34.96 207 SER B O 1
ATOM 3307 N N . ILE B 1 207 ? -26.750 -12.922 5.750 1.00 42.99 208 ILE B N 1
ATOM 3308 C CA . ILE B 1 207 ? -27.709 -11.834 5.648 1.00 40.96 208 ILE B CA 1
ATOM 3309 C C . ILE B 1 207 ? -27.982 -11.326 7.049 1.00 40.64 208 ILE B C 1
ATOM 3310 O O . ILE B 1 207 ? -27.951 -10.150 7.278 1.00 39.46 208 ILE B O 1
ATOM 3315 N N . SER B 1 208 ? -28.262 -12.212 7.988 1.00 40.42 209 SER B N 1
ATOM 3316 C CA . SER B 1 208 ? -28.406 -11.798 9.355 1.00 40.32 209 SER B CA 1
ATOM 3317 C C . SER B 1 208 ? -27.055 -11.978 10.055 1.00 42.76 209 SER B C 1
ATOM 3318 O O . SER B 1 208 ? -26.924 -12.810 10.954 1.00 36.65 209 SER B O 1
ATOM 3321 N N . ASN B 1 209 ? -26.045 -11.202 9.639 1.00 43.08 210 ASN B N 1
ATOM 3322 C CA . ASN B 1 209 ? -24.701 -11.300 10.262 1.00 45.95 210 ASN B CA 1
ATOM 3323 C C . ASN B 1 209 ? -24.593 -10.561 11.602 1.00 51.97 210 ASN B C 1
ATOM 3324 O O . ASN B 1 209 ? -23.933 -11.048 12.524 1.00 54.18 210 ASN B O 1
ATOM 3329 N N . LEU B 1 210 ? -25.229 -9.395 11.712 1.00 51.19 211 LEU B N 1
ATOM 3330 C CA . LEU B 1 210 ? -25.620 -8.934 13.029 1.00 55.23 211 LEU B CA 1
ATOM 3331 C C . LEU B 1 210 ? -27.104 -9.106 13.203 1.00 56.58 211 LEU B C 1
ATOM 3332 O O . LEU B 1 210 ? -27.516 -9.707 14.179 1.00 57.45 211 LEU B O 1
#

Solvent-accessible surface area: 20599 Å² total; per-residue (Å²): 129,112,190,73,216,79,106,165,121,86,51,65,125,12,17,80,18,0,70,80,12,0,72,32,0,9,87,2,31,100,74,0,69,124,24,34,144,106,38,56,116,85,15,29,19,4,44,0,0,113,81,7,120,60,149,94,40,205,35,16,2,18,55,126,46,106,99,0,68,61,20,9,34,22,0,0,0,0,3,0,34,5,81,60,113,79,2,30,82,4,3,130,9,0,63,76,7,150,21,38,81,107,0,2,28,13,0,18,50,0,0,139,5,1,20,46,0,0,83,33,0,63,100,36,55,108,23,1,66,155,17,102,51,48,35,0,81,121,0,28,60,9,0,11,95,0,3,1,23,8,4,20,0,2,29,41,0,26,56,4,14,72,26,62,116,104,50,88,90,43,4,102,107,52,97,63,107,5,66,72,62,0,22,68,14,31,118,76,0,70,109,24,5,51,58,0,50,140,20,30,72,70,0,62,87,42,0,139,79,189,123,50,79,122,27,37,87,48,0,74,93,31,0,59,73,1,8,94,31,26,111,96,0,56,128,20,33,120,131,40,53,123,86,14,34,26,1,48,0,0,126,84,8,121,62,153,95,45,210,32,16,2,19,53,127,51,82,102,0,67,54,22,10,28,25,0,0,0,4,1,4,79,3,100,45,119,98,1,26,58,1,0,127,3,0,46,87,2,190,25,48,76,94,0,0,24,6,0,16,76,18,0,116,9,5,16,29,0,0,40,4,0,62,67,29,45,106,38,6,58,167,35,115,86,58,37,0,85,75,0,33,55,6,0,68,107,7,28,52,18,32,66,71,2,9,93,42,0,54,90,11,20,99,21,37,131,99,50,115,77,46,2,105,104,56,96,66,90,1,35,64,52,0,45,99,18,50,123,60,0,67,94,29,9,51,64,2,55,132,23,31,18,24,0,0,1,24,3,11,74